Protein AF-A0A957R5S8-F1 (afdb_monomer_lite)

Sequence (463 aa):
PLVGSTVGDSFRPGLTADWDDYVCAELTTAGLAPLCRQTNSQLRTELLDPATVYGSIWSSQHSNHFTLGRVNSVQLRDFELGYSGTLLVTIGCHAGLNVAPPDEPGSQIDYDVVQAFTGQGGTAVASTAYGYASDLGRSYSELLASDLIDHLLSGSAATVGEALVLAKQTYFGRINSGSAVIGGIDYVDEKVLLPLTVYGLSMAQFGSASPLDTAVAQPDTAAPQEMDSLTIITHTLEELSFNEHLTEDGRYFDYAGQFIERANLPVQPAHQIAVTHTLNSGAVVRGVVLRAAAYTAVADFEPLLTQIWAISAGGAATGNGVAVEDVQEAFDRPLPYGLSIFKGVNEQTANLNLVLGAYEASSQTEILYNGLTLDLLYGDGTTTDVTPPELIEEISYIVDNETRFYVRAADDTAVAQVVAVCDDGQGAWTAVDLQQSGGVWTGHCTGAAVRTYVQVVDTAGYV

Secondary structure (DSSP, 8-state):
-EEE--TT-TT-TTTTHHHHHHHHHHHHHTT---EEEE-HHHHHHHHT-TT---SEEEE---EETTEETTEEHHHHHHSTTTTTTPEEEE-STTTT---PPP-STT------HHHHHHHTT-EEEEESS--EEESSSS-HHHHHHHHHHHHHHBSSEEEHHHHHHHHHHHHHHHH--S-TTS-SS-HHHHHHHTTEEEES-TT-EEE-SS-B---------PPPEEETTEEEEEEEE-S---EEEE-SS-EEEEBTTBEEEETTEEEEEEEEEE-----TT-EEEEEEEEEEEEEEEESS--B-BPPEEE-BSS---------S-S--SS-S-S-SEEEEEEE-SS-EEEEEEEE-EEEETTTTEEEEEEEEEEEEEEEETT----PPPEEEEEEEEEETTEEEEEEEEE-SS-EEEEEEEEE-SSSEEEEEEPEEETTEEEEEEEB--SEEEEEEEETTS--

Structure (mmCIF, N/CA/C/O backbone):
data_AF-A0A957R5S8-F1
#
_entry.id   AF-A0A957R5S8-F1
#
loop_
_atom_site.group_PDB
_atom_site.id
_atom_site.type_symbol
_atom_site.label_atom_id
_atom_site.label_alt_id
_atom_site.label_comp_id
_atom_site.label_asym_id
_atom_site.label_entity_id
_atom_site.label_seq_id
_atom_site.pdbx_PDB_ins_code
_atom_site.Cartn_x
_atom_site.Cartn_y
_atom_site.Cartn_z
_atom_site.occupancy
_atom_site.B_iso_or_equiv
_atom_site.auth_seq_id
_atom_site.auth_comp_id
_atom_site.auth_asym_id
_atom_site.auth_atom_id
_atom_site.pdbx_PDB_model_num
ATOM 1 N N . PRO A 1 1 ? -19.772 -7.397 18.904 1.00 80.12 1 PRO A N 1
ATOM 2 C CA . PRO A 1 1 ? -19.126 -6.145 18.439 1.00 80.12 1 PRO A CA 1
ATOM 3 C C . PRO A 1 1 ? -20.188 -5.113 18.066 1.00 80.12 1 PRO A C 1
ATOM 5 O O . PRO A 1 1 ? -21.290 -5.514 17.705 1.00 80.12 1 PRO A O 1
ATOM 8 N N . LEU A 1 2 ? -19.875 -3.828 18.142 1.00 70.88 2 LEU A N 1
ATOM 9 C CA . LEU A 1 2 ? -20.732 -2.731 17.701 1.00 70.88 2 LEU A CA 1
ATOM 10 C C . LEU A 1 2 ? -20.055 -2.041 16.518 1.00 70.88 2 LEU A C 1
ATOM 12 O O . LEU A 1 2 ? -18.879 -1.710 16.620 1.00 70.88 2 LEU A O 1
ATOM 16 N N . VAL A 1 3 ? -20.767 -1.838 15.412 1.00 70.06 3 VAL A N 1
ATOM 17 C CA . VAL A 1 3 ? -20.232 -1.159 14.223 1.00 70.06 3 VAL A CA 1
ATOM 18 C C . VAL A 1 3 ? -21.100 0.065 13.943 1.00 70.06 3 VAL A C 1
ATOM 20 O O . VAL A 1 3 ? -22.241 -0.025 13.477 1.00 70.06 3 VAL A O 1
ATOM 23 N N . GLY A 1 4 ? -20.567 1.217 14.335 1.00 60.16 4 GLY A N 1
ATOM 24 C CA . GLY A 1 4 ? -21.149 2.538 14.176 1.00 60.16 4 GLY A CA 1
ATOM 25 C C . GLY A 1 4 ? -20.703 3.192 12.882 1.00 60.16 4 GLY A C 1
ATOM 26 O O . GLY A 1 4 ? -19.516 3.265 12.586 1.00 60.16 4 GLY A O 1
ATOM 27 N N . SER A 1 5 ? -21.672 3.721 12.152 1.00 58.56 5 SER A N 1
ATOM 28 C CA . SER A 1 5 ? -21.474 4.221 10.801 1.00 58.56 5 SER A CA 1
ATOM 29 C C . SER A 1 5 ? -21.818 5.706 10.692 1.00 58.56 5 SER A C 1
ATOM 31 O O . SER A 1 5 ? -22.686 6.193 11.427 1.00 58.56 5 SER A O 1
ATOM 33 N N . THR A 1 6 ? -21.188 6.416 9.748 1.00 54.91 6 THR A N 1
ATOM 34 C CA . THR A 1 6 ? -21.689 7.721 9.262 1.00 54.91 6 THR A CA 1
ATOM 35 C C . THR A 1 6 ? -22.908 7.601 8.346 1.00 54.91 6 THR A C 1
ATOM 37 O O . THR A 1 6 ? -23.503 8.624 8.003 1.00 54.91 6 THR A O 1
ATOM 40 N N . VAL A 1 7 ? -23.316 6.388 7.947 1.00 42.22 7 VAL A N 1
ATOM 41 C CA . VAL A 1 7 ? -24.474 6.136 7.078 1.00 42.22 7 VAL A CA 1
ATOM 42 C C . VAL A 1 7 ? -25.717 6.778 7.701 1.00 42.22 7 VAL A C 1
ATOM 44 O O . VAL A 1 7 ? -26.285 6.302 8.686 1.00 42.22 7 VAL A O 1
ATOM 47 N N . GLY A 1 8 ? -26.115 7.912 7.118 1.00 38.25 8 GLY A N 1
ATOM 48 C CA . GLY A 1 8 ? -27.230 8.743 7.573 1.00 38.25 8 GLY A CA 1
ATOM 49 C C . GLY A 1 8 ? -26.883 10.203 7.883 1.00 38.25 8 GLY A C 1
ATOM 50 O O . GLY A 1 8 ? -27.813 10.985 8.083 1.00 38.25 8 GLY A O 1
ATOM 51 N N . ASP A 1 9 ? -25.607 10.604 7.893 1.00 42.84 9 ASP A N 1
ATOM 52 C CA . ASP A 1 9 ? -25.238 12.020 7.978 1.00 42.84 9 ASP A CA 1
ATOM 53 C C . ASP A 1 9 ? -25.318 12.712 6.608 1.00 42.84 9 ASP A C 1
ATOM 55 O O . ASP A 1 9 ? -24.987 12.171 5.554 1.00 42.84 9 ASP A O 1
ATOM 59 N N . SER A 1 10 ? -25.800 13.953 6.630 1.00 40.12 10 SER A N 1
ATOM 60 C CA . SER A 1 10 ? -26.204 14.755 5.470 1.00 40.12 10 SER A CA 1
ATOM 61 C C . SER A 1 10 ? -25.070 15.199 4.533 1.00 40.12 10 SER A C 1
ATOM 63 O O . SER A 1 10 ? -25.340 15.960 3.608 1.00 40.12 10 SER A O 1
ATOM 65 N N . PHE A 1 11 ? -23.817 14.800 4.782 1.00 44.75 11 PHE A N 1
ATOM 66 C CA . PHE A 1 11 ? -22.653 15.373 4.097 1.00 44.75 11 PHE A CA 1
ATOM 67 C C . PHE A 1 11 ? -22.272 14.626 2.808 1.00 44.75 11 PHE A C 1
ATOM 69 O O . PHE A 1 11 ? -22.023 15.291 1.810 1.00 44.75 11 PHE A O 1
ATOM 76 N N . ARG A 1 12 ? -22.339 13.285 2.785 1.00 53.50 12 ARG A N 1
ATOM 77 C CA . ARG A 1 12 ? -22.407 12.415 1.587 1.00 53.50 12 ARG A CA 1
ATOM 78 C C . ARG A 1 12 ? -22.826 10.999 2.032 1.00 53.50 12 ARG A C 1
ATOM 80 O O . ARG A 1 12 ? -22.011 10.302 2.634 1.00 53.50 12 ARG A O 1
ATOM 87 N N . PRO A 1 13 ? -24.075 10.560 1.792 1.00 53.34 13 PRO A N 1
ATOM 88 C CA . PRO A 1 13 ? -24.502 9.210 2.151 1.00 53.34 13 PRO A CA 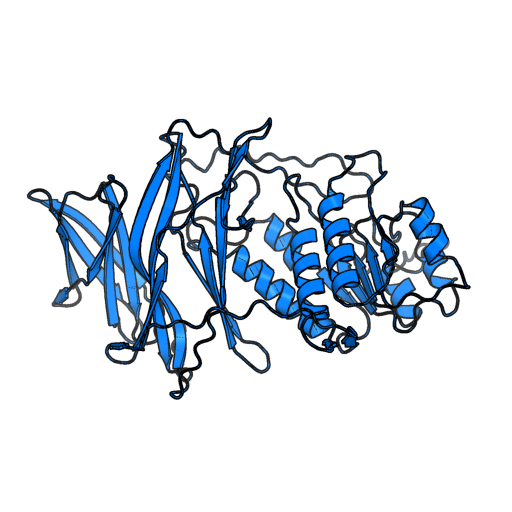1
ATOM 89 C C . PRO A 1 13 ? -23.640 8.163 1.437 1.00 53.34 13 PRO A C 1
ATOM 91 O O . PRO A 1 13 ? -23.561 8.185 0.214 1.00 53.34 13 PRO A O 1
ATOM 94 N N . GLY A 1 14 ? -23.031 7.249 2.192 1.00 58.06 14 GLY A N 1
ATOM 95 C CA . GLY A 1 14 ? -22.341 6.084 1.633 1.00 58.06 14 GLY A CA 1
ATOM 96 C C . GLY A 1 14 ? -20.816 6.142 1.608 1.00 58.06 14 GLY A C 1
ATOM 97 O O . GLY A 1 14 ? -20.230 5.097 1.374 1.00 58.06 14 GLY A O 1
ATOM 98 N N . LEU A 1 15 ? -20.183 7.284 1.924 1.00 64.75 15 LEU A N 1
ATOM 99 C CA . LEU A 1 15 ? -18.716 7.424 1.869 1.00 64.75 15 LEU A CA 1
ATOM 100 C C . LEU A 1 15 ? -17.978 6.340 2.670 1.00 64.75 15 LEU A C 1
ATOM 102 O O . LEU A 1 15 ? -16.921 5.909 2.252 1.00 64.75 15 LEU A O 1
ATOM 106 N N . THR A 1 16 ? -18.559 5.887 3.786 1.00 67.62 16 THR A N 1
ATOM 107 C CA . THR A 1 16 ? -17.962 4.846 4.638 1.00 67.62 16 THR A CA 1
ATOM 108 C C . THR A 1 16 ? -18.740 3.536 4.657 1.00 67.62 16 THR A C 1
ATOM 110 O O . THR A 1 16 ? -18.466 2.663 5.480 1.00 67.62 16 THR A O 1
ATOM 113 N N . ALA A 1 17 ? -19.753 3.395 3.794 1.00 74.94 17 ALA A N 1
ATOM 114 C CA . ALA A 1 17 ? -20.625 2.223 3.808 1.00 74.94 17 ALA A CA 1
ATOM 115 C C . ALA A 1 17 ? -19.851 0.941 3.478 1.00 74.94 17 ALA A C 1
ATOM 117 O O . ALA A 1 17 ? -20.079 -0.084 4.119 1.00 74.94 17 ALA A O 1
ATOM 118 N N . ASP A 1 18 ? -18.902 1.030 2.546 1.00 81.44 18 ASP A N 1
ATOM 119 C CA . ASP A 1 18 ? -18.061 -0.095 2.142 1.00 81.44 18 ASP A CA 1
ATOM 120 C C . ASP A 1 18 ? -17.158 -0.563 3.291 1.00 81.44 18 ASP A C 1
ATOM 122 O O . ASP A 1 18 ? -16.963 -1.765 3.483 1.00 81.44 18 ASP A O 1
ATOM 126 N N . TRP A 1 19 ? -16.648 0.367 4.109 1.00 86.38 19 TRP A N 1
ATOM 127 C CA . TRP A 1 19 ? -15.875 0.025 5.303 1.00 86.38 19 TRP A CA 1
ATOM 128 C C . TRP A 1 19 ? -16.733 -0.649 6.375 1.00 86.38 19 TRP A C 1
ATOM 130 O O . TRP A 1 19 ? -16.334 -1.675 6.927 1.00 86.38 19 TRP A O 1
ATOM 140 N N . ASP A 1 20 ? -17.926 -0.120 6.651 1.00 85.44 20 ASP A N 1
ATOM 141 C CA . ASP A 1 20 ? -18.821 -0.703 7.654 1.00 85.44 20 ASP A CA 1
ATOM 142 C C . ASP A 1 20 ? -19.274 -2.114 7.251 1.00 85.44 20 ASP A C 1
ATOM 144 O O . ASP A 1 20 ? -19.342 -3.013 8.095 1.00 85.44 20 ASP A O 1
ATOM 148 N N . ASP A 1 21 ? -19.555 -2.317 5.962 1.00 88.94 21 ASP A N 1
ATOM 149 C CA . ASP A 1 21 ? -19.906 -3.617 5.393 1.00 88.94 21 ASP A CA 1
ATOM 150 C C . ASP A 1 21 ? -18.760 -4.608 5.494 1.00 88.94 21 ASP A C 1
ATOM 152 O O . ASP A 1 21 ? -18.979 -5.751 5.900 1.00 88.94 21 ASP A O 1
ATOM 156 N N . TYR A 1 22 ? -17.544 -4.155 5.199 1.00 90.25 22 TYR A N 1
ATOM 157 C CA . TYR A 1 22 ? -16.347 -4.962 5.345 1.00 90.25 22 TYR A CA 1
ATOM 158 C C . TYR A 1 22 ? -16.113 -5.391 6.792 1.00 90.25 22 TYR A C 1
ATOM 160 O O . TYR A 1 22 ? -16.050 -6.583 7.078 1.00 90.25 22 TYR A O 1
ATOM 168 N N . VAL A 1 23 ? -16.074 -4.440 7.732 1.00 90.62 23 VAL A N 1
ATOM 169 C CA . VAL A 1 23 ? -15.888 -4.730 9.162 1.00 90.62 23 VAL A CA 1
ATOM 170 C C . VAL A 1 23 ? -16.954 -5.712 9.652 1.00 90.62 23 VAL A C 1
ATOM 172 O O . VAL A 1 23 ? -16.660 -6.663 10.375 1.00 90.62 23 VAL A O 1
ATOM 175 N N . CYS A 1 24 ? -18.206 -5.517 9.242 1.00 92.38 24 CYS A N 1
ATOM 176 C CA . CYS A 1 24 ? -19.290 -6.428 9.574 1.00 92.38 24 CYS A CA 1
ATOM 177 C C . CYS A 1 24 ? -19.121 -7.827 8.985 1.00 92.38 24 CYS A C 1
ATOM 179 O O . CYS A 1 24 ? -19.375 -8.808 9.693 1.00 92.38 24 CYS A O 1
ATOM 181 N N . ALA A 1 25 ? -18.711 -7.927 7.721 1.00 92.62 25 ALA A N 1
ATOM 182 C CA . ALA A 1 25 ? -18.445 -9.195 7.063 1.00 92.62 25 ALA A CA 1
ATOM 183 C C . ALA A 1 25 ? -17.316 -9.946 7.778 1.00 92.62 25 ALA A C 1
ATOM 185 O O . ALA A 1 25 ? -17.540 -11.077 8.202 1.00 92.62 25 ALA A O 1
ATOM 186 N N . GLU A 1 26 ? -16.175 -9.302 8.028 1.00 90.62 26 GLU A N 1
ATOM 187 C CA . GLU A 1 26 ? -15.017 -9.937 8.668 1.00 90.62 26 GLU A CA 1
ATOM 188 C C . GLU A 1 26 ? -15.313 -10.395 10.098 1.00 90.62 26 GLU A C 1
ATOM 190 O O . GLU A 1 26 ? -15.043 -11.540 10.463 1.00 90.62 26 GLU A O 1
ATOM 195 N N . LEU A 1 27 ? -15.974 -9.559 10.909 1.00 91.06 27 LEU A N 1
ATOM 196 C CA . LEU A 1 27 ? -16.393 -9.957 12.258 1.00 91.06 27 LEU A CA 1
ATOM 197 C C . LEU A 1 27 ? -17.365 -11.146 12.222 1.00 91.06 27 LEU A C 1
ATOM 199 O O . LEU A 1 27 ? -17.277 -12.033 13.072 1.00 91.06 27 LEU A O 1
ATOM 203 N N . THR A 1 28 ? -18.287 -11.174 11.256 1.00 92.50 28 THR A N 1
ATOM 204 C CA . THR A 1 28 ? -19.255 -12.272 11.103 1.00 92.50 28 THR A CA 1
ATOM 205 C C . THR A 1 28 ? -18.569 -13.561 10.665 1.00 92.50 28 THR A C 1
ATOM 207 O O . THR A 1 28 ? -18.815 -14.612 11.260 1.00 92.50 28 THR A O 1
ATOM 210 N N . THR A 1 29 ? -17.677 -13.487 9.674 1.00 90.56 29 THR A N 1
ATOM 211 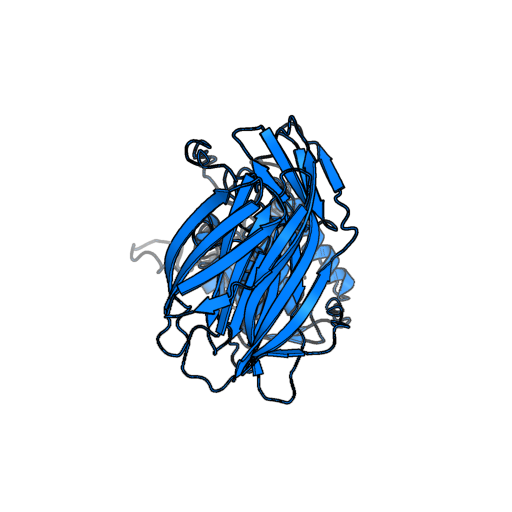C CA . THR A 1 29 ? -16.835 -14.607 9.226 1.00 90.56 29 THR A CA 1
ATOM 212 C C . THR A 1 29 ? -16.008 -15.154 10.385 1.00 90.56 29 THR A C 1
ATOM 214 O O . THR A 1 29 ? -15.896 -16.368 10.549 1.00 90.56 29 THR A O 1
ATOM 217 N N . ALA A 1 30 ? -15.547 -14.270 11.271 1.00 87.50 30 ALA A N 1
ATOM 218 C CA . ALA A 1 30 ? -14.808 -14.635 12.466 1.00 87.50 30 ALA A CA 1
ATOM 219 C C . ALA A 1 30 ? -15.661 -15.249 13.605 1.00 87.50 30 ALA A C 1
ATOM 221 O O . ALA A 1 30 ? -15.175 -15.513 14.712 1.00 87.50 30 ALA A O 1
ATOM 222 N N . GLY A 1 31 ? -16.952 -15.488 13.358 1.00 88.81 31 GLY A N 1
ATOM 223 C CA . GLY A 1 31 ? -17.883 -16.089 14.312 1.00 88.81 31 GLY A CA 1
ATOM 224 C C . GLY A 1 31 ? -18.399 -15.121 15.380 1.00 88.81 31 GLY A C 1
ATOM 225 O O . GLY A 1 31 ? -18.950 -15.559 16.392 1.00 88.81 31 GLY A O 1
ATOM 226 N N . LEU A 1 32 ? -18.226 -13.811 15.187 1.00 89.19 32 LEU A N 1
ATOM 227 C CA . LEU A 1 32 ? -18.776 -12.780 16.064 1.00 89.19 32 LEU A CA 1
ATOM 228 C C . LEU A 1 32 ? -20.153 -12.333 15.550 1.00 89.19 32 LEU A C 1
ATOM 230 O O . LEU A 1 32 ? -20.472 -12.454 14.374 1.00 89.19 32 LEU A O 1
ATOM 234 N N . ALA A 1 33 ? -20.983 -11.782 16.439 1.00 89.69 33 ALA A N 1
ATOM 235 C CA . ALA A 1 33 ? -22.282 -11.208 16.082 1.00 89.69 33 ALA A CA 1
ATOM 236 C C . ALA A 1 33 ? -22.214 -9.671 16.165 1.00 89.69 33 ALA A C 1
ATOM 238 O O . ALA A 1 33 ? -22.446 -9.109 17.244 1.00 89.69 33 ALA A O 1
ATOM 239 N N . PRO A 1 34 ? -21.797 -8.970 15.094 1.00 90.31 34 PRO A N 1
ATOM 240 C CA . PRO A 1 34 ? -21.758 -7.514 15.091 1.00 90.31 34 PRO A CA 1
ATOM 241 C C . PRO A 1 34 ? -23.163 -6.897 14.978 1.00 90.31 34 PRO A C 1
ATOM 243 O O . PRO A 1 34 ? -24.009 -7.368 14.219 1.00 90.31 34 PRO A O 1
ATOM 246 N N . LEU A 1 35 ? -23.401 -5.797 15.698 1.00 89.06 35 LEU A N 1
ATOM 247 C CA . LEU A 1 35 ? -24.515 -4.886 15.421 1.00 89.06 35 LEU A CA 1
ATOM 248 C C . LEU A 1 35 ? -24.074 -3.898 14.339 1.00 89.06 35 LEU A C 1
ATOM 250 O O . LEU A 1 35 ? -23.334 -2.956 14.616 1.00 89.06 35 LEU A O 1
ATOM 254 N N . CYS A 1 36 ? -24.502 -4.154 13.106 1.00 88.19 36 CYS A N 1
ATOM 255 C CA . CYS A 1 36 ? -24.021 -3.470 11.907 1.00 88.19 36 CYS A CA 1
ATOM 256 C C . CYS A 1 36 ? -24.773 -2.183 11.576 1.00 88.19 36 CYS A C 1
ATOM 258 O O . CYS A 1 36 ? -25.955 -2.056 11.902 1.00 88.19 36 CYS A O 1
ATOM 260 N N . ARG A 1 37 ? -24.090 -1.266 10.874 1.00 80.00 37 ARG A N 1
ATOM 261 C CA . ARG A 1 37 ? -24.652 -0.040 10.276 1.00 80.00 37 ARG A CA 1
ATOM 262 C C . ARG A 1 37 ? -25.493 0.794 11.249 1.00 80.00 37 ARG A C 1
ATOM 264 O O . ARG A 1 37 ? -26.583 1.259 10.912 1.00 80.00 37 ARG A O 1
ATOM 271 N N . GLN A 1 38 ? -25.014 0.964 12.479 1.00 82.75 38 GLN A N 1
ATOM 272 C CA . GLN A 1 38 ? -25.733 1.772 13.459 1.00 82.75 38 GLN A CA 1
ATOM 273 C C . GLN A 1 38 ? -25.638 3.252 13.078 1.00 82.75 38 GLN A C 1
ATOM 275 O O . GLN A 1 38 ? -24.541 3.801 12.969 1.00 82.75 38 GLN A O 1
ATOM 280 N N . THR A 1 39 ? -26.788 3.912 12.919 1.00 82.44 39 THR A N 1
ATOM 281 C CA . THR A 1 39 ? -26.848 5.374 12.762 1.00 82.44 39 THR A CA 1
ATOM 282 C C . THR A 1 39 ? -26.271 6.076 13.993 1.00 82.44 39 THR A C 1
ATOM 284 O O . THR A 1 39 ? -26.239 5.512 15.086 1.00 82.44 39 THR A O 1
ATOM 287 N N . ASN A 1 40 ? -25.930 7.361 13.876 1.00 79.50 40 ASN A N 1
ATOM 288 C CA . ASN A 1 40 ? -25.507 8.201 15.006 1.00 79.50 40 ASN A CA 1
ATOM 289 C C . ASN A 1 40 ? -26.423 8.103 16.245 1.00 79.50 40 ASN A C 1
ATOM 291 O O . ASN A 1 40 ? -25.948 8.115 17.381 1.00 79.50 40 ASN A O 1
ATOM 295 N N . SER A 1 41 ? -27.745 8.031 16.044 1.00 83.69 41 SER A N 1
ATOM 296 C CA . SER A 1 41 ? -28.695 7.913 17.157 1.00 83.69 41 SER A CA 1
ATOM 297 C C . SER A 1 41 ? -28.696 6.515 17.763 1.00 83.69 41 SER A C 1
ATOM 299 O O . SER A 1 41 ? -28.767 6.400 18.981 1.00 83.69 41 SER A O 1
ATOM 301 N N . GLN A 1 42 ? -28.631 5.474 16.931 1.00 86.50 42 GLN A N 1
ATOM 302 C CA . GLN A 1 42 ? -28.588 4.096 17.410 1.00 86.50 42 GLN A CA 1
ATOM 303 C C . GLN A 1 42 ? -27.276 3.824 18.138 1.00 86.50 42 GLN A C 1
ATOM 305 O O . GLN A 1 42 ? -27.324 3.363 19.268 1.00 86.50 42 GLN A O 1
ATOM 310 N N . LEU A 1 43 ? -26.129 4.225 17.574 1.00 83.94 43 LEU A N 1
ATOM 311 C CA . LEU A 1 43 ? -24.832 4.072 18.234 1.00 83.94 43 LEU A CA 1
ATOM 312 C C . LEU A 1 43 ? -24.835 4.736 19.612 1.00 83.94 43 LEU A C 1
ATOM 314 O O . LEU A 1 43 ? -24.387 4.140 20.581 1.00 83.94 43 LEU A O 1
ATOM 318 N N . ARG A 1 44 ? -25.381 5.953 19.723 1.00 87.38 44 ARG A N 1
ATOM 319 C CA . ARG A 1 44 ? -25.531 6.626 21.017 1.00 87.38 44 ARG A CA 1
ATOM 320 C C . ARG A 1 44 ? -26.399 5.827 21.991 1.00 87.38 44 ARG A C 1
ATOM 322 O O . ARG A 1 44 ? -26.062 5.772 23.168 1.00 87.38 44 ARG A O 1
ATOM 329 N N . THR A 1 45 ? -27.536 5.303 21.538 1.00 88.69 45 THR A N 1
ATOM 330 C CA . THR A 1 45 ? -28.433 4.506 22.385 1.00 88.69 45 THR A CA 1
ATOM 331 C C . THR A 1 45 ? -27.738 3.242 22.878 1.00 88.69 45 THR A C 1
ATOM 333 O O . THR A 1 45 ? -27.774 2.979 24.070 1.00 88.69 45 THR A O 1
ATOM 336 N N . GLU A 1 46 ? -27.065 2.531 21.980 1.00 87.44 46 GLU A N 1
ATOM 337 C CA . GLU A 1 46 ? -26.311 1.305 22.247 1.00 87.44 46 GLU A CA 1
ATOM 338 C C . GLU A 1 46 ? -25.128 1.561 23.204 1.00 87.44 46 GLU A C 1
ATOM 340 O O . GLU A 1 46 ? -25.005 0.908 24.233 1.00 87.44 46 GLU A O 1
ATOM 345 N N . LEU A 1 47 ? -24.303 2.587 22.948 1.00 85.69 47 LEU A N 1
ATOM 346 C CA . LEU A 1 47 ? -23.160 2.945 23.806 1.00 85.69 47 LEU A CA 1
ATOM 347 C C . LEU A 1 47 ? -23.558 3.377 25.224 1.00 85.69 47 LEU A C 1
ATOM 349 O O . LEU A 1 47 ? -22.744 3.296 26.137 1.00 85.69 47 LEU A O 1
ATOM 353 N N . LEU A 1 48 ? -24.776 3.885 25.406 1.00 86.12 48 LEU A N 1
ATOM 354 C CA . LEU A 1 48 ? -25.271 4.363 26.698 1.00 86.12 48 LEU A CA 1
ATOM 355 C C . LEU A 1 48 ? -26.282 3.397 27.332 1.00 86.12 48 LEU A C 1
ATOM 357 O O . LEU A 1 48 ? -26.954 3.780 28.294 1.00 86.12 48 LEU A O 1
ATOM 361 N N . ASP A 1 49 ? -26.412 2.174 26.811 1.00 85.88 49 ASP A N 1
ATOM 362 C CA . ASP A 1 49 ? -27.277 1.146 27.384 1.00 85.88 49 ASP A CA 1
ATOM 363 C C . ASP A 1 49 ? -26.528 0.320 28.447 1.00 85.88 49 ASP A C 1
ATOM 365 O O . ASP A 1 49 ? -25.712 -0.534 28.094 1.00 85.88 49 ASP A O 1
ATOM 369 N N . PRO A 1 50 ? -26.816 0.500 29.755 1.00 79.88 50 PRO A N 1
ATOM 370 C CA . PRO A 1 50 ? -26.121 -0.209 30.835 1.00 79.88 50 PRO A CA 1
ATOM 371 C C . PRO A 1 50 ? -26.340 -1.726 30.817 1.00 79.88 50 PRO A C 1
ATOM 373 O O . PRO A 1 50 ? -25.660 -2.446 31.547 1.00 79.88 50 PRO A O 1
ATOM 376 N N . ALA A 1 51 ? -27.299 -2.225 30.032 1.00 81.06 51 ALA A N 1
ATOM 377 C CA . ALA A 1 51 ? -27.529 -3.654 29.877 1.00 81.06 51 ALA A CA 1
ATOM 378 C C . ALA A 1 51 ? -26.561 -4.321 28.887 1.00 81.06 51 ALA A C 1
ATOM 380 O O . ALA A 1 51 ? -26.497 -5.554 28.858 1.00 81.06 51 ALA A O 1
ATOM 381 N N . THR A 1 52 ? -25.813 -3.543 28.099 1.00 78.00 52 THR A N 1
ATOM 382 C CA . THR A 1 52 ? -25.042 -4.071 26.975 1.00 78.00 52 THR A CA 1
ATOM 383 C C . THR A 1 52 ? -23.538 -3.895 27.175 1.00 78.00 52 THR A C 1
ATOM 385 O O . THR A 1 52 ? -23.045 -2.816 27.486 1.00 78.00 52 THR A O 1
ATOM 388 N N . VAL A 1 53 ? -22.790 -4.986 26.985 1.00 78.94 53 VAL A N 1
ATOM 389 C CA . VAL A 1 53 ? -21.321 -5.006 27.026 1.00 78.94 53 VAL A CA 1
ATOM 390 C C . VAL A 1 53 ? -20.811 -5.420 25.654 1.00 78.94 53 VAL A C 1
ATOM 392 O O . VAL A 1 53 ? -21.140 -6.501 25.159 1.00 78.94 53 VAL A O 1
ATOM 395 N N . TYR A 1 54 ? -19.986 -4.576 25.038 1.00 84.50 54 TYR A N 1
ATOM 396 C CA . TYR A 1 54 ? -19.398 -4.857 23.732 1.00 84.50 54 TYR A CA 1
ATOM 397 C C . TYR A 1 54 ? -17.943 -5.305 23.882 1.00 84.50 54 TYR A C 1
ATOM 399 O O . TYR A 1 54 ? -17.156 -4.667 24.574 1.00 84.50 54 TYR A O 1
ATOM 407 N N . GLY A 1 55 ? -17.560 -6.379 23.186 1.00 87.25 55 GLY A N 1
ATOM 408 C CA . GLY A 1 55 ? -16.148 -6.774 23.069 1.00 87.25 55 GLY A CA 1
ATOM 409 C C . GLY A 1 55 ? -15.331 -5.811 22.196 1.00 87.25 55 GLY A C 1
ATOM 410 O O . GLY A 1 55 ? -14.145 -5.603 22.428 1.00 87.25 55 GLY A O 1
ATOM 411 N N . SER A 1 56 ? -15.975 -5.176 21.215 1.00 92.38 56 SER A N 1
ATOM 412 C CA . SER A 1 56 ? -15.372 -4.113 20.410 1.00 92.38 56 SER A CA 1
ATOM 413 C C . SER A 1 56 ? -16.410 -3.155 19.841 1.00 92.38 56 SER A C 1
ATOM 415 O O . SER A 1 56 ? -17.569 -3.537 19.661 1.00 92.38 56 SER A O 1
ATOM 417 N N . ILE A 1 57 ? -15.974 -1.927 19.564 1.00 92.94 57 ILE A N 1
ATOM 418 C CA . ILE A 1 57 ? -16.711 -0.833 18.934 1.00 92.94 57 ILE A CA 1
ATOM 419 C C . ILE A 1 57 ? -15.874 -0.350 17.747 1.00 92.94 57 ILE A C 1
ATOM 421 O O . ILE A 1 57 ? -14.722 0.026 17.931 1.00 92.94 57 ILE A O 1
ATOM 425 N N . TRP A 1 58 ? -16.451 -0.321 16.555 1.00 93.38 58 TRP A N 1
ATOM 426 C CA . TRP A 1 58 ? -15.832 0.185 15.331 1.00 93.38 58 TRP A CA 1
ATOM 427 C C . TRP A 1 58 ? -16.627 1.398 14.880 1.00 93.38 58 TRP A C 1
ATOM 429 O O . TRP A 1 58 ? -17.849 1.310 14.803 1.00 93.38 58 TRP A O 1
ATOM 439 N N . SER A 1 59 ? -15.978 2.539 14.659 1.00 90.19 59 SER A N 1
ATOM 440 C CA . SER A 1 59 ? -16.678 3.780 14.334 1.00 90.19 59 SER A CA 1
ATOM 441 C C . SER A 1 59 ? -15.997 4.568 13.226 1.00 90.19 59 SER A C 1
ATOM 443 O O . SER A 1 59 ? -14.839 4.968 13.344 1.00 90.19 59 SER A O 1
ATOM 445 N N . SER A 1 60 ? -16.758 4.861 12.179 1.00 87.62 60 SER A N 1
ATOM 446 C CA . SER A 1 60 ? -16.388 5.813 11.128 1.00 87.62 60 SER A CA 1
ATOM 447 C C . SER A 1 60 ? -16.973 7.205 11.377 1.00 87.62 60 SER A C 1
ATOM 449 O O . SER A 1 60 ? -16.773 8.114 10.578 1.00 87.62 60 SER A O 1
ATOM 451 N N . GLN A 1 61 ? -17.700 7.401 12.485 1.00 83.06 61 GLN A N 1
ATOM 452 C CA . GLN A 1 61 ? -18.512 8.596 12.710 1.00 83.06 61 GLN A CA 1
ATOM 453 C C . GLN A 1 61 ? -17.707 9.893 12.772 1.00 83.06 61 GLN A C 1
ATOM 455 O O . GLN A 1 61 ? -16.603 9.954 13.326 1.00 83.06 61 GLN A O 1
ATOM 460 N N . HIS A 1 62 ? -18.333 10.973 12.295 1.00 84.88 62 HIS A N 1
ATOM 461 C CA . HIS A 1 62 ? -17.838 12.327 12.495 1.00 84.88 62 HIS A CA 1
ATOM 462 C C . HIS A 1 62 ? -17.554 12.574 13.973 1.00 84.88 62 HIS A C 1
ATOM 464 O O . HIS A 1 62 ? -18.434 12.478 14.827 1.00 84.88 62 HIS A O 1
ATOM 470 N N . SER A 1 63 ? -16.298 12.882 14.259 1.00 87.00 63 SER A N 1
ATOM 471 C CA . SER A 1 63 ? -15.797 12.984 15.620 1.00 87.00 63 SER A CA 1
ATOM 472 C C . SER A 1 63 ? -14.950 14.240 15.788 1.00 87.00 63 SER A C 1
ATOM 474 O O . SER A 1 63 ? -14.611 14.939 14.827 1.00 87.00 63 SER A O 1
ATOM 476 N N . ASN A 1 64 ? -14.662 14.543 17.045 1.00 88.12 64 ASN A N 1
ATOM 477 C CA . ASN A 1 64 ? -13.599 15.437 17.471 1.00 88.12 64 ASN A CA 1
ATOM 478 C C . ASN A 1 64 ? -13.042 14.893 18.797 1.00 88.12 64 ASN A C 1
ATOM 480 O O . ASN A 1 64 ? -13.528 13.887 19.314 1.00 88.12 64 ASN A O 1
ATOM 484 N N . HIS A 1 65 ? -12.065 15.577 19.380 1.00 88.94 65 HIS A N 1
ATOM 485 C CA . HIS A 1 65 ? -11.451 15.153 20.639 1.00 88.94 65 HIS A CA 1
ATOM 486 C C . HIS A 1 65 ? -12.418 15.044 21.829 1.00 88.94 65 HIS A C 1
ATOM 488 O O . HIS A 1 65 ? -12.103 14.372 22.799 1.00 88.94 65 HIS A O 1
ATOM 494 N N . PHE A 1 66 ? -13.614 15.631 21.767 1.00 89.25 66 PHE A N 1
ATOM 495 C CA . PHE A 1 66 ? -14.624 15.570 22.828 1.00 89.25 66 PHE A CA 1
ATOM 496 C C . PHE A 1 66 ? -15.863 14.744 22.477 1.00 89.25 66 PHE A C 1
ATOM 498 O O . PHE A 1 66 ? -16.690 14.496 23.357 1.00 89.25 66 PHE A O 1
ATOM 505 N N . THR A 1 67 ? -16.036 14.335 21.218 1.00 87.88 67 THR A N 1
ATOM 506 C CA . THR A 1 67 ? -17.232 13.617 20.765 1.00 87.88 67 THR A CA 1
ATOM 507 C C . THR A 1 67 ? -16.896 12.475 19.822 1.00 87.88 67 THR A C 1
ATOM 509 O O . THR A 1 67 ? -16.232 12.689 18.810 1.00 87.88 67 THR A O 1
ATOM 512 N N . LEU A 1 68 ? -17.457 11.300 20.101 1.00 88.31 68 LEU A N 1
ATOM 513 C CA . LEU A 1 68 ? -17.540 10.167 19.185 1.00 88.31 68 LEU A CA 1
ATOM 514 C C . LEU A 1 68 ? -18.957 10.150 18.597 1.00 88.31 68 LEU A C 1
ATOM 516 O O . LEU A 1 68 ? -19.913 9.736 19.264 1.00 88.31 68 LEU A O 1
ATOM 520 N N . GLY A 1 69 ? -19.120 10.696 17.390 1.00 86.06 69 GLY A N 1
ATOM 521 C CA . GLY A 1 69 ? -20.444 10.930 16.814 1.00 86.06 69 GLY A CA 1
ATOM 522 C C . GLY A 1 69 ? -21.302 11.829 17.706 1.00 86.06 69 GLY A C 1
ATOM 523 O O . GLY A 1 69 ? -20.966 12.977 17.993 1.00 86.06 69 GLY A O 1
ATOM 524 N N . ARG A 1 70 ? -22.433 11.294 18.183 1.00 87.25 70 ARG A N 1
ATOM 525 C CA . ARG A 1 70 ? -23.361 12.003 19.085 1.00 87.25 70 ARG A CA 1
ATOM 526 C C . ARG A 1 70 ? -23.138 11.723 20.570 1.00 87.25 70 ARG A C 1
ATOM 528 O O . ARG A 1 70 ? -23.976 12.133 21.377 1.00 87.25 70 ARG A O 1
ATOM 535 N N . VAL A 1 71 ? -22.070 11.026 20.947 1.00 87.50 71 VAL A N 1
ATOM 536 C CA . VAL A 1 71 ? -21.712 10.771 22.350 1.00 87.50 71 VAL A CA 1
ATOM 537 C C . VAL A 1 71 ? -20.534 11.657 22.729 1.00 87.50 71 VAL A C 1
ATOM 539 O O . VAL A 1 71 ? -19.518 11.652 22.041 1.00 87.50 71 VAL A O 1
ATOM 542 N N . ASN A 1 72 ? -20.664 12.437 23.804 1.00 88.81 72 ASN A N 1
ATOM 543 C CA . ASN A 1 72 ? -19.553 13.248 24.306 1.00 88.81 72 ASN A CA 1
ATOM 544 C C . ASN A 1 72 ? -18.743 12.512 25.386 1.00 88.81 72 ASN A C 1
ATOM 546 O O . ASN A 1 72 ? -19.215 11.548 25.988 1.00 88.81 72 ASN A O 1
ATOM 550 N N . SER A 1 73 ? -17.524 12.978 25.643 1.00 88.88 73 SER A N 1
ATOM 551 C CA . SER A 1 73 ? -16.600 12.373 26.609 1.00 88.88 73 SER A CA 1
ATOM 552 C C . SER A 1 73 ? -17.156 12.310 28.036 1.00 88.88 73 SER A C 1
ATOM 554 O O . SER A 1 73 ? -16.925 11.330 28.736 1.00 88.88 73 SER A O 1
ATOM 556 N N . VAL A 1 74 ? -17.959 13.291 28.461 1.00 86.88 74 VAL A N 1
ATOM 557 C CA . VAL A 1 74 ? -18.634 13.276 29.774 1.00 86.88 74 VAL A CA 1
ATOM 558 C C . VAL A 1 74 ? -19.616 12.108 29.870 1.00 86.88 74 VAL A C 1
ATOM 560 O O . VAL A 1 74 ? -19.621 11.388 30.861 1.00 86.88 74 VAL A O 1
ATOM 563 N N . GLN A 1 75 ? -20.405 11.870 28.821 1.00 88.19 75 GLN A N 1
ATOM 564 C CA . GLN A 1 75 ? -21.334 10.740 28.756 1.00 88.19 75 GLN A CA 1
ATOM 565 C C . GLN A 1 75 ? -20.607 9.395 28.727 1.00 88.19 75 GLN A C 1
ATOM 567 O O . GLN A 1 75 ? -21.083 8.455 29.353 1.00 88.19 75 GLN A O 1
ATOM 572 N N . LEU A 1 76 ? -19.461 9.308 28.042 1.00 86.94 76 LEU A N 1
ATOM 573 C CA . LEU A 1 76 ? -18.616 8.109 28.067 1.00 86.94 76 LEU A CA 1
ATOM 574 C C . LEU A 1 76 ? -18.035 7.858 29.464 1.00 86.94 76 LEU A C 1
ATOM 576 O O . LEU A 1 76 ? -18.027 6.722 29.926 1.00 86.94 76 LEU A O 1
ATOM 580 N N . ARG A 1 77 ? -17.578 8.912 30.149 1.00 86.81 77 ARG A N 1
ATOM 581 C CA . ARG A 1 77 ? -17.017 8.829 31.502 1.00 86.81 77 ARG A CA 1
ATOM 582 C C . ARG A 1 77 ? -18.064 8.430 32.537 1.00 86.81 77 ARG A C 1
ATOM 584 O O . ARG A 1 77 ? -17.769 7.603 33.390 1.00 86.81 77 ARG A O 1
ATOM 591 N N . ASP A 1 78 ? -19.245 9.040 32.494 1.00 83.81 78 ASP A N 1
ATOM 592 C CA . ASP A 1 78 ? -20.288 8.850 33.512 1.00 83.81 78 ASP A CA 1
ATOM 593 C C . ASP A 1 78 ? -20.998 7.490 33.384 1.00 83.81 78 ASP A C 1
ATOM 595 O O . ASP A 1 78 ? -21.784 7.106 34.251 1.00 83.81 78 ASP A O 1
ATOM 599 N N . PHE A 1 79 ? -20.709 6.742 32.320 1.00 76.69 79 PHE A N 1
ATOM 600 C CA . PHE A 1 79 ? -21.185 5.384 32.121 1.00 76.69 79 PHE A CA 1
ATOM 601 C C . PHE A 1 79 ? -20.326 4.388 32.926 1.00 76.69 79 PHE A C 1
ATOM 603 O O . PHE A 1 79 ? -19.368 3.801 32.423 1.00 76.69 79 PHE A O 1
ATOM 610 N N . GLU A 1 80 ? -20.649 4.243 34.218 1.00 61.78 80 GLU A N 1
ATOM 611 C CA . GLU A 1 80 ? -19.952 3.355 35.160 1.00 61.78 80 GLU A CA 1
ATOM 612 C C . GLU A 1 80 ? -19.925 1.895 34.653 1.00 61.78 80 GLU A C 1
ATOM 614 O O . GLU A 1 80 ? -20.970 1.269 34.491 1.00 61.78 80 GLU A O 1
ATOM 619 N N . LEU A 1 81 ? -18.709 1.345 34.482 1.00 58.03 81 LEU A N 1
ATOM 620 C CA . LEU A 1 81 ? -18.375 -0.071 34.205 1.00 58.03 81 LEU A CA 1
ATOM 621 C C . LEU A 1 81 ? -18.484 -0.574 32.750 1.00 58.03 81 LEU A C 1
ATOM 623 O O . LEU A 1 81 ? -18.183 -1.742 32.504 1.00 58.03 81 LEU A O 1
ATOM 627 N N . GLY A 1 82 ? -18.851 0.260 31.775 1.00 63.81 82 GLY A N 1
ATOM 628 C CA . GLY A 1 82 ? -19.259 -0.231 30.448 1.00 63.81 82 GLY A CA 1
ATOM 629 C C . GLY A 1 82 ? -18.172 -0.724 29.486 1.00 63.81 82 GLY A C 1
ATOM 630 O O . GLY A 1 82 ? -18.489 -1.465 28.558 1.00 63.81 82 GLY A O 1
ATOM 631 N N . TYR A 1 83 ? -16.911 -0.317 29.670 1.00 80.81 83 TYR A N 1
ATOM 632 C CA . TYR A 1 83 ? -15.882 -0.472 28.625 1.00 80.81 83 TYR A CA 1
ATOM 633 C C . TYR A 1 83 ? -14.663 -1.298 29.038 1.00 80.81 83 TYR A C 1
ATOM 635 O O . TYR A 1 83 ? -13.685 -1.373 28.294 1.00 80.81 83 TYR A O 1
ATOM 643 N N . SER A 1 84 ? -14.692 -1.922 30.218 1.00 87.38 84 SER A N 1
ATOM 644 C CA . SER A 1 84 ? -13.577 -2.751 30.673 1.00 87.38 84 SER A CA 1
ATOM 645 C C . SER A 1 84 ? -13.370 -3.934 29.724 1.00 87.38 84 SER A C 1
ATOM 647 O O . SER A 1 84 ? -14.260 -4.764 29.547 1.00 87.38 84 SER A O 1
ATOM 649 N N . GLY A 1 85 ? -12.191 -4.001 29.100 1.00 87.25 85 GLY A N 1
ATOM 650 C CA . GLY A 1 85 ? -11.875 -5.026 28.101 1.00 87.25 85 GLY A CA 1
ATOM 651 C C . GLY A 1 85 ? -12.497 -4.793 26.718 1.00 87.25 85 GLY A C 1
ATOM 652 O O . GLY A 1 85 ? -12.370 -5.658 25.855 1.00 87.25 85 GLY A O 1
ATOM 653 N N . THR A 1 86 ? -13.136 -3.645 26.479 1.00 91.88 86 THR A N 1
ATOM 654 C CA . THR A 1 86 ? -13.644 -3.264 25.156 1.00 91.88 86 THR A CA 1
ATOM 655 C C . THR A 1 86 ? -12.541 -2.626 24.317 1.00 91.88 86 THR A C 1
ATOM 657 O O . THR A 1 86 ? -11.818 -1.742 24.786 1.00 91.88 86 THR A O 1
ATOM 660 N N . LEU A 1 87 ? -12.451 -3.034 23.049 1.00 94.88 87 LEU A N 1
ATOM 661 C CA . LEU A 1 87 ? -11.632 -2.371 22.034 1.00 94.88 87 LEU A CA 1
ATOM 662 C C . LEU A 1 87 ? -12.463 -1.345 21.250 1.00 94.88 87 LEU A C 1
ATOM 664 O O . LEU A 1 87 ? -13.408 -1.726 20.569 1.00 94.88 87 LEU A O 1
ATOM 668 N N . LEU A 1 88 ? -12.101 -0.066 21.294 1.00 95.19 88 LEU A N 1
ATOM 669 C CA . LEU A 1 88 ? -12.625 0.963 20.392 1.00 95.19 88 LEU A CA 1
ATOM 670 C C . LEU A 1 88 ? -11.666 1.147 19.214 1.00 95.19 88 LEU A C 1
ATOM 672 O O . LEU A 1 88 ? -10.505 1.460 19.431 1.00 95.19 88 LEU A O 1
ATOM 676 N N . VAL A 1 89 ? -12.141 1.033 17.980 1.00 95.94 89 VAL A N 1
ATOM 677 C CA . VAL A 1 89 ? -11.418 1.458 16.777 1.00 95.94 89 VAL A CA 1
ATOM 678 C C . VAL A 1 89 ? -12.208 2.580 16.125 1.00 95.94 89 VAL A C 1
ATOM 680 O O . VAL A 1 89 ? -13.389 2.414 15.820 1.00 95.94 89 VAL A O 1
ATOM 683 N N . THR A 1 90 ? -11.584 3.738 15.925 1.00 93.31 90 THR A N 1
ATOM 684 C CA . THR A 1 90 ? -12.241 4.870 15.270 1.00 93.31 90 THR A CA 1
ATOM 685 C C . THR A 1 90 ? -11.321 5.619 14.319 1.00 93.31 90 THR A C 1
ATOM 687 O O . THR A 1 90 ? -10.211 6.020 14.675 1.00 93.31 90 THR A O 1
ATOM 690 N N . ILE A 1 91 ? -11.831 5.843 13.109 1.00 91.81 91 ILE A N 1
ATOM 691 C CA . ILE A 1 91 ? -11.210 6.692 12.084 1.00 91.81 91 ILE A CA 1
ATOM 692 C C . ILE A 1 91 ? -11.801 8.109 12.082 1.00 91.81 91 ILE A C 1
ATOM 694 O O . ILE A 1 91 ? -11.441 8.935 11.249 1.00 91.81 91 ILE A O 1
ATOM 698 N N . GLY A 1 92 ? -12.711 8.416 13.013 1.00 88.88 92 GLY A N 1
ATOM 699 C CA . GLY A 1 92 ? -13.296 9.745 13.140 1.00 88.88 92 GLY A CA 1
ATOM 700 C C . GLY A 1 92 ? -12.237 10.811 13.438 1.00 88.88 92 GLY A C 1
ATOM 701 O O . GLY A 1 92 ? -11.305 10.585 14.214 1.00 88.88 92 GLY A O 1
ATOM 702 N N . CYS A 1 93 ? -12.394 12.001 12.849 1.00 89.62 93 CYS A N 1
ATOM 703 C CA . CYS A 1 93 ? -11.422 13.085 13.006 1.00 89.62 93 CYS A CA 1
ATOM 704 C C . CYS A 1 93 ? -11.135 13.412 14.475 1.00 89.62 93 CYS A C 1
ATOM 706 O O . CYS A 1 93 ? -12.051 13.677 15.246 1.00 89.62 93 CYS A O 1
ATOM 708 N N . HIS A 1 94 ? -9.857 13.472 14.839 1.00 91.56 94 HIS A N 1
ATOM 709 C CA . HIS A 1 94 ? -9.357 13.870 16.155 1.00 91.56 94 HIS A CA 1
ATOM 710 C C . HIS A 1 94 ? -9.948 13.084 17.331 1.00 91.56 94 HIS A C 1
ATOM 712 O O . HIS A 1 94 ? -9.811 13.529 18.467 1.00 91.56 94 HIS A O 1
ATOM 718 N N . ALA A 1 95 ? -10.599 11.940 17.105 1.00 91.56 95 ALA A N 1
ATOM 719 C CA . ALA A 1 95 ? -11.193 11.152 18.183 1.00 91.56 95 ALA A CA 1
ATOM 720 C C . ALA A 1 95 ? -10.131 10.639 19.170 1.00 91.56 95 ALA A C 1
ATOM 722 O O . ALA A 1 95 ? -10.441 10.389 20.329 1.00 91.56 95 ALA A O 1
ATOM 723 N N . GLY A 1 96 ? -8.883 10.505 18.712 1.00 94.12 96 GLY A N 1
ATOM 724 C CA . GLY A 1 96 ? -7.717 10.177 19.524 1.00 94.12 96 GLY A CA 1
ATOM 725 C C . GLY A 1 96 ? -6.908 11.381 19.991 1.00 94.12 96 GLY A C 1
ATOM 726 O O . GLY A 1 96 ? -5.959 11.199 20.738 1.00 94.12 96 GLY A O 1
ATOM 727 N N . LEU A 1 97 ? -7.222 12.609 19.566 1.00 92.06 97 LEU A N 1
ATOM 728 C CA . LEU A 1 97 ? -6.409 13.764 19.938 1.00 92.06 97 LEU A CA 1
ATOM 729 C C . LEU A 1 97 ? -6.535 14.018 21.445 1.00 92.06 97 LEU A C 1
ATOM 731 O O . LEU A 1 97 ? -7.565 14.487 21.924 1.00 92.06 97 LEU A O 1
ATOM 735 N N . ASN A 1 98 ? -5.460 13.730 22.174 1.00 87.00 98 ASN A N 1
ATOM 736 C CA . ASN A 1 98 ? -5.401 13.913 23.611 1.00 87.00 98 ASN A CA 1
ATOM 737 C C . ASN A 1 98 ? -5.081 15.374 23.940 1.00 87.00 98 ASN A C 1
ATOM 739 O O . ASN A 1 98 ? -3.946 15.831 23.777 1.00 87.00 98 ASN A O 1
ATOM 743 N N . VAL A 1 99 ? -6.086 16.119 24.389 1.00 81.00 99 VAL A N 1
ATOM 744 C CA . VAL A 1 99 ? -5.955 17.541 24.728 1.00 81.00 99 VAL A CA 1
ATOM 745 C C . VAL A 1 99 ? -6.116 17.683 26.231 1.00 81.00 99 VAL A C 1
ATOM 747 O O . VAL A 1 99 ? -7.030 17.113 26.821 1.00 81.00 99 VAL A O 1
ATOM 750 N N . ALA A 1 100 ? -5.223 18.444 26.866 1.00 67.25 100 ALA A N 1
ATOM 751 C CA . ALA A 1 100 ? -5.406 18.786 28.269 1.00 67.25 100 ALA A CA 1
ATOM 752 C C . ALA A 1 100 ? -6.737 19.541 28.444 1.00 67.25 100 ALA A C 1
ATOM 754 O O . ALA A 1 100 ? -7.076 20.369 27.590 1.00 67.25 100 ALA A O 1
ATOM 755 N N . PRO A 1 101 ? -7.489 19.284 29.525 1.00 64.12 101 PRO A N 1
ATOM 756 C CA . PRO A 1 101 ? -8.693 20.049 29.798 1.00 64.12 101 PRO A CA 1
ATOM 757 C C . PRO A 1 101 ? -8.360 21.548 29.845 1.00 64.12 101 PRO A C 1
ATOM 759 O O . PRO A 1 101 ? -7.269 21.914 30.291 1.00 64.12 101 PRO A O 1
ATOM 762 N N . PRO A 1 102 ? -9.253 22.432 29.372 1.00 62.78 102 PRO A N 1
ATOM 763 C CA . PRO A 1 102 ? -9.008 23.864 29.446 1.00 62.78 102 PRO A CA 1
ATOM 764 C C . PRO A 1 102 ? -8.793 24.287 30.905 1.00 62.78 102 PRO A C 1
ATOM 766 O O . PRO A 1 102 ? -9.643 24.009 31.746 1.00 62.78 102 PRO A O 1
ATOM 769 N N . ASP A 1 103 ? -7.727 25.044 31.188 1.00 55.62 103 ASP A N 1
ATOM 770 C CA . ASP A 1 103 ? -7.465 25.656 32.509 1.00 55.62 103 ASP A CA 1
ATOM 771 C C . ASP A 1 103 ? -8.500 26.750 32.891 1.00 55.62 103 ASP A C 1
ATOM 773 O O . ASP A 1 103 ? -8.353 27.458 33.889 1.00 55.62 103 ASP A O 1
ATOM 777 N N . GLU A 1 104 ? -9.552 26.921 32.086 1.00 57.12 104 GLU A N 1
ATOM 778 C CA . GLU A 1 104 ? -10.609 27.917 32.243 1.00 57.12 104 GLU A CA 1
ATOM 779 C C . GLU A 1 104 ? -11.602 27.490 33.346 1.00 57.12 104 GLU A C 1
ATOM 781 O O . GLU A 1 104 ? -12.301 26.477 33.201 1.00 57.12 104 GLU A O 1
ATOM 786 N N . PRO A 1 105 ? -11.742 28.266 34.440 1.00 49.62 105 PRO A N 1
ATOM 787 C CA . PRO A 1 105 ? -12.708 27.976 35.495 1.00 49.62 105 PRO A CA 1
ATOM 788 C C . PRO A 1 105 ? -14.141 27.922 34.944 1.00 49.62 105 PRO A C 1
ATOM 790 O O . PRO A 1 105 ? -14.689 28.934 34.512 1.00 49.62 105 PRO A O 1
ATOM 793 N N . GLY A 1 106 ? -14.768 26.743 34.997 1.00 56.31 106 GLY A N 1
ATOM 794 C CA . GLY A 1 106 ? -16.132 26.516 34.503 1.00 56.31 106 GLY A CA 1
ATOM 795 C C . GLY A 1 106 ? -16.228 25.780 33.163 1.00 56.31 106 GLY A C 1
ATOM 796 O O . GLY A 1 106 ? -17.347 25.516 32.718 1.00 56.31 106 GLY A O 1
ATOM 797 N N . SER A 1 107 ? -15.102 25.404 32.543 1.00 61.16 107 SER A N 1
ATOM 798 C CA . SER A 1 107 ? -15.100 24.407 31.467 1.00 61.16 107 SER A CA 1
ATOM 799 C C . SER A 1 107 ? -15.676 23.084 31.988 1.00 61.16 107 SER A C 1
ATOM 801 O O . SER A 1 107 ? -15.201 22.550 32.983 1.00 61.16 107 SER A O 1
ATOM 803 N N . GLN A 1 108 ? -16.728 22.567 31.345 1.00 56.34 108 GLN A N 1
ATOM 804 C CA . GLN A 1 108 ? -17.353 21.280 31.696 1.00 56.34 108 GLN A CA 1
ATOM 805 C C . GLN A 1 108 ? -16.692 20.075 31.011 1.00 56.34 108 GLN A C 1
ATOM 807 O O . GLN A 1 108 ? -17.149 18.946 31.197 1.00 56.34 108 GLN A O 1
ATOM 812 N N . ILE A 1 109 ? -15.667 20.295 30.184 1.00 62.28 109 ILE A N 1
ATOM 813 C CA . ILE A 1 109 ? -15.032 19.224 29.418 1.00 62.28 109 ILE A CA 1
ATOM 814 C C . ILE A 1 109 ? -13.664 18.922 30.024 1.00 62.28 109 ILE A C 1
ATOM 816 O O . ILE A 1 109 ? -12.646 19.460 29.599 1.00 62.28 109 ILE A O 1
ATOM 820 N N . ASP A 1 110 ? -13.678 18.071 31.050 1.00 73.88 110 ASP A N 1
ATOM 821 C CA . ASP A 1 110 ? -12.473 17.642 31.773 1.00 73.88 110 ASP A CA 1
ATOM 822 C C . ASP A 1 110 ? -11.703 16.518 31.055 1.00 73.88 110 ASP A C 1
ATOM 824 O O . ASP A 1 110 ? -10.576 16.208 31.434 1.00 73.88 110 ASP A O 1
ATOM 828 N N . TYR A 1 111 ? -12.311 15.885 30.043 1.00 84.12 111 TYR A N 1
ATOM 829 C CA . TYR A 1 111 ? -11.788 14.681 29.395 1.00 84.12 111 TYR A CA 1
ATOM 830 C C . TYR A 1 111 ? -11.963 14.738 27.880 1.00 84.12 111 TYR A C 1
ATOM 832 O O . TYR A 1 111 ? -13.023 15.140 27.388 1.00 84.12 111 TYR A O 1
ATOM 840 N N . ASP A 1 112 ? -10.963 14.266 27.144 1.00 90.81 112 ASP A N 1
ATOM 841 C CA . ASP A 1 112 ? -11.122 13.871 25.744 1.00 90.81 112 ASP A CA 1
ATOM 842 C C . ASP A 1 112 ? -11.755 12.461 25.622 1.00 90.81 112 ASP A C 1
ATOM 844 O O . ASP A 1 112 ? -11.964 11.756 26.617 1.00 90.81 112 ASP A O 1
ATOM 848 N N . VAL A 1 113 ? -12.139 12.058 24.406 1.00 91.38 113 VAL A N 1
ATOM 849 C CA . VAL A 1 113 ? -12.810 10.772 24.130 1.00 91.38 113 VAL A CA 1
ATOM 850 C C . VAL A 1 113 ? -11.959 9.586 24.582 1.00 91.38 113 VAL A C 1
ATOM 852 O O . VAL A 1 113 ? -12.483 8.676 25.229 1.00 91.38 113 VAL A O 1
ATOM 855 N N . VAL A 1 114 ? -10.659 9.584 24.275 1.00 93.44 114 VAL A N 1
ATOM 856 C CA . VAL A 1 114 ? -9.779 8.458 24.613 1.00 93.44 114 VAL A CA 1
ATOM 857 C C . VAL A 1 114 ? -9.468 8.404 26.101 1.00 93.44 114 VAL A C 1
ATOM 859 O O . VAL A 1 114 ? -9.420 7.310 26.658 1.00 93.44 114 VAL A O 1
ATOM 862 N N . GLN A 1 115 ? -9.344 9.539 26.786 1.00 92.06 115 GLN A N 1
ATOM 863 C CA . GLN A 1 115 ? -9.220 9.602 28.241 1.00 92.06 115 GLN A CA 1
ATOM 864 C C . GLN A 1 115 ? -10.483 9.089 28.934 1.00 92.06 115 GLN A C 1
ATOM 866 O O . GLN A 1 115 ? -10.383 8.282 29.857 1.00 92.06 115 GLN A O 1
ATOM 871 N N . ALA A 1 116 ? -11.668 9.512 28.482 1.00 91.19 116 ALA A N 1
ATOM 872 C CA . ALA A 1 116 ? -12.931 9.045 29.045 1.00 91.19 116 ALA A CA 1
ATOM 873 C C . ALA A 1 116 ? -13.114 7.532 28.851 1.00 91.19 116 ALA A C 1
ATOM 875 O O . ALA A 1 116 ? -13.490 6.828 29.787 1.00 91.19 116 ALA A O 1
ATOM 876 N N . PHE A 1 117 ? -12.796 7.021 27.659 1.00 92.00 117 PHE A N 1
ATOM 877 C CA . PHE A 1 117 ? -12.939 5.606 27.326 1.00 92.00 117 PHE A CA 1
ATOM 878 C C . PHE A 1 117 ? -11.909 4.721 28.046 1.00 92.00 117 PHE A C 1
ATOM 880 O O . PHE A 1 117 ? -12.264 3.724 28.677 1.00 92.00 117 PHE A O 1
ATOM 887 N N . THR A 1 118 ? -10.625 5.090 28.005 1.00 93.06 118 THR A N 1
ATOM 888 C CA . THR A 1 118 ? -9.561 4.304 28.655 1.00 93.06 118 THR A CA 1
ATOM 889 C C . THR A 1 118 ? -9.593 4.420 30.178 1.00 93.06 118 THR A C 1
ATOM 891 O O . THR A 1 118 ? -9.235 3.464 30.866 1.00 93.06 118 THR A O 1
ATOM 894 N N . GLY A 1 119 ? -10.113 5.525 30.727 1.00 90.81 119 GLY A N 1
ATOM 895 C CA . GLY A 1 119 ? -10.399 5.675 32.158 1.00 90.81 119 GLY A CA 1
ATOM 896 C C . GLY A 1 119 ? -11.413 4.656 32.694 1.00 90.81 119 GLY A C 1
ATOM 897 O O . GLY A 1 119 ? -11.383 4.339 33.880 1.00 90.81 119 GLY A O 1
ATOM 898 N N . GLN A 1 120 ? -12.251 4.086 31.820 1.00 89.94 120 GLN A N 1
ATOM 899 C CA . GLN A 1 120 ? -13.192 3.001 32.131 1.00 89.94 120 GLN A CA 1
ATOM 900 C C . GLN A 1 120 ? -12.606 1.595 31.869 1.00 89.94 120 GLN A C 1
ATOM 902 O O . GLN A 1 120 ? -13.321 0.595 31.922 1.00 89.94 120 GLN A O 1
ATOM 907 N N . GLY A 1 121 ? -11.299 1.491 31.597 1.00 90.25 121 GLY A N 1
ATOM 908 C CA . GLY A 1 121 ? -10.600 0.220 31.380 1.00 90.25 121 GLY A CA 1
ATOM 909 C C . GLY A 1 121 ? -10.672 -0.326 29.950 1.00 90.25 121 GLY A C 1
ATOM 910 O O . GLY A 1 121 ? -10.342 -1.495 29.737 1.00 90.25 121 GLY A O 1
ATOM 911 N N . GLY A 1 122 ? -11.105 0.490 28.986 1.00 92.88 122 GLY A N 1
ATOM 912 C CA . GLY A 1 122 ? -11.067 0.152 27.564 1.00 92.88 122 GLY A CA 1
ATOM 913 C C . GLY A 1 122 ? -9.686 0.353 26.933 1.00 92.88 122 GLY A C 1
ATOM 914 O O . GLY A 1 122 ? -8.804 1.001 27.499 1.00 92.88 122 GLY A O 1
ATOM 915 N N . THR A 1 123 ? -9.505 -0.192 25.732 1.00 96.12 123 THR A N 1
ATOM 916 C CA . THR A 1 123 ? -8.363 0.090 24.844 1.00 96.12 123 THR A CA 1
ATOM 917 C C . THR A 1 123 ? -8.889 0.739 23.573 1.00 96.12 123 THR A C 1
ATOM 919 O O . THR A 1 123 ? -9.903 0.297 23.043 1.00 96.12 123 THR A O 1
ATOM 922 N N . ALA A 1 124 ? -8.234 1.786 23.083 1.00 96.19 124 ALA A N 1
ATOM 923 C CA . ALA A 1 124 ? -8.668 2.498 21.887 1.00 96.19 124 ALA A CA 1
ATOM 924 C C . ALA A 1 124 ? -7.563 2.548 20.830 1.00 96.19 124 ALA A C 1
ATOM 926 O O . ALA A 1 124 ? -6.405 2.789 21.154 1.00 96.19 124 ALA A O 1
ATOM 927 N N . VAL A 1 125 ? -7.936 2.375 19.568 1.00 97.62 125 VAL A N 1
ATOM 928 C CA . VAL A 1 125 ? -7.159 2.744 18.389 1.00 97.62 125 VAL A CA 1
ATOM 929 C C . VAL A 1 125 ? -7.896 3.898 17.726 1.00 97.62 125 VAL A C 1
ATOM 931 O O . VAL A 1 125 ? -8.987 3.717 17.191 1.00 97.62 125 VAL A O 1
ATOM 934 N N . ALA A 1 126 ? -7.344 5.102 17.822 1.00 96.06 126 ALA A N 1
ATOM 935 C CA . ALA A 1 126 ? -8.041 6.316 17.417 1.00 96.06 126 ALA A CA 1
ATOM 936 C C . ALA A 1 126 ? -7.111 7.277 16.676 1.00 96.06 126 ALA A C 1
ATOM 938 O O . ALA A 1 126 ? -5.920 7.363 16.985 1.00 96.06 126 ALA A O 1
ATOM 939 N N . SER A 1 127 ? -7.656 8.005 15.699 1.00 93.94 127 SER A N 1
ATOM 940 C CA . SER A 1 127 ? -6.896 9.005 14.943 1.00 93.94 127 SER A CA 1
ATOM 941 C C . SER A 1 127 ? -6.701 10.296 15.744 1.00 93.94 127 SER A C 1
ATOM 943 O O . SER A 1 127 ? -7.667 10.919 16.193 1.00 93.94 127 SER A O 1
ATOM 945 N N . THR A 1 1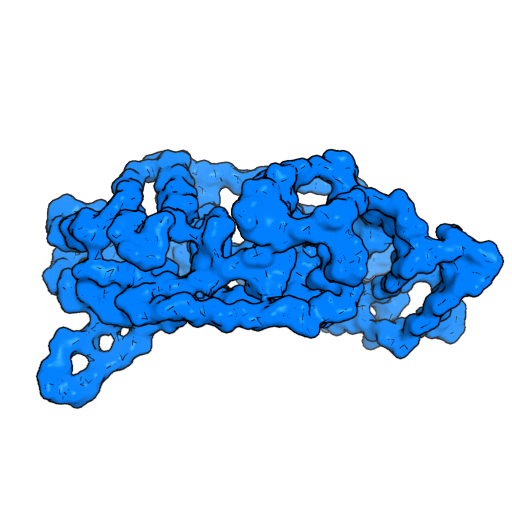28 ? -5.451 10.733 15.896 1.00 94.69 128 THR A N 1
ATOM 946 C CA . THR A 1 128 ? -5.096 12.043 16.475 1.00 94.69 128 THR A CA 1
ATOM 947 C C . THR A 1 128 ? -5.271 13.216 15.509 1.00 94.69 128 THR A C 1
ATOM 949 O O . THR A 1 128 ? -5.199 14.368 15.933 1.00 94.69 128 THR A O 1
ATOM 952 N N . ALA A 1 129 ? -5.533 12.953 14.228 1.00 91.31 129 ALA A N 1
ATOM 953 C CA . ALA A 1 129 ? -5.703 13.965 13.190 1.00 91.31 129 ALA A CA 1
ATOM 954 C C . ALA A 1 129 ? -7.014 13.740 12.422 1.00 91.31 129 ALA A C 1
ATOM 956 O O . ALA A 1 129 ? -7.920 13.047 12.887 1.00 91.31 129 ALA A O 1
ATOM 957 N N . TYR A 1 130 ? -7.146 14.347 11.244 1.00 88.25 130 TYR A N 1
ATOM 958 C CA . TYR A 1 130 ? -8.268 14.053 10.361 1.00 88.25 130 TYR A CA 1
ATOM 959 C C . TYR A 1 130 ? -8.212 12.590 9.900 1.00 88.25 130 TYR A C 1
ATOM 961 O O . TYR A 1 130 ? -7.150 12.098 9.531 1.00 88.25 130 TYR A O 1
ATOM 969 N N . GLY A 1 131 ? -9.356 11.908 9.931 1.00 87.06 131 GLY A N 1
ATOM 970 C CA . GLY A 1 131 ? -9.543 10.683 9.160 1.00 87.06 131 GLY A CA 1
ATOM 971 C C . GLY A 1 131 ? -9.840 11.039 7.712 1.00 87.06 131 GLY A C 1
ATOM 972 O O . GLY A 1 131 ? -10.514 12.042 7.463 1.00 87.06 131 GLY A O 1
ATOM 973 N N . TYR A 1 132 ? -9.344 10.233 6.784 1.00 87.19 132 TYR A N 1
ATOM 974 C CA . TYR A 1 132 ? -9.511 10.425 5.347 1.00 87.19 132 TYR A CA 1
ATOM 975 C C . TYR A 1 132 ? -10.166 9.202 4.710 1.00 87.19 132 TYR A C 1
ATOM 977 O O . TYR A 1 132 ? -9.851 8.074 5.087 1.00 87.19 132 TYR A O 1
ATOM 985 N N . ALA A 1 133 ? -11.053 9.454 3.754 1.00 85.06 133 ALA A N 1
ATOM 986 C CA . ALA A 1 133 ? -11.732 8.459 2.931 1.00 85.06 133 ALA A CA 1
ATOM 987 C C . ALA A 1 133 ? -11.796 8.945 1.473 1.00 85.06 133 ALA A C 1
ATOM 989 O O . ALA A 1 133 ? -11.539 10.125 1.193 1.00 85.06 133 ALA A O 1
ATOM 990 N N . SER A 1 134 ? -12.154 8.038 0.571 1.00 82.38 134 SER A N 1
ATOM 991 C CA . SER A 1 134 ? -12.329 8.284 -0.863 1.00 82.38 134 SER A CA 1
ATOM 992 C C . SER A 1 134 ? -13.750 7.934 -1.288 1.00 82.38 134 SER A C 1
ATOM 994 O O . SER A 1 134 ? -14.481 7.278 -0.552 1.00 82.38 134 SER A O 1
ATOM 996 N N . ASP A 1 135 ? -14.164 8.403 -2.459 1.00 78.12 135 ASP A N 1
ATOM 997 C CA . ASP A 1 135 ? -15.398 7.950 -3.102 1.00 78.12 135 ASP A CA 1
ATOM 998 C C . ASP A 1 135 ? -15.268 6.570 -3.757 1.00 78.12 135 ASP A C 1
ATOM 1000 O O . ASP A 1 135 ? -16.278 6.001 -4.181 1.00 78.12 135 ASP A O 1
ATOM 1004 N N . LEU A 1 136 ? -14.055 6.020 -3.802 1.00 82.88 136 LEU A N 1
ATOM 1005 C CA . LEU A 1 136 ? -13.777 4.728 -4.396 1.00 82.88 136 LEU A CA 1
ATOM 1006 C C . LEU A 1 136 ? -13.399 3.682 -3.343 1.00 82.88 136 LEU A C 1
ATOM 1008 O O . LEU A 1 136 ? -12.255 3.601 -2.900 1.00 82.88 136 LEU A O 1
ATOM 1012 N N . GLY A 1 137 ? -14.357 2.821 -3.002 1.00 84.00 137 GLY A N 1
ATOM 1013 C CA . GLY A 1 137 ? -14.125 1.672 -2.131 1.00 84.00 137 GLY A CA 1
ATOM 1014 C C . GLY A 1 137 ? -13.564 2.047 -0.756 1.00 84.00 137 GLY A C 1
ATOM 1015 O O . GLY A 1 137 ? -13.840 3.110 -0.210 1.00 84.00 137 GLY A O 1
ATOM 1016 N N . ARG A 1 138 ? -12.773 1.136 -0.178 1.00 88.00 138 ARG A N 1
ATOM 1017 C CA . ARG A 1 138 ? -12.093 1.350 1.106 1.00 88.00 138 ARG A CA 1
ATOM 1018 C C . ARG A 1 138 ? -10.709 1.913 0.848 1.00 88.00 138 ARG A C 1
ATOM 1020 O O . ARG A 1 138 ? -9.842 1.184 0.366 1.00 88.00 138 ARG A O 1
ATOM 1027 N N . SER A 1 139 ? -10.487 3.147 1.276 1.00 86.12 139 SER A N 1
ATOM 1028 C CA . SER A 1 139 ? -9.220 3.834 1.034 1.00 86.12 139 SER A CA 1
ATOM 1029 C C . SER A 1 139 ? -8.736 4.610 2.248 1.00 86.12 139 SER A C 1
ATOM 1031 O O . SER A 1 139 ? -9.471 4.821 3.215 1.00 86.12 139 SER A O 1
ATOM 1033 N N . TYR A 1 140 ? -7.469 5.025 2.232 1.00 89.38 140 TYR A N 1
ATOM 1034 C CA . TYR A 1 140 ? -6.889 5.864 3.279 1.00 89.38 140 TYR A CA 1
ATOM 1035 C C . TYR A 1 140 ? -7.123 5.310 4.699 1.00 89.38 140 TYR A C 1
ATOM 1037 O O . TYR A 1 140 ? -6.676 4.208 5.023 1.00 89.38 140 TYR A O 1
ATOM 1045 N N . SER A 1 141 ? -7.805 6.058 5.576 1.00 92.62 141 SER A N 1
ATOM 1046 C CA . SER A 1 141 ? -8.023 5.643 6.969 1.00 92.62 141 SER A CA 1
ATOM 1047 C C . SER A 1 141 ? -8.889 4.392 7.079 1.00 92.62 141 SER A C 1
ATOM 1049 O O . SER A 1 141 ? -8.676 3.592 7.988 1.00 92.62 141 SER A O 1
ATOM 1051 N N . GLU A 1 142 ? -9.830 4.199 6.158 1.00 91.75 142 GLU A N 1
ATOM 1052 C CA . GLU A 1 142 ? -10.684 3.010 6.113 1.00 91.75 142 GLU A CA 1
ATOM 1053 C C . GLU A 1 142 ? -9.891 1.777 5.723 1.00 91.75 142 GLU A C 1
ATOM 1055 O O . GLU A 1 142 ? -10.059 0.715 6.319 1.00 91.75 142 GLU A O 1
ATOM 1060 N N . LEU A 1 143 ? -8.991 1.927 4.754 1.00 91.12 143 LEU A N 1
ATOM 1061 C CA . LEU A 1 143 ? -8.113 0.853 4.324 1.00 91.12 143 LEU A CA 1
ATOM 1062 C C . LEU A 1 143 ? -7.129 0.468 5.433 1.00 91.12 143 LEU A C 1
ATOM 1064 O O . LEU A 1 143 ? -7.030 -0.706 5.766 1.00 91.12 143 LEU A O 1
ATOM 1068 N N . LEU A 1 144 ? -6.499 1.442 6.098 1.00 94.62 144 LEU A N 1
ATOM 1069 C CA . LEU A 1 144 ? -5.622 1.168 7.242 1.00 94.62 144 LEU A CA 1
ATOM 1070 C C . LEU A 1 144 ? -6.373 0.502 8.412 1.00 94.62 144 LEU A C 1
ATOM 1072 O O . LEU A 1 144 ? -5.854 -0.413 9.051 1.00 94.62 144 LEU A O 1
ATOM 1076 N N . ALA A 1 145 ? -7.599 0.942 8.709 1.00 94.88 145 ALA A N 1
ATOM 1077 C CA . ALA A 1 145 ? -8.426 0.310 9.737 1.00 94.88 145 ALA A CA 1
ATOM 1078 C C . ALA A 1 145 ? -8.957 -1.070 9.307 1.00 94.88 145 ALA A C 1
ATOM 1080 O O . ALA A 1 145 ? -9.211 -1.913 10.167 1.00 94.88 145 ALA A O 1
ATOM 1081 N N . SER A 1 146 ? -9.106 -1.305 8.000 1.00 93.06 146 SER A N 1
ATOM 1082 C CA . SER A 1 146 ? -9.400 -2.626 7.436 1.00 93.06 146 SER A CA 1
ATOM 1083 C C . SER A 1 146 ? -8.214 -3.571 7.627 1.00 93.06 146 SER A C 1
ATOM 1085 O O . SER A 1 146 ? -8.371 -4.646 8.189 1.00 93.06 146 SER A O 1
ATOM 1087 N N . ASP A 1 147 ? -7.004 -3.125 7.286 1.00 93.31 147 ASP A N 1
ATOM 1088 C CA . ASP A 1 147 ? -5.795 -3.921 7.503 1.00 93.31 147 ASP A CA 1
ATOM 1089 C C . ASP A 1 147 ? -5.627 -4.245 9.013 1.00 93.31 147 ASP A C 1
ATOM 1091 O O . ASP A 1 147 ? -5.213 -5.340 9.386 1.00 93.31 147 ASP A O 1
ATOM 1095 N N . LEU A 1 148 ? -6.023 -3.335 9.919 1.00 95.56 148 LEU A N 1
ATOM 1096 C CA . LEU A 1 148 ? -6.047 -3.604 11.365 1.00 95.56 148 LEU A CA 1
ATOM 1097 C C . LEU A 1 148 ? -7.015 -4.727 11.749 1.00 95.56 148 LEU A C 1
ATOM 1099 O O . LEU A 1 148 ? -6.654 -5.557 12.583 1.00 95.56 148 LEU A O 1
ATOM 1103 N N . ILE A 1 149 ? -8.236 -4.754 11.205 1.00 93.75 149 ILE A N 1
ATOM 1104 C CA . ILE A 1 149 ? -9.178 -5.825 11.544 1.00 93.75 149 ILE A CA 1
ATOM 1105 C C . ILE A 1 149 ? -8.696 -7.176 11.019 1.00 93.75 149 ILE A C 1
ATOM 1107 O O . ILE A 1 149 ? -8.773 -8.159 11.757 1.00 93.75 149 ILE A O 1
ATOM 1111 N N . ASP A 1 150 ? -8.103 -7.202 9.827 1.00 91.88 150 ASP A N 1
ATOM 1112 C CA . ASP A 1 150 ? -7.543 -8.413 9.228 1.00 91.88 150 ASP A CA 1
ATOM 1113 C C . ASP A 1 150 ? -6.443 -8.994 10.119 1.00 91.88 150 ASP A C 1
ATOM 1115 O O . ASP A 1 150 ? -6.452 -10.182 10.435 1.00 91.88 150 ASP A O 1
ATOM 1119 N N . HIS A 1 151 ? -5.538 -8.144 10.618 1.00 91.81 151 HIS A N 1
ATOM 1120 C CA . HIS A 1 151 ? -4.471 -8.572 11.525 1.00 91.81 151 HIS A CA 1
ATOM 1121 C C . HIS A 1 151 ? -4.954 -8.903 12.941 1.00 91.81 151 HIS A C 1
ATOM 1123 O O . HIS A 1 151 ? -4.322 -9.703 13.622 1.00 91.81 151 HIS A O 1
ATOM 1129 N N . LEU A 1 152 ? -6.065 -8.325 13.408 1.00 92.69 152 LEU A N 1
ATOM 1130 C CA . LEU A 1 152 ? -6.670 -8.689 14.697 1.00 92.69 152 LEU A CA 1
ATOM 1131 C C . LEU A 1 152 ? -7.402 -10.036 14.647 1.00 92.69 152 LEU A C 1
ATOM 1133 O O . LEU A 1 152 ? -7.537 -10.700 15.676 1.00 92.69 152 LEU A O 1
ATOM 1137 N N . LEU A 1 153 ? -7.922 -10.397 13.474 1.00 91.25 153 LEU A N 1
ATOM 1138 C CA . LEU A 1 153 ? -8.688 -11.617 13.232 1.00 91.25 153 LEU A CA 1
ATOM 1139 C C . LEU A 1 153 ? -7.854 -12.734 12.591 1.00 91.25 153 LEU A C 1
ATOM 1141 O O . LEU A 1 153 ? -8.361 -13.851 12.439 1.00 91.25 153 LEU A O 1
ATOM 1145 N N . SER A 1 154 ? -6.599 -12.452 12.231 1.00 85.75 154 SER A N 1
ATOM 1146 C CA . SER A 1 154 ? -5.663 -13.453 11.736 1.00 85.75 154 SER A CA 1
ATOM 1147 C C . SER A 1 154 ? -5.213 -14.365 12.881 1.00 85.75 154 SER A C 1
ATOM 1149 O O . SER A 1 154 ? -4.746 -13.935 13.939 1.00 85.75 154 SER A O 1
ATOM 1151 N N . GLY A 1 155 ? -5.389 -15.673 12.691 1.00 82.56 155 GLY A N 1
ATOM 1152 C CA . GLY A 1 155 ? -5.137 -16.642 13.756 1.00 82.56 155 GLY A CA 1
ATOM 1153 C C . GLY A 1 155 ? -6.059 -16.470 14.975 1.00 82.56 155 GLY A C 1
ATOM 1154 O O . GLY A 1 155 ? -7.029 -15.718 14.975 1.00 82.56 155 GLY A O 1
ATOM 1155 N N . SER A 1 156 ? -5.817 -17.249 16.032 1.00 80.25 156 SER A N 1
ATOM 1156 C CA . SER A 1 156 ? -6.768 -17.353 17.153 1.00 80.25 156 SER A CA 1
ATOM 1157 C C . SER A 1 156 ? -6.851 -16.101 18.035 1.00 80.25 156 SER A C 1
ATOM 1159 O O . SER A 1 156 ? -7.856 -15.901 18.717 1.00 80.25 156 SER A O 1
ATOM 1161 N N . ALA A 1 157 ? -5.780 -15.306 18.085 1.00 86.00 157 ALA A N 1
ATOM 1162 C CA . ALA A 1 157 ? -5.722 -14.038 18.803 1.00 86.00 157 ALA A CA 1
ATOM 1163 C C . ALA A 1 157 ? -4.473 -13.244 18.398 1.00 86.00 157 ALA A C 1
ATOM 1165 O O . ALA A 1 157 ? -3.399 -13.831 18.260 1.00 86.00 157 ALA A O 1
ATOM 1166 N N . ALA A 1 158 ? -4.598 -11.921 18.344 1.00 91.38 158 ALA A N 1
ATOM 1167 C CA . ALA A 1 158 ? -3.492 -10.987 18.157 1.00 91.38 158 ALA A CA 1
ATOM 1168 C C . ALA A 1 158 ? -3.537 -9.877 19.216 1.00 91.38 158 ALA A C 1
ATOM 1170 O O . ALA A 1 158 ? -4.595 -9.558 19.771 1.00 91.38 158 ALA A O 1
ATOM 1171 N N . THR A 1 159 ? -2.382 -9.283 19.527 1.00 94.56 159 THR A N 1
ATOM 1172 C CA . THR A 1 159 ? -2.357 -8.092 20.387 1.00 94.56 159 THR A CA 1
ATOM 1173 C C . THR A 1 159 ? -2.700 -6.844 19.580 1.00 94.56 159 THR A C 1
ATOM 1175 O O . THR A 1 159 ? -2.298 -6.720 18.425 1.00 94.56 159 THR A O 1
ATOM 1178 N N . VAL A 1 160 ? -3.407 -5.890 20.190 1.00 95.50 160 VAL A N 1
ATOM 1179 C CA . VAL A 1 160 ? -3.812 -4.639 19.521 1.00 95.50 160 VAL A CA 1
ATOM 1180 C C . VAL A 1 160 ? -2.615 -3.870 18.953 1.00 95.50 160 VAL A C 1
ATOM 1182 O O . VAL A 1 160 ? -2.678 -3.339 17.846 1.00 95.50 160 VAL A O 1
ATOM 1185 N N . GLY A 1 161 ? -1.512 -3.813 19.698 1.00 95.31 161 GLY A N 1
ATOM 1186 C CA . GLY A 1 161 ? -0.297 -3.119 19.287 1.00 95.31 161 GLY A CA 1
ATOM 1187 C C . GLY A 1 161 ? 0.400 -3.789 18.108 1.00 95.31 161 GLY A C 1
ATOM 1188 O O . GLY A 1 161 ? 0.780 -3.101 17.166 1.00 95.31 161 GLY A O 1
ATOM 1189 N N . GLU A 1 162 ? 0.550 -5.113 18.144 1.00 91.94 162 GLU A N 1
ATOM 1190 C CA . GLU A 1 162 ? 1.150 -5.879 17.047 1.00 91.94 162 GLU A CA 1
ATOM 1191 C C . GLU A 1 162 ? 0.304 -5.787 15.778 1.00 91.94 162 GLU A C 1
ATOM 1193 O O . GLU A 1 162 ? 0.834 -5.455 14.720 1.00 91.94 162 GLU A O 1
ATOM 1198 N N . ALA A 1 163 ? -1.014 -5.964 15.899 1.00 93.44 163 ALA A N 1
ATOM 1199 C CA . ALA A 1 163 ? -1.926 -5.860 14.769 1.00 93.44 163 ALA A CA 1
ATOM 1200 C C . ALA A 1 163 ? -1.891 -4.466 14.123 1.00 93.44 163 ALA A C 1
ATOM 1202 O O . ALA A 1 163 ? -1.881 -4.363 12.900 1.00 93.44 163 ALA A O 1
ATOM 1203 N N . LEU A 1 164 ? -1.794 -3.384 14.910 1.00 95.69 164 LEU A N 1
ATOM 1204 C CA . LEU A 1 164 ? -1.656 -2.037 14.346 1.00 95.69 164 LEU A CA 1
ATOM 1205 C C . LEU A 1 164 ? -0.306 -1.823 13.651 1.00 95.69 164 LEU A C 1
ATOM 1207 O O . LEU A 1 164 ? -0.253 -1.132 12.634 1.00 95.69 164 LEU A O 1
ATOM 1211 N N . VAL A 1 165 ? 0.785 -2.387 14.177 1.00 92.94 165 VAL A N 1
ATOM 1212 C CA . VAL A 1 165 ? 2.092 -2.330 13.504 1.00 92.94 165 VAL A CA 1
ATOM 1213 C C . VAL A 1 165 ? 2.014 -3.035 12.154 1.00 92.94 165 VAL A C 1
ATOM 1215 O O . VAL A 1 165 ? 2.383 -2.433 11.148 1.00 92.94 165 VAL A O 1
ATOM 1218 N N . LEU A 1 166 ? 1.482 -4.258 12.122 1.00 90.75 166 LEU A N 1
ATOM 1219 C CA . LEU A 1 166 ? 1.316 -5.029 10.891 1.00 90.75 166 LEU A CA 1
ATOM 1220 C C . LEU A 1 166 ? 0.386 -4.319 9.901 1.00 90.75 166 LEU A C 1
ATOM 1222 O O . LEU A 1 166 ? 0.725 -4.211 8.729 1.00 90.75 166 LEU A O 1
ATOM 1226 N N . ALA A 1 167 ? -0.718 -3.730 10.365 1.00 93.25 167 ALA A N 1
ATOM 1227 C CA . ALA A 1 167 ? -1.625 -2.955 9.520 1.00 93.25 167 ALA A CA 1
ATOM 1228 C C . ALA A 1 167 ? -0.939 -1.749 8.874 1.00 93.25 167 ALA A C 1
ATOM 1230 O O . ALA A 1 167 ? -1.068 -1.526 7.673 1.00 93.25 167 ALA A O 1
ATOM 1231 N N . LYS A 1 168 ? -0.147 -0.992 9.646 1.00 93.81 168 LYS A N 1
ATOM 1232 C CA . LYS A 1 168 ? 0.634 0.130 9.106 1.00 93.81 168 LYS A CA 1
ATOM 1233 C C . LYS A 1 168 ? 1.685 -0.338 8.103 1.00 93.81 168 LYS A C 1
ATOM 1235 O O . LYS A 1 168 ? 1.907 0.349 7.113 1.00 93.81 168 LYS A O 1
ATOM 1240 N N . GLN A 1 169 ? 2.314 -1.488 8.338 1.00 90.00 169 GLN A N 1
ATOM 1241 C CA . GLN A 1 169 ? 3.273 -2.086 7.407 1.00 90.00 169 GLN A CA 1
ATOM 1242 C C . GLN A 1 169 ? 2.593 -2.560 6.116 1.00 90.00 169 GLN A C 1
ATOM 1244 O O . GLN A 1 169 ? 3.098 -2.281 5.032 1.00 90.00 169 GLN A O 1
ATOM 1249 N N . THR A 1 170 ? 1.428 -3.207 6.206 1.00 88.06 170 THR A N 1
ATOM 1250 C CA . THR A 1 170 ? 0.613 -3.597 5.046 1.00 88.06 170 THR A CA 1
ATOM 1251 C C . THR A 1 170 ? 0.208 -2.373 4.230 1.00 88.06 170 THR A C 1
ATOM 1253 O O . THR A 1 170 ? 0.504 -2.325 3.035 1.00 88.06 170 THR A O 1
ATOM 1256 N N . TYR A 1 171 ? -0.371 -1.354 4.876 1.00 90.25 171 TYR A N 1
ATOM 1257 C CA . TYR A 1 171 ? -0.765 -0.108 4.219 1.00 90.25 171 TYR A CA 1
ATOM 1258 C C . TYR A 1 171 ? 0.431 0.565 3.544 1.00 90.25 171 TYR A C 1
ATOM 1260 O O . TYR A 1 171 ? 0.386 0.832 2.347 1.00 90.25 171 TYR A O 1
ATOM 1268 N N . PHE A 1 172 ? 1.528 0.771 4.286 1.00 88.62 172 PHE A N 1
ATOM 1269 C CA . PHE A 1 172 ? 2.759 1.359 3.754 1.00 88.62 172 PHE A CA 1
ATOM 1270 C C . PHE A 1 172 ? 3.290 0.563 2.565 1.00 88.62 172 PHE A C 1
ATOM 1272 O O . PHE A 1 172 ? 3.662 1.152 1.559 1.00 88.62 172 PHE A O 1
ATOM 1279 N N . GLY A 1 173 ? 3.311 -0.768 2.657 1.00 83.69 173 GLY A N 1
ATOM 1280 C CA . GLY A 1 173 ? 3.764 -1.623 1.568 1.00 83.69 173 GLY A CA 1
ATOM 1281 C C . GLY A 1 173 ? 2.935 -1.421 0.303 1.00 83.69 173 GLY A C 1
ATOM 1282 O O . GLY A 1 173 ? 3.501 -1.246 -0.772 1.00 83.69 173 GLY A O 1
ATOM 1283 N N . ARG A 1 174 ? 1.607 -1.353 0.444 1.00 82.31 174 ARG A N 1
ATOM 1284 C CA . ARG A 1 174 ? 0.681 -1.130 -0.672 1.00 82.31 174 ARG A CA 1
ATOM 1285 C C . ARG A 1 174 ? 0.924 0.211 -1.368 1.00 82.31 174 ARG A C 1
ATOM 1287 O O . ARG A 1 174 ? 0.908 0.251 -2.588 1.00 82.31 174 ARG A O 1
ATOM 1294 N N . ILE A 1 175 ? 1.167 1.287 -0.615 1.00 81.12 175 ILE A N 1
ATOM 1295 C CA . ILE A 1 175 ? 1.364 2.634 -1.187 1.00 81.12 175 ILE A CA 1
ATOM 1296 C C . ILE A 1 175 ? 2.809 2.928 -1.611 1.00 81.12 175 ILE A C 1
ATOM 1298 O O . ILE A 1 175 ? 3.056 3.859 -2.370 1.00 81.12 175 ILE A O 1
ATOM 1302 N N . ASN A 1 176 ? 3.776 2.144 -1.131 1.00 75.50 176 ASN A N 1
ATOM 1303 C CA . ASN A 1 176 ? 5.195 2.272 -1.463 1.00 75.50 176 ASN A CA 1
ATOM 1304 C C . ASN A 1 176 ? 5.580 1.428 -2.698 1.00 75.50 176 ASN A C 1
ATOM 1306 O O . ASN A 1 176 ? 6.704 0.937 -2.821 1.00 75.50 176 ASN A O 1
ATOM 1310 N N . SER A 1 177 ? 4.625 1.201 -3.600 1.00 64.88 177 SER A N 1
ATOM 1311 C CA . SER A 1 177 ? 4.826 0.549 -4.892 1.00 64.88 177 SER A CA 1
ATOM 1312 C C . SER A 1 177 ? 5.118 1.606 -5.965 1.00 64.88 177 SER A C 1
ATOM 1314 O O . SER A 1 177 ? 4.201 2.281 -6.432 1.00 64.88 177 SER A O 1
ATOM 1316 N N . GLY A 1 178 ? 6.387 1.769 -6.344 1.00 56.19 178 GLY A N 1
ATOM 1317 C CA . GLY A 1 178 ? 6.832 2.754 -7.339 1.00 56.19 178 GLY A CA 1
ATOM 1318 C C . GLY A 1 178 ? 8.099 3.493 -6.896 1.00 56.19 178 GLY A C 1
ATOM 1319 O O . GLY A 1 178 ? 8.368 3.618 -5.703 1.00 56.19 178 GLY A O 1
ATOM 1320 N N . SER A 1 179 ? 8.924 3.931 -7.853 1.00 46.00 179 SER A N 1
ATOM 1321 C CA . SER A 1 179 ? 10.234 4.541 -7.564 1.00 46.00 179 SER A CA 1
ATOM 1322 C C . SER A 1 179 ? 10.125 5.800 -6.699 1.00 46.00 179 SER A C 1
ATOM 1324 O O . SER A 1 179 ? 9.269 6.659 -6.907 1.00 46.00 179 SER A O 1
ATOM 1326 N N . ALA A 1 180 ? 11.081 5.935 -5.774 1.00 43.22 180 ALA A N 1
ATOM 1327 C CA . ALA A 1 180 ? 11.250 7.079 -4.880 1.00 43.22 180 ALA A CA 1
ATOM 1328 C C . ALA A 1 180 ? 11.394 8.434 -5.606 1.00 43.22 180 ALA A C 1
ATOM 1330 O O . ALA A 1 180 ? 11.271 9.479 -4.969 1.00 43.22 180 ALA A O 1
ATOM 1331 N N . VAL A 1 181 ? 11.652 8.426 -6.919 1.00 38.88 181 VAL A N 1
ATOM 1332 C CA . VAL A 1 181 ? 11.869 9.629 -7.735 1.00 38.88 181 VAL A CA 1
ATOM 1333 C C . VAL A 1 181 ? 10.549 10.269 -8.185 1.00 38.88 181 VAL A C 1
ATOM 1335 O O . VAL A 1 181 ? 10.484 11.489 -8.301 1.00 38.88 181 VAL A O 1
ATOM 1338 N N . ILE A 1 182 ? 9.478 9.486 -8.370 1.00 38.59 182 ILE A N 1
ATOM 1339 C CA . ILE A 1 182 ? 8.134 9.992 -8.697 1.00 38.59 182 ILE A CA 1
ATOM 1340 C C . ILE A 1 182 ? 7.116 9.196 -7.872 1.00 38.59 182 ILE A C 1
ATOM 1342 O O . ILE A 1 182 ? 6.541 8.207 -8.318 1.00 38.59 182 ILE A O 1
ATOM 1346 N N . GLY A 1 183 ? 6.914 9.644 -6.633 1.00 47.84 183 GLY A N 1
ATOM 1347 C CA . GLY A 1 183 ? 5.727 9.312 -5.856 1.00 47.84 183 GLY A CA 1
ATOM 1348 C C . GLY A 1 183 ? 5.768 7.990 -5.085 1.00 47.84 183 GLY A C 1
ATOM 1349 O O . GLY A 1 183 ? 4.938 7.121 -5.328 1.00 47.84 183 GLY A O 1
ATOM 1350 N N . GLY A 1 184 ? 6.592 7.925 -4.038 1.00 65.94 184 GLY A N 1
ATOM 1351 C CA . GLY A 1 184 ? 6.205 7.210 -2.811 1.00 65.94 184 GLY A CA 1
ATOM 1352 C C . GLY A 1 184 ? 5.066 7.935 -2.071 1.00 65.94 184 GLY A C 1
ATOM 1353 O O . GLY A 1 184 ? 4.544 8.916 -2.601 1.00 65.94 184 GLY A O 1
ATOM 1354 N N . ILE A 1 185 ? 4.700 7.445 -0.876 1.00 74.38 185 ILE A N 1
ATOM 1355 C CA . ILE A 1 185 ? 3.763 8.023 0.126 1.00 74.38 185 ILE A CA 1
ATOM 1356 C C . ILE A 1 185 ? 3.376 9.479 -0.179 1.00 74.38 185 ILE A C 1
ATOM 1358 O O . ILE A 1 185 ? 4.235 10.363 -0.140 1.00 74.38 185 ILE A O 1
ATOM 1362 N N . ASP A 1 186 ? 2.099 9.750 -0.468 1.00 73.81 186 ASP A N 1
ATOM 1363 C CA . ASP A 1 186 ? 1.639 11.133 -0.627 1.00 73.81 186 ASP A CA 1
ATOM 1364 C C . ASP A 1 186 ? 1.381 11.838 0.725 1.00 73.81 186 ASP A C 1
ATOM 1366 O O . ASP A 1 186 ? 1.465 11.260 1.812 1.00 73.81 186 ASP A O 1
ATOM 1370 N N . TYR A 1 187 ? 1.078 13.139 0.680 1.00 79.94 187 TYR A N 1
ATOM 1371 C CA . TYR A 1 187 ? 0.834 13.924 1.895 1.00 79.94 187 TYR A CA 1
ATOM 1372 C C . TYR A 1 187 ? -0.427 13.488 2.664 1.00 79.94 187 TYR A C 1
ATOM 1374 O O . TYR A 1 187 ? -0.587 13.865 3.828 1.00 79.94 187 TYR A O 1
ATOM 1382 N N . VAL A 1 188 ? -1.367 12.786 2.025 1.00 84.62 188 VAL A N 1
ATOM 1383 C CA . VAL A 1 188 ? -2.545 12.206 2.682 1.00 84.62 188 VAL A CA 1
ATOM 1384 C C . VAL A 1 188 ? -2.170 10.883 3.319 1.00 84.62 188 VAL A C 1
ATOM 1386 O O . VAL A 1 188 ? -2.514 10.674 4.477 1.00 84.62 188 VAL A O 1
ATOM 1389 N N . ASP A 1 189 ? -1.402 10.044 2.635 1.00 87.06 189 ASP A N 1
ATOM 1390 C CA . ASP A 1 189 ? -0.890 8.791 3.179 1.00 87.06 189 ASP A CA 1
ATOM 1391 C C . ASP A 1 189 ? -0.097 9.008 4.471 1.00 87.06 189 ASP A C 1
ATOM 1393 O O . ASP A 1 189 ? -0.325 8.317 5.467 1.00 87.06 189 ASP A O 1
ATOM 1397 N N . GLU A 1 190 ? 0.778 10.019 4.507 1.00 85.94 190 GLU A N 1
ATOM 1398 C CA . GLU A 1 190 ? 1.495 10.406 5.728 1.00 85.94 190 GLU A CA 1
ATOM 1399 C C . GLU A 1 190 ? 0.511 10.774 6.856 1.00 85.94 190 GLU A C 1
ATOM 1401 O O . GLU A 1 190 ? 0.656 10.342 8.006 1.00 85.94 190 GLU A O 1
ATOM 1406 N N . LYS A 1 191 ? -0.548 11.518 6.516 1.00 88.44 191 LYS A N 1
ATOM 1407 C CA . LYS A 1 191 ? -1.613 11.914 7.449 1.00 88.44 191 LYS A CA 1
ATOM 1408 C C . LYS A 1 191 ? -2.570 10.785 7.815 1.00 88.44 191 LYS A C 1
ATOM 1410 O O . LYS A 1 191 ? -3.338 10.964 8.750 1.00 88.44 191 LYS A O 1
ATOM 1415 N N . VAL A 1 192 ? -2.547 9.652 7.129 1.00 90.69 192 VAL A N 1
ATOM 1416 C CA . VAL A 1 192 ? -3.315 8.453 7.486 1.00 90.69 192 VAL A CA 1
ATOM 1417 C C . VAL A 1 192 ? -2.483 7.548 8.388 1.00 90.69 192 VAL A C 1
ATOM 1419 O O . VAL A 1 192 ? -2.954 7.098 9.434 1.00 90.69 192 VAL A O 1
ATOM 1422 N N . LEU A 1 193 ? -1.219 7.333 8.022 1.00 92.06 193 LEU A N 1
ATOM 1423 C CA . LEU A 1 193 ? -0.304 6.433 8.716 1.00 92.06 193 LEU A CA 1
ATOM 1424 C C . LEU A 1 193 ? 0.107 6.937 10.101 1.00 92.06 193 LEU A C 1
ATOM 1426 O O . LEU A 1 193 ? 0.133 6.160 11.062 1.00 92.06 193 LEU A O 1
ATOM 1430 N N . LEU A 1 194 ? 0.454 8.220 10.227 1.00 91.94 194 LEU A N 1
ATOM 1431 C CA . LEU A 1 194 ? 0.969 8.770 11.482 1.00 91.94 194 LEU A CA 1
ATOM 1432 C C . LEU A 1 194 ? -0.063 8.779 12.628 1.00 91.94 194 LEU A C 1
ATOM 1434 O O . LEU A 1 194 ? 0.268 8.273 13.704 1.00 91.94 194 LEU A O 1
ATOM 1438 N N . PRO A 1 195 ? -1.291 9.309 12.463 1.00 94.31 195 PRO A N 1
ATOM 1439 C CA . PRO A 1 195 ? -2.143 9.639 13.604 1.00 94.31 195 PRO A CA 1
ATOM 1440 C C . PRO A 1 195 ? -2.925 8.473 14.208 1.00 94.31 195 PRO A C 1
ATOM 1442 O O . PRO A 1 195 ? -3.411 8.617 15.332 1.00 94.31 195 PRO A O 1
ATOM 1445 N N . LEU A 1 196 ? -3.073 7.335 13.520 1.00 95.69 196 LEU A N 1
ATOM 1446 C CA . LEU A 1 196 ? -3.791 6.188 14.082 1.00 95.69 196 LEU A CA 1
ATOM 1447 C C . LEU A 1 196 ? -2.980 5.586 15.242 1.00 95.69 196 LEU A C 1
ATOM 1449 O O . LEU A 1 196 ? -1.909 5.011 15.026 1.00 95.69 196 LEU A O 1
ATOM 1453 N N . THR A 1 197 ? -3.461 5.772 16.472 1.00 96.38 197 THR A N 1
ATOM 1454 C CA . THR A 1 197 ? -2.671 5.605 17.705 1.00 96.38 197 THR A CA 1
ATOM 1455 C C . THR A 1 197 ? -3.386 4.714 18.717 1.00 96.38 197 THR A C 1
ATOM 1457 O O . THR A 1 197 ? -4.606 4.783 18.844 1.00 96.38 197 THR A O 1
ATOM 1460 N N . VAL A 1 198 ? -2.624 3.899 19.460 1.00 97.31 198 VAL A N 1
ATOM 1461 C CA . VAL A 1 198 ? -3.138 3.063 20.561 1.00 97.31 198 VAL A CA 1
ATOM 1462 C C . VAL A 1 198 ? -3.141 3.840 21.880 1.00 97.31 198 VAL A C 1
ATOM 1464 O O . VAL A 1 198 ? -2.117 4.386 22.285 1.00 97.31 198 VAL A O 1
ATOM 1467 N N . TYR A 1 199 ? -4.263 3.788 22.592 1.00 96.81 199 TYR A N 1
ATOM 1468 C CA . TYR A 1 199 ? -4.456 4.257 23.963 1.00 96.81 199 TYR A CA 1
ATOM 1469 C C . TYR A 1 199 ? -4.913 3.082 24.837 1.00 96.81 199 TYR A C 1
ATOM 1471 O O . TYR A 1 199 ? -5.771 2.301 24.430 1.00 96.81 199 TYR A O 1
ATOM 1479 N N . GLY A 1 200 ? -4.373 2.955 26.050 1.00 94.50 200 GLY A N 1
ATOM 1480 C CA . GLY A 1 200 ? -4.657 1.822 26.940 1.00 94.50 200 GLY A CA 1
ATOM 1481 C C . GLY A 1 200 ? -3.597 0.720 26.846 1.00 94.50 200 GLY A C 1
ATOM 1482 O O . GLY A 1 200 ? -2.401 1.013 26.879 1.00 94.50 200 GLY A O 1
ATOM 1483 N N . LEU A 1 201 ? -4.016 -0.548 26.779 1.00 94.69 201 LEU A N 1
ATOM 1484 C CA . LEU A 1 201 ? -3.111 -1.702 26.810 1.00 94.69 201 LEU A CA 1
ATOM 1485 C C . LEU A 1 201 ? -2.828 -2.213 25.392 1.00 94.69 201 LEU A C 1
ATOM 1487 O O . LEU A 1 201 ? -3.634 -2.937 24.818 1.00 94.69 201 LEU A O 1
ATOM 1491 N N . SER A 1 202 ? -1.650 -1.916 24.841 1.00 95.44 202 SER A N 1
ATOM 1492 C CA . SER A 1 202 ? -1.250 -2.419 23.513 1.00 95.44 202 SER A CA 1
ATOM 1493 C C . SER A 1 202 ? -1.160 -3.949 23.438 1.00 95.44 202 SER A C 1
ATOM 1495 O O . SER A 1 202 ? -1.323 -4.537 22.378 1.00 95.44 202 SER A O 1
ATOM 1497 N N . MET A 1 203 ? -0.946 -4.603 24.574 1.00 95.12 203 MET A N 1
ATOM 1498 C CA . MET A 1 203 ? -0.889 -6.053 24.742 1.00 95.12 203 MET A CA 1
ATOM 1499 C C . MET A 1 203 ? -2.263 -6.693 25.001 1.00 95.12 203 MET A C 1
ATOM 1501 O O . MET A 1 203 ? -2.334 -7.905 25.203 1.00 95.12 203 MET A O 1
ATOM 1505 N N . ALA A 1 204 ? -3.351 -5.910 25.007 1.00 93.06 204 ALA A N 1
ATOM 1506 C CA . ALA A 1 204 ? -4.699 -6.466 25.025 1.00 93.06 204 ALA A CA 1
ATOM 1507 C C . ALA A 1 204 ? -4.887 -7.371 23.804 1.00 93.06 204 ALA A C 1
ATOM 1509 O O . ALA A 1 204 ? -4.542 -6.991 22.685 1.00 93.06 204 ALA A O 1
ATOM 1510 N N . GLN A 1 205 ? -5.404 -8.575 24.036 1.00 92.44 205 GLN A N 1
ATOM 1511 C CA . GLN A 1 205 ? -5.656 -9.536 22.974 1.00 92.44 205 GLN A CA 1
ATOM 1512 C C . GLN A 1 205 ? -7.070 -9.366 22.441 1.00 92.44 205 GLN A C 1
ATOM 1514 O O . GLN A 1 205 ? -8.033 -9.299 23.207 1.00 92.44 205 GLN A O 1
ATOM 1519 N N . PHE A 1 206 ? -7.176 -9.348 21.122 1.00 88.56 206 PHE A N 1
ATOM 1520 C CA . PHE A 1 206 ? -8.423 -9.538 20.409 1.00 88.56 206 PHE A CA 1
ATOM 1521 C C . PHE A 1 206 ? -8.339 -10.893 19.718 1.00 88.56 206 PHE A C 1
ATOM 1523 O O . PHE A 1 206 ? -7.305 -11.232 19.151 1.00 88.56 206 PHE A O 1
ATOM 1530 N N . GLY A 1 207 ? -9.387 -11.698 19.822 1.00 81.50 207 GLY A N 1
ATOM 1531 C CA . GLY A 1 207 ? -9.391 -13.035 19.249 1.00 81.50 207 GLY A CA 1
ATOM 1532 C C . GLY A 1 207 ? -10.771 -13.424 18.769 1.00 81.50 207 GLY A C 1
ATOM 1533 O O . GLY A 1 207 ? -11.781 -12.847 19.184 1.00 81.50 207 GLY A O 1
ATOM 1534 N N . SER A 1 208 ? -10.798 -14.419 17.895 1.00 77.75 208 SER A N 1
ATOM 1535 C CA . SER A 1 208 ? -12.014 -14.946 17.302 1.00 77.75 208 SER A CA 1
ATOM 1536 C C . SER A 1 208 ? -12.106 -16.456 17.496 1.00 77.75 208 SER A C 1
ATOM 1538 O O . SER A 1 208 ? -11.111 -17.160 17.666 1.00 77.75 208 SER A O 1
ATOM 1540 N N . ALA A 1 209 ? -13.336 -16.971 17.511 1.00 74.44 209 ALA A N 1
ATOM 1541 C CA . ALA A 1 209 ? -13.573 -18.412 17.595 1.00 74.44 209 ALA A CA 1
ATOM 1542 C C . ALA A 1 209 ? -13.363 -19.111 16.240 1.00 74.44 209 ALA A C 1
ATOM 1544 O O . ALA A 1 209 ? -13.274 -20.337 16.176 1.00 74.44 209 ALA A O 1
ATOM 1545 N N . SER A 1 210 ? -13.325 -18.339 15.156 1.00 80.50 210 SER A N 1
ATOM 1546 C CA . SER A 1 210 ? -13.078 -18.796 13.795 1.00 80.50 210 SER A CA 1
ATOM 1547 C C . SER A 1 210 ? -12.067 -17.832 13.181 1.00 80.50 210 SER A C 1
ATOM 1549 O O . SER A 1 210 ? -12.466 -16.787 12.685 1.00 80.50 210 SER A O 1
ATOM 1551 N N . PRO A 1 211 ? -10.760 -18.102 13.311 1.00 77.25 211 PRO A N 1
ATOM 1552 C CA . PRO A 1 211 ? -9.743 -17.221 12.753 1.00 77.25 211 PRO A CA 1
ATOM 1553 C C . PRO A 1 211 ? -9.940 -17.078 11.247 1.00 77.25 211 PRO A C 1
ATOM 1555 O O . PRO A 1 211 ? -10.317 -18.047 10.584 1.00 77.25 211 PRO A O 1
ATOM 1558 N N . LEU A 1 212 ? -9.691 -15.881 10.718 1.00 77.06 212 LEU A N 1
ATOM 1559 C CA . LEU A 1 212 ? -9.600 -15.719 9.274 1.00 77.06 212 LEU A CA 1
ATOM 1560 C C . LEU A 1 212 ? -8.371 -16.495 8.803 1.00 77.06 212 LEU A C 1
ATOM 1562 O O . LEU A 1 212 ? -7.284 -16.353 9.375 1.00 77.06 212 LEU A O 1
ATOM 1566 N N . ASP A 1 213 ? -8.552 -17.325 7.777 1.00 68.88 213 ASP A N 1
ATOM 1567 C CA . ASP A 1 213 ? -7.415 -17.875 7.053 1.00 68.88 213 ASP A CA 1
ATOM 1568 C C . ASP A 1 213 ? -6.728 -16.697 6.369 1.00 68.88 213 ASP A C 1
ATOM 1570 O O . ASP A 1 213 ? -7.288 -16.062 5.472 1.00 68.88 213 ASP A O 1
ATOM 1574 N N . THR A 1 214 ? -5.506 -16.388 6.797 1.00 58.34 214 THR A N 1
ATOM 1575 C CA . THR A 1 214 ? -4.640 -15.531 5.999 1.00 58.34 214 THR A CA 1
ATOM 1576 C C . THR A 1 214 ? -4.479 -16.195 4.641 1.00 58.34 214 THR A C 1
ATOM 1578 O O . THR A 1 214 ? -4.203 -17.396 4.562 1.00 58.34 214 THR A O 1
ATOM 1581 N N . ALA A 1 215 ? -4.695 -15.427 3.569 1.00 52.88 215 ALA A N 1
ATOM 1582 C CA . ALA A 1 215 ? -4.468 -15.910 2.217 1.00 52.88 215 ALA A CA 1
ATOM 1583 C C . ALA A 1 215 ? -3.091 -16.581 2.182 1.00 52.88 215 ALA A C 1
ATOM 1585 O O . ALA A 1 215 ? -2.080 -15.959 2.516 1.00 52.88 215 ALA A O 1
ATOM 1586 N N . VAL A 1 216 ? -3.075 -17.879 1.870 1.00 43.34 216 VAL A N 1
ATOM 1587 C CA . VAL A 1 216 ? -1.838 -18.650 1.795 1.00 43.34 216 VAL A CA 1
ATOM 1588 C C . VAL A 1 216 ? -0.985 -17.964 0.741 1.00 43.34 216 VAL A C 1
ATOM 1590 O O . VAL A 1 216 ? -1.366 -17.946 -0.429 1.00 43.34 216 VAL A O 1
ATOM 1593 N N . ALA A 1 217 ? 0.129 -17.365 1.168 1.00 52.06 217 ALA A N 1
ATOM 1594 C CA . ALA A 1 217 ? 1.107 -16.809 0.250 1.00 52.06 217 ALA A CA 1
ATOM 1595 C C . ALA A 1 217 ? 1.418 -17.882 -0.789 1.00 52.06 217 ALA A C 1
ATOM 1597 O O . ALA A 1 217 ? 1.737 -19.020 -0.428 1.00 52.06 217 ALA A O 1
ATOM 1598 N N . GLN A 1 218 ? 1.231 -17.553 -2.064 1.00 49.91 218 GLN A N 1
ATOM 1599 C CA . GLN A 1 218 ? 1.499 -18.500 -3.128 1.00 49.91 218 GLN A CA 1
ATOM 1600 C C . GLN A 1 218 ? 3.006 -18.784 -3.084 1.00 49.91 218 GLN A C 1
ATOM 1602 O O . GLN A 1 218 ? 3.787 -17.855 -3.276 1.00 49.91 218 GLN A O 1
ATOM 1607 N N . PRO A 1 219 ? 3.438 -20.012 -2.751 1.00 50.91 219 PRO A N 1
ATOM 1608 C CA . PRO A 1 219 ? 4.858 -20.286 -2.612 1.00 50.91 219 PRO A CA 1
ATOM 1609 C C . PRO A 1 219 ? 5.514 -20.133 -3.981 1.00 50.91 219 PRO A C 1
ATOM 1611 O O . PRO A 1 219 ? 5.021 -20.709 -4.957 1.00 50.91 219 PRO A O 1
ATOM 1614 N N . ASP A 1 220 ? 6.623 -19.394 -4.063 1.00 58.78 220 ASP A N 1
ATOM 1615 C CA . ASP A 1 220 ? 7.344 -19.328 -5.333 1.00 58.78 220 ASP A CA 1
ATOM 1616 C C . ASP A 1 220 ? 7.852 -20.715 -5.686 1.00 58.78 220 ASP A C 1
ATOM 1618 O O . ASP A 1 220 ? 8.481 -21.419 -4.896 1.00 58.78 220 ASP A O 1
ATOM 1622 N N . THR A 1 221 ? 7.548 -21.136 -6.902 1.00 62.47 221 THR A N 1
ATOM 1623 C CA . THR A 1 221 ? 7.989 -22.433 -7.409 1.00 62.47 221 THR A CA 1
ATOM 1624 C C . THR A 1 221 ? 9.367 -22.354 -8.060 1.00 62.47 221 THR A C 1
ATOM 1626 O O . THR A 1 221 ? 9.885 -23.374 -8.515 1.00 62.47 221 THR A O 1
ATOM 1629 N N . ALA A 1 222 ? 9.950 -21.155 -8.150 1.00 77.56 222 ALA A N 1
ATOM 1630 C CA . ALA A 1 222 ? 11.247 -20.941 -8.766 1.00 77.56 222 ALA A CA 1
ATOM 1631 C C . ALA A 1 222 ? 12.371 -21.455 -7.861 1.00 77.56 222 ALA A C 1
ATOM 1633 O O . ALA A 1 222 ? 12.436 -21.153 -6.671 1.00 77.56 222 ALA A O 1
ATOM 1634 N N . ALA A 1 223 ? 13.271 -22.249 -8.439 1.00 82.75 223 ALA A N 1
ATOM 1635 C CA . ALA A 1 223 ? 14.455 -22.707 -7.730 1.00 82.75 223 ALA A CA 1
ATOM 1636 C C . ALA A 1 223 ? 15.430 -21.531 -7.533 1.00 82.75 223 ALA A C 1
ATOM 1638 O O . ALA A 1 223 ? 15.695 -20.824 -8.510 1.00 82.75 223 ALA A O 1
ATOM 1639 N N . PRO A 1 224 ? 16.005 -21.351 -6.328 1.00 86.75 224 PRO A N 1
ATOM 1640 C CA . PRO A 1 224 ? 17.026 -20.338 -6.100 1.00 86.75 224 PRO A CA 1
ATOM 1641 C C . PRO A 1 224 ? 18.235 -20.529 -7.024 1.00 86.75 224 PRO A C 1
ATOM 1643 O O . PRO A 1 224 ? 18.695 -21.657 -7.234 1.00 86.75 224 PRO A O 1
ATOM 1646 N N . GLN A 1 225 ? 18.753 -19.428 -7.561 1.00 89.25 225 GLN A N 1
ATOM 1647 C CA . GLN A 1 225 ? 19.979 -19.373 -8.355 1.00 89.25 225 GLN A CA 1
ATOM 1648 C C . GLN A 1 225 ? 21.049 -18.583 -7.605 1.00 89.25 225 GLN A C 1
ATOM 1650 O O . GLN A 1 225 ? 20.733 -17.642 -6.892 1.00 89.25 225 GLN A O 1
ATOM 1655 N N . GLU A 1 226 ? 22.317 -18.944 -7.768 1.00 89.31 226 GLU A N 1
ATOM 1656 C CA . GLU A 1 226 ? 23.431 -18.231 -7.135 1.00 89.31 226 GLU A CA 1
ATOM 1657 C C . GLU A 1 226 ? 24.136 -17.347 -8.169 1.00 89.31 226 GLU A C 1
ATOM 1659 O O . GLU A 1 226 ? 24.501 -17.824 -9.249 1.00 89.31 226 GLU A O 1
ATOM 1664 N N . MET A 1 227 ? 24.352 -16.078 -7.826 1.00 84.31 227 MET A N 1
ATOM 1665 C CA . MET A 1 227 ? 25.120 -15.106 -8.603 1.00 84.31 227 MET A CA 1
ATOM 1666 C C . MET A 1 227 ? 26.088 -14.388 -7.660 1.00 84.31 227 MET A C 1
ATOM 1668 O O . MET A 1 227 ? 25.686 -13.545 -6.863 1.00 84.31 227 MET A O 1
ATOM 1672 N N . ASP A 1 228 ? 27.371 -14.739 -7.742 1.00 81.25 228 ASP A N 1
ATOM 1673 C CA . ASP A 1 228 ? 28.415 -14.280 -6.818 1.00 81.25 228 ASP A CA 1
ATOM 1674 C C . ASP A 1 228 ? 28.060 -14.519 -5.336 1.00 81.25 228 ASP A C 1
ATOM 1676 O O . ASP A 1 228 ? 28.098 -15.663 -4.880 1.00 81.25 228 ASP A O 1
ATOM 1680 N N . SER A 1 229 ? 27.760 -13.457 -4.580 1.00 84.69 229 SER A N 1
ATOM 1681 C CA . SER A 1 229 ? 27.350 -13.492 -3.167 1.00 84.69 229 SER A CA 1
ATOM 1682 C C . SER A 1 229 ? 25.835 -13.406 -2.961 1.00 84.69 229 SER A C 1
ATOM 1684 O O . SER A 1 229 ? 25.386 -13.355 -1.814 1.00 84.69 229 SER A O 1
ATOM 1686 N N . LEU A 1 230 ? 25.060 -13.357 -4.046 1.00 92.00 230 LEU A N 1
ATOM 1687 C CA . LEU A 1 230 ? 23.612 -13.198 -4.025 1.00 92.00 230 LEU A CA 1
ATOM 1688 C C . LEU A 1 230 ? 22.910 -14.506 -4.377 1.00 92.00 230 LEU A C 1
ATOM 1690 O O . LEU A 1 230 ? 23.271 -15.190 -5.337 1.00 92.00 230 LEU A O 1
ATOM 1694 N N . THR A 1 231 ? 21.831 -14.787 -3.657 1.00 93.44 231 THR A N 1
ATOM 1695 C CA . THR A 1 231 ? 20.832 -15.766 -4.081 1.00 93.44 231 THR A CA 1
ATOM 1696 C C . THR A 1 231 ? 19.701 -15.021 -4.796 1.00 93.44 231 THR A C 1
ATOM 1698 O O . THR A 1 231 ? 19.165 -14.043 -4.281 1.00 93.44 231 THR A O 1
ATOM 1701 N N . ILE A 1 232 ? 19.319 -15.480 -5.981 1.00 93.50 232 ILE A N 1
ATOM 1702 C CA . ILE A 1 232 ? 18.271 -14.899 -6.820 1.00 93.50 232 ILE A CA 1
ATOM 1703 C C . ILE A 1 232 ? 17.077 -15.846 -6.861 1.00 93.50 232 ILE A C 1
ATOM 1705 O O . ILE A 1 232 ? 17.233 -17.048 -7.090 1.00 93.50 232 ILE A O 1
ATOM 1709 N N . ILE A 1 233 ? 15.878 -15.297 -6.678 1.00 92.56 233 ILE A N 1
ATOM 1710 C CA . ILE A 1 233 ? 14.616 -16.003 -6.913 1.00 92.56 233 ILE A CA 1
ATOM 1711 C C . ILE A 1 233 ? 13.818 -15.219 -7.950 1.00 92.56 233 ILE A C 1
ATOM 1713 O O . ILE A 1 233 ? 13.450 -14.069 -7.720 1.00 92.56 233 ILE A O 1
ATOM 1717 N N . THR A 1 234 ? 13.549 -15.840 -9.097 1.00 93.12 234 THR A N 1
ATOM 1718 C CA . THR A 1 234 ? 12.793 -15.212 -10.186 1.00 93.12 234 THR A CA 1
ATOM 1719 C C . THR A 1 234 ? 11.295 -15.448 -10.019 1.00 93.12 234 THR A C 1
ATOM 1721 O O . THR A 1 234 ? 10.830 -16.587 -9.992 1.00 93.12 234 THR A O 1
ATOM 1724 N N . HIS A 1 235 ? 10.524 -14.369 -9.990 1.00 92.00 235 HIS A N 1
ATOM 1725 C CA . HIS A 1 235 ? 9.069 -14.368 -10.027 1.00 92.00 235 HIS A CA 1
ATOM 1726 C C . HIS A 1 235 ? 8.604 -14.060 -11.443 1.00 92.00 235 HIS A C 1
ATOM 1728 O O . HIS A 1 235 ? 9.024 -13.074 -12.045 1.00 92.00 235 HIS A O 1
ATOM 1734 N N . THR A 1 236 ? 7.729 -14.907 -11.977 1.00 92.81 236 THR A N 1
ATOM 1735 C CA . THR A 1 236 ? 7.120 -14.708 -13.294 1.00 92.81 236 THR A CA 1
ATOM 1736 C C . THR A 1 236 ? 5.610 -14.666 -13.142 1.00 92.81 236 THR A C 1
ATOM 1738 O O . THR A 1 236 ? 5.004 -15.592 -12.604 1.00 92.81 236 THR A O 1
ATOM 1741 N N . LEU A 1 237 ? 5.027 -13.566 -13.599 1.00 92.38 237 LEU A N 1
ATOM 1742 C CA . LEU A 1 237 ? 3.600 -13.305 -13.651 1.00 92.38 237 LEU A CA 1
ATOM 1743 C C . LEU A 1 237 ? 3.219 -13.230 -15.124 1.00 92.38 237 LEU A C 1
ATOM 1745 O O . LEU A 1 237 ? 3.796 -12.441 -15.869 1.00 92.38 237 LEU A O 1
ATOM 1749 N N . GLU A 1 238 ? 2.270 -14.052 -15.546 1.00 93.31 238 GLU A N 1
ATOM 1750 C CA . GLU A 1 238 ? 1.832 -14.150 -16.937 1.00 93.31 238 GLU A CA 1
ATOM 1751 C C . GLU A 1 238 ? 0.310 -14.096 -17.005 1.00 93.31 238 GLU A C 1
ATOM 1753 O O . GLU A 1 238 ? -0.376 -14.443 -16.044 1.00 93.31 238 GLU A O 1
ATOM 1758 N N . GLU A 1 239 ? -0.201 -13.670 -18.161 1.00 92.19 239 GLU A N 1
ATOM 1759 C CA . GLU A 1 239 ? -1.633 -13.657 -18.475 1.00 92.19 239 GLU A CA 1
ATOM 1760 C C . GLU A 1 239 ? -2.480 -12.891 -17.441 1.00 92.19 239 GLU A C 1
ATOM 1762 O O . GLU A 1 239 ? -3.628 -13.249 -17.168 1.00 92.19 239 GLU A O 1
ATOM 1767 N N . LEU A 1 240 ? -1.929 -11.813 -16.871 1.00 94.81 240 LEU A N 1
ATOM 1768 C CA . LEU A 1 240 ? -2.669 -10.982 -15.925 1.00 94.81 240 LEU A CA 1
ATOM 1769 C C . LEU A 1 240 ? -3.839 -10.306 -16.649 1.00 94.81 240 LEU A C 1
ATOM 1771 O O . LEU A 1 240 ? -3.678 -9.693 -17.707 1.00 94.81 240 LEU A O 1
ATOM 1775 N N . SER A 1 241 ? -5.029 -10.426 -16.062 1.00 95.31 241 SER A N 1
ATOM 1776 C CA . SER A 1 241 ? -6.271 -9.873 -16.598 1.00 95.31 241 SER A CA 1
ATOM 1777 C C . SER A 1 241 ? -6.833 -8.796 -15.681 1.00 95.31 241 SER A C 1
ATOM 1779 O O . SER A 1 241 ? -6.880 -8.987 -14.464 1.00 95.31 241 SER A O 1
ATOM 1781 N N . PHE A 1 242 ? -7.333 -7.719 -16.277 1.00 97.50 242 PHE A N 1
ATOM 1782 C CA . PHE A 1 242 ? -7.830 -6.546 -15.564 1.00 97.50 242 PHE A CA 1
ATOM 1783 C C . PHE A 1 242 ? -9.336 -6.380 -15.735 1.00 97.50 242 PHE A C 1
ATOM 1785 O O . PHE A 1 242 ? -9.875 -6.646 -16.814 1.00 97.50 242 PHE A O 1
ATOM 1792 N N . ASN A 1 243 ? -10.005 -5.909 -14.685 1.00 97.56 243 ASN A N 1
ATOM 1793 C CA . ASN A 1 243 ? -11.418 -5.546 -14.745 1.00 97.56 243 ASN A CA 1
ATOM 1794 C C . ASN A 1 243 ? -11.538 -4.041 -14.982 1.00 97.56 243 ASN A C 1
ATOM 1796 O O . ASN A 1 243 ? -11.033 -3.258 -14.182 1.00 97.56 243 ASN A O 1
ATOM 1800 N N . GLU A 1 244 ? -12.194 -3.644 -16.073 1.00 97.75 244 GLU A N 1
ATOM 1801 C CA . GLU A 1 244 ? -12.488 -2.236 -16.359 1.00 97.75 244 GLU A CA 1
ATOM 1802 C C . GLU A 1 244 ? -13.720 -1.774 -15.579 1.00 97.75 244 GLU A C 1
ATOM 1804 O O . GLU A 1 244 ? -14.752 -2.452 -15.563 1.00 97.75 244 GLU A O 1
ATOM 1809 N N . HIS A 1 245 ? -13.629 -0.576 -15.010 1.00 96.44 245 HIS A N 1
ATOM 1810 C CA . HIS A 1 245 ? -14.721 0.106 -14.331 1.00 96.44 245 HIS A CA 1
ATOM 1811 C C . HIS A 1 245 ? -14.960 1.468 -14.965 1.00 96.44 245 HIS A C 1
ATOM 1813 O O . HIS A 1 245 ? -14.030 2.253 -15.143 1.00 96.44 245 HIS A O 1
ATOM 1819 N N . LEU A 1 246 ? -16.223 1.750 -15.282 1.00 95.69 246 LEU A N 1
ATOM 1820 C CA . LEU A 1 246 ? -16.670 3.030 -15.827 1.00 95.69 246 LEU A CA 1
ATOM 1821 C C . LEU A 1 246 ? -17.447 3.790 -14.752 1.00 95.69 246 LEU A C 1
ATOM 1823 O O . LEU A 1 246 ? -18.389 3.246 -14.169 1.00 95.69 246 LEU A O 1
ATOM 1827 N N . THR A 1 247 ? -17.090 5.049 -14.529 1.00 91.38 247 THR A N 1
ATOM 1828 C CA . THR A 1 247 ? -17.792 5.967 -13.627 1.00 91.38 247 THR A CA 1
ATOM 1829 C C . THR A 1 247 ? -18.246 7.213 -14.391 1.00 91.38 247 THR A C 1
ATOM 1831 O O . THR A 1 247 ? -18.014 7.347 -15.593 1.00 91.38 247 THR A O 1
ATOM 1834 N N . GLU A 1 248 ? -18.944 8.126 -13.713 1.00 90.06 248 GLU A N 1
ATOM 1835 C CA . GLU A 1 248 ? -19.315 9.419 -14.305 1.00 90.06 248 GLU A CA 1
ATOM 1836 C C . GLU A 1 248 ? -18.103 10.353 -14.488 1.00 90.06 248 GLU A C 1
ATOM 1838 O O . GLU A 1 248 ? -18.152 11.243 -15.335 1.00 90.06 248 GLU A O 1
ATOM 1843 N N . ASP A 1 249 ? -17.025 10.126 -13.729 1.00 86.50 249 ASP A N 1
ATOM 1844 C CA . ASP A 1 249 ? -15.840 10.991 -13.655 1.00 86.50 249 ASP A CA 1
ATOM 1845 C C . ASP A 1 249 ? -14.610 10.409 -14.381 1.00 86.50 249 ASP A C 1
ATOM 1847 O O . ASP A 1 249 ? -13.549 11.031 -14.398 1.00 86.50 249 ASP A O 1
ATOM 1851 N N . GLY A 1 250 ? -14.731 9.221 -14.979 1.00 92.81 250 GLY A N 1
ATOM 1852 C CA . GLY A 1 250 ? -13.667 8.581 -15.751 1.00 92.81 250 GLY A CA 1
ATOM 1853 C C . GLY A 1 250 ? -13.755 7.060 -15.718 1.00 92.81 250 GLY A C 1
ATOM 1854 O O . GLY A 1 250 ? -14.792 6.472 -15.405 1.00 92.81 250 GLY A O 1
ATOM 1855 N N . ARG A 1 251 ? -12.646 6.401 -16.041 1.00 95.81 251 ARG A N 1
ATOM 1856 C CA . ARG A 1 251 ? -12.520 4.944 -15.954 1.00 95.81 251 ARG A CA 1
ATOM 1857 C C . ARG A 1 251 ? -11.215 4.515 -15.305 1.00 95.81 251 ARG A C 1
ATOM 1859 O O . ARG A 1 251 ? -10.237 5.258 -15.310 1.00 95.81 251 ARG A O 1
ATOM 1866 N N . TYR A 1 252 ? -11.205 3.316 -14.739 1.00 96.06 252 TYR A N 1
ATOM 1867 C CA . TYR A 1 252 ? -10.018 2.716 -14.133 1.00 96.06 252 TYR A CA 1
ATOM 1868 C C . TYR A 1 252 ? -10.039 1.194 -14.267 1.00 96.06 252 TYR A C 1
ATOM 1870 O O . TYR A 1 252 ? -11.055 0.602 -14.642 1.00 96.06 252 TYR A O 1
ATOM 1878 N N . PHE A 1 253 ? -8.913 0.565 -13.943 1.00 97.06 253 PHE A N 1
ATOM 1879 C CA . PHE A 1 253 ? -8.784 -0.885 -13.899 1.00 97.06 253 PHE A CA 1
ATOM 1880 C C . PHE A 1 253 ? -8.455 -1.368 -12.487 1.00 97.06 253 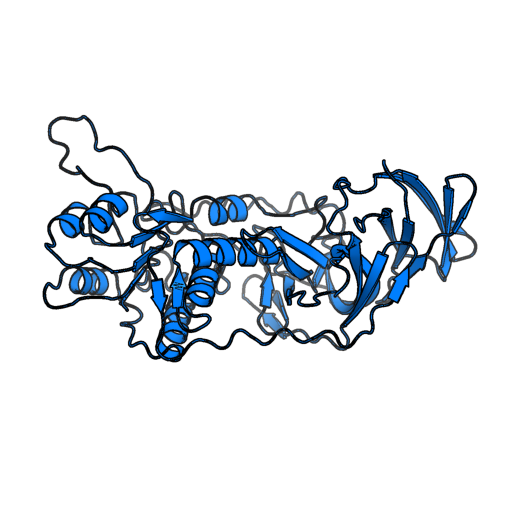PHE A C 1
ATOM 1882 O O . PHE A 1 253 ? -7.694 -0.723 -11.768 1.00 97.06 253 PHE A O 1
ATOM 1889 N N . ASP A 1 254 ? -8.983 -2.534 -12.116 1.00 95.25 254 ASP A N 1
ATOM 1890 C CA . ASP A 1 254 ? -8.489 -3.310 -10.977 1.00 95.25 254 ASP A CA 1
ATOM 1891 C C . ASP A 1 254 ? -7.829 -4.615 -11.430 1.00 95.25 254 ASP A C 1
ATOM 1893 O O . ASP A 1 254 ? -8.063 -5.110 -12.539 1.00 95.25 254 ASP A O 1
ATOM 1897 N N . TYR A 1 255 ? -7.016 -5.181 -10.541 1.00 93.44 255 TYR A N 1
ATOM 1898 C CA . TYR A 1 255 ? -6.553 -6.557 -10.633 1.00 93.44 255 TYR A CA 1
ATOM 1899 C C . TYR A 1 255 ? -7.072 -7.337 -9.425 1.00 93.44 255 TYR A C 1
ATOM 1901 O O . TYR A 1 255 ? -6.699 -7.057 -8.289 1.00 93.44 255 TYR A O 1
ATOM 1909 N N . ALA A 1 256 ? -7.955 -8.312 -9.658 1.00 90.56 256 ALA A N 1
ATOM 1910 C CA . ALA A 1 256 ? -8.589 -9.100 -8.595 1.00 90.56 256 ALA A CA 1
ATOM 1911 C C . ALA A 1 256 ? -9.262 -8.236 -7.500 1.00 90.56 256 ALA A C 1
ATOM 1913 O O . ALA A 1 256 ? -9.209 -8.566 -6.314 1.00 90.56 256 ALA A O 1
ATOM 1914 N N . GLY A 1 257 ? -9.880 -7.116 -7.893 1.00 88.88 257 GLY A N 1
ATOM 1915 C CA . GLY A 1 257 ? -10.497 -6.157 -6.972 1.00 88.88 257 GLY A CA 1
ATOM 1916 C C . GLY A 1 257 ? -9.502 -5.259 -6.229 1.00 88.88 257 GLY A C 1
ATOM 1917 O O . GLY A 1 257 ? -9.916 -4.488 -5.366 1.00 88.88 257 GLY A O 1
ATOM 1918 N N . GLN A 1 258 ? -8.203 -5.354 -6.532 1.00 88.31 258 GLN A N 1
ATOM 1919 C CA . GLN A 1 258 ? -7.149 -4.538 -5.936 1.00 88.31 258 GLN A CA 1
ATOM 1920 C C . GLN A 1 258 ? -6.722 -3.415 -6.884 1.00 88.31 258 GLN A C 1
ATOM 1922 O O . GLN A 1 258 ? -6.463 -3.616 -8.075 1.00 88.31 258 GLN A O 1
ATOM 1927 N N . PHE A 1 259 ? -6.622 -2.219 -6.322 1.00 90.56 259 PHE A N 1
ATOM 1928 C CA . PHE A 1 259 ? -6.161 -1.012 -6.988 1.00 90.56 259 PHE A CA 1
ATOM 1929 C C . PHE A 1 259 ? -5.446 -0.116 -5.974 1.00 90.56 259 PHE A C 1
ATOM 1931 O O . PHE A 1 259 ? -5.541 -0.314 -4.760 1.00 90.56 259 PHE A O 1
ATOM 1938 N N . ILE A 1 260 ? -4.713 0.860 -6.489 1.00 87.38 260 ILE A N 1
ATOM 1939 C CA . ILE A 1 260 ? -4.148 1.962 -5.729 1.00 87.38 260 ILE A CA 1
ATOM 1940 C C . ILE A 1 260 ? -4.748 3.260 -6.248 1.00 87.38 260 ILE A C 1
ATOM 1942 O O . ILE A 1 260 ? -4.830 3.501 -7.453 1.00 87.38 260 ILE A O 1
ATOM 1946 N N . GLU A 1 261 ? -5.140 4.108 -5.315 1.00 84.62 261 GLU A N 1
ATOM 1947 C CA . GLU A 1 261 ? -5.582 5.464 -5.583 1.00 84.62 261 GLU A CA 1
ATOM 1948 C C . GLU A 1 261 ? -4.705 6.448 -4.820 1.00 84.62 261 GLU A C 1
ATOM 1950 O O . GLU A 1 261 ? -4.161 6.131 -3.761 1.00 84.62 261 GLU A O 1
ATOM 1955 N N . ARG A 1 262 ? -4.534 7.636 -5.395 1.00 80.56 262 ARG A N 1
ATOM 1956 C CA . ARG A 1 262 ? -3.726 8.707 -4.822 1.00 80.56 262 ARG A CA 1
ATOM 1957 C C . ARG A 1 262 ? -4.321 10.049 -5.187 1.00 80.56 262 ARG A C 1
ATOM 1959 O O . ARG A 1 262 ? -4.922 10.195 -6.252 1.00 80.56 262 ARG A O 1
ATOM 1966 N N . ALA A 1 263 ? -4.097 11.037 -4.326 1.00 76.25 263 ALA A N 1
ATOM 1967 C CA . ALA A 1 263 ? -4.664 12.366 -4.497 1.00 76.25 263 ALA A CA 1
ATOM 1968 C C . ALA A 1 263 ? -4.331 12.934 -5.882 1.00 76.25 263 ALA A C 1
ATOM 1970 O O . ALA A 1 263 ? -3.171 13.240 -6.156 1.00 76.25 263 ALA A O 1
ATOM 1971 N N . ASN A 1 264 ? -5.347 13.150 -6.722 1.00 75.25 264 ASN A N 1
ATOM 1972 C CA . ASN A 1 264 ? -5.189 13.747 -8.054 1.00 75.25 264 ASN A CA 1
ATOM 1973 C C . ASN A 1 264 ? -4.289 12.946 -9.022 1.00 75.25 264 ASN A C 1
ATOM 1975 O O . ASN A 1 264 ? -3.765 13.522 -9.976 1.00 75.25 264 ASN A O 1
ATOM 1979 N N . LEU A 1 265 ? -4.112 11.640 -8.803 1.00 81.62 265 LEU A N 1
ATOM 1980 C CA . LEU A 1 265 ? -3.452 10.740 -9.752 1.00 81.62 265 LEU A CA 1
ATOM 1981 C C . LEU A 1 265 ? -4.450 9.703 -10.290 1.00 81.62 265 LEU A C 1
ATOM 1983 O O . LEU A 1 265 ? -5.426 9.390 -9.604 1.00 81.62 265 LEU A O 1
ATOM 1987 N N . PRO A 1 266 ? -4.211 9.159 -11.496 1.00 89.12 266 PRO A N 1
ATOM 1988 C CA . PRO A 1 266 ? -4.986 8.044 -12.025 1.00 89.12 266 PRO A CA 1
ATOM 1989 C C . PRO A 1 266 ? -5.030 6.861 -11.057 1.00 89.12 266 PRO A C 1
ATOM 1991 O O . PRO A 1 266 ? -4.003 6.451 -10.503 1.00 89.12 266 PRO A O 1
ATOM 1994 N N . VAL A 1 267 ? -6.225 6.303 -10.872 1.00 90.81 267 VAL A N 1
ATOM 1995 C CA . VAL A 1 267 ? -6.403 5.025 -10.175 1.00 90.81 267 VAL A CA 1
ATOM 1996 C C . VAL A 1 267 ? -5.779 3.918 -11.013 1.00 90.81 267 VAL A C 1
ATOM 1998 O O . VAL A 1 267 ? -6.109 3.783 -12.190 1.00 90.81 267 VAL A O 1
ATOM 2001 N N . GLN A 1 268 ? -4.908 3.115 -10.399 1.00 92.38 268 GLN A N 1
ATOM 2002 C CA . GLN A 1 268 ? -4.185 2.054 -11.098 1.00 92.38 268 GLN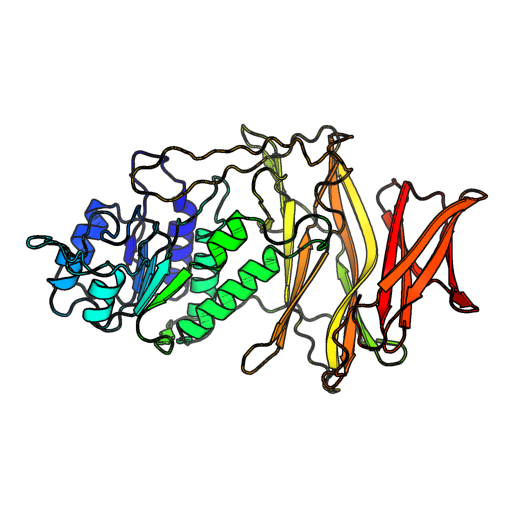 A CA 1
ATOM 2003 C C . GLN A 1 268 ? -4.409 0.678 -10.467 1.00 92.38 268 GLN A C 1
ATOM 2005 O O . GLN A 1 268 ? -4.487 0.583 -9.241 1.00 92.38 268 GLN A O 1
ATOM 2010 N N . PRO A 1 269 ? -4.459 -0.410 -11.258 1.00 93.88 269 PRO A N 1
ATOM 2011 C CA . PRO A 1 269 ? -4.509 -1.758 -10.718 1.00 93.88 269 PRO A CA 1
ATOM 2012 C C . PRO A 1 269 ? -3.228 -2.040 -9.932 1.00 93.88 269 PRO A C 1
ATOM 2014 O O . PRO A 1 269 ? -2.121 -1.707 -10.360 1.00 93.88 269 PRO A O 1
ATOM 2017 N N . ALA A 1 270 ? -3.375 -2.666 -8.771 1.00 90.12 270 ALA A N 1
ATOM 2018 C CA . ALA A 1 270 ? -2.265 -2.935 -7.869 1.00 90.12 270 ALA A CA 1
ATOM 2019 C C . ALA A 1 270 ? -2.336 -4.364 -7.348 1.00 90.12 270 ALA A C 1
ATOM 2021 O O . ALA A 1 270 ? -3.403 -4.972 -7.316 1.00 90.12 270 ALA A O 1
ATOM 2022 N N . HIS A 1 271 ? -1.196 -4.898 -6.931 1.00 89.00 271 HIS A N 1
ATOM 2023 C CA . HIS A 1 271 ? -1.132 -6.206 -6.301 1.00 89.00 271 HIS A CA 1
ATOM 2024 C C . HIS A 1 271 ? 0.015 -6.275 -5.298 1.00 89.00 271 HIS A C 1
ATOM 2026 O O . HIS A 1 271 ? 1.048 -5.634 -5.479 1.00 89.00 271 HIS A O 1
ATOM 2032 N N . GLN A 1 272 ? -0.145 -7.066 -4.243 1.00 86.50 272 GLN A N 1
ATOM 2033 C CA . GLN A 1 272 ? 0.907 -7.302 -3.260 1.00 86.50 272 GLN A CA 1
ATOM 2034 C C . GLN A 1 272 ? 1.130 -8.802 -3.101 1.00 86.50 272 GLN A C 1
ATOM 2036 O O . GLN A 1 272 ? 0.190 -9.554 -2.852 1.00 86.50 272 GLN A O 1
ATOM 2041 N N . ILE A 1 273 ? 2.387 -9.220 -3.227 1.00 86.50 273 ILE A N 1
ATOM 2042 C CA . ILE A 1 273 ? 2.818 -10.608 -3.083 1.00 86.50 273 ILE A CA 1
ATOM 2043 C C . ILE A 1 273 ? 3.715 -10.691 -1.850 1.00 86.50 273 ILE A C 1
ATOM 2045 O O . ILE A 1 273 ? 4.756 -10.033 -1.779 1.00 86.50 273 ILE A O 1
ATOM 2049 N N . ALA A 1 274 ? 3.311 -11.502 -0.874 1.00 84.81 274 ALA A N 1
ATOM 2050 C CA . ALA A 1 274 ? 4.123 -11.765 0.305 1.00 84.81 274 ALA A CA 1
ATOM 2051 C C . ALA A 1 274 ? 5.381 -12.552 -0.081 1.00 84.81 274 ALA A C 1
ATOM 2053 O O . ALA A 1 274 ? 5.298 -13.598 -0.722 1.00 84.81 274 ALA A O 1
ATOM 2054 N N . VAL A 1 275 ? 6.548 -12.071 0.344 1.00 85.81 275 VAL A N 1
ATOM 2055 C CA . VAL A 1 275 ? 7.828 -12.743 0.110 1.00 85.81 275 VAL A CA 1
ATOM 2056 C C . VAL A 1 275 ? 8.077 -13.704 1.268 1.00 85.81 275 VAL A C 1
ATOM 2058 O O . VAL A 1 275 ? 8.581 -13.317 2.320 1.00 85.81 275 VAL A O 1
ATOM 2061 N N . THR A 1 276 ? 7.691 -14.968 1.092 1.00 74.25 276 THR A N 1
ATOM 2062 C CA . THR A 1 276 ? 7.739 -15.983 2.163 1.00 74.25 276 THR A CA 1
ATOM 2063 C C . THR A 1 276 ? 8.946 -16.910 2.101 1.00 74.25 276 THR A C 1
ATOM 2065 O O . THR A 1 276 ? 9.085 -17.809 2.933 1.00 74.25 276 THR A O 1
ATOM 2068 N N . HIS A 1 277 ? 9.826 -16.727 1.118 1.00 72.56 277 HIS A N 1
ATOM 2069 C CA . HIS A 1 277 ? 11.018 -17.548 0.971 1.00 72.56 277 HIS A CA 1
ATOM 2070 C C . HIS A 1 277 ? 11.981 -17.346 2.143 1.00 72.56 277 HIS A C 1
ATOM 2072 O O . HIS A 1 277 ? 12.644 -16.317 2.268 1.00 72.56 277 HIS A O 1
ATOM 2078 N N . THR A 1 278 ? 12.083 -18.369 2.991 1.00 66.69 278 THR A N 1
ATOM 2079 C CA . THR A 1 278 ? 13.105 -18.474 4.032 1.00 66.69 278 THR A CA 1
ATOM 2080 C C . THR A 1 278 ? 14.277 -19.272 3.481 1.00 66.69 278 THR A C 1
ATOM 2082 O O . THR A 1 278 ? 14.191 -20.484 3.271 1.00 66.69 278 THR A O 1
ATOM 2085 N N . LEU A 1 279 ? 15.395 -18.596 3.230 1.00 68.94 279 LEU A N 1
ATOM 2086 C CA . LEU A 1 279 ? 16.620 -19.265 2.816 1.00 68.94 279 LEU A CA 1
ATOM 2087 C C . LEU A 1 279 ? 17.350 -19.811 4.050 1.00 68.94 279 LEU A C 1
ATOM 2089 O O . LEU A 1 279 ? 17.635 -19.087 5.003 1.00 68.94 279 LEU A O 1
ATOM 2093 N N . ASN A 1 280 ? 17.710 -21.098 4.016 1.00 63.47 280 ASN A N 1
ATOM 2094 C CA . ASN A 1 280 ? 18.453 -21.769 5.097 1.00 63.47 280 ASN A CA 1
ATOM 2095 C C . ASN A 1 280 ? 19.851 -21.162 5.356 1.00 63.47 280 ASN A C 1
ATOM 2097 O O . ASN A 1 280 ? 20.521 -21.547 6.312 1.00 63.47 280 ASN A O 1
ATOM 2101 N N . SER A 1 281 ? 20.303 -20.246 4.497 1.00 69.44 281 SER A N 1
ATOM 2102 C CA . SER A 1 281 ? 21.587 -19.549 4.566 1.00 69.44 281 SER A CA 1
ATOM 2103 C C . SER A 1 281 ? 21.586 -18.324 5.488 1.00 69.44 281 SER A C 1
ATOM 2105 O O . SER A 1 281 ? 22.649 -17.754 5.711 1.00 69.44 281 SER A O 1
ATOM 2107 N N . GLY A 1 282 ? 20.432 -17.901 6.025 1.00 80.00 282 GLY A N 1
ATOM 2108 C CA . GLY A 1 282 ? 20.321 -16.618 6.736 1.00 80.00 282 GLY A CA 1
ATOM 2109 C C . GLY A 1 282 ? 20.356 -15.403 5.801 1.00 80.00 282 GLY A C 1
ATOM 2110 O O . GLY A 1 282 ? 20.487 -14.271 6.268 1.00 80.00 282 GLY A O 1
ATOM 2111 N N . ALA A 1 283 ? 20.246 -15.636 4.491 1.00 87.56 283 ALA A N 1
ATOM 2112 C CA . ALA A 1 283 ? 20.088 -14.586 3.503 1.00 87.56 283 ALA A CA 1
ATOM 2113 C C . ALA A 1 283 ? 18.706 -13.932 3.622 1.00 87.56 283 ALA A C 1
ATOM 2115 O O . ALA A 1 283 ? 17.711 -14.584 3.950 1.00 87.56 283 ALA A O 1
ATOM 2116 N N . VAL A 1 284 ? 18.657 -12.634 3.348 1.00 88.88 284 VAL A N 1
ATOM 2117 C CA . VAL A 1 284 ? 17.451 -11.810 3.441 1.00 88.88 284 VAL A CA 1
ATOM 2118 C C . VAL A 1 284 ? 17.235 -11.084 2.126 1.00 88.88 284 VAL A C 1
ATOM 2120 O O . VAL A 1 284 ? 18.201 -10.666 1.488 1.00 88.88 284 VAL A O 1
ATOM 2123 N N . VAL A 1 285 ? 15.974 -10.926 1.725 1.00 91.31 285 VAL A N 1
ATOM 2124 C CA . VAL A 1 285 ? 15.638 -10.159 0.523 1.00 91.31 285 VAL A CA 1
ATOM 2125 C C . VAL A 1 285 ? 16.027 -8.692 0.725 1.00 91.31 285 VAL A C 1
ATOM 2127 O O . VAL A 1 285 ? 15.825 -8.139 1.812 1.00 91.31 285 VAL A O 1
ATOM 2130 N N . ARG A 1 286 ? 16.623 -8.086 -0.302 1.00 91.50 286 ARG A N 1
ATOM 2131 C CA . ARG A 1 286 ? 17.222 -6.739 -0.262 1.00 91.50 286 ARG A CA 1
ATOM 2132 C C . ARG A 1 286 ? 16.770 -5.864 -1.425 1.00 91.50 286 ARG A C 1
ATOM 2134 O O . ARG A 1 286 ? 16.569 -4.670 -1.228 1.00 91.50 286 ARG A O 1
ATOM 2141 N N . GLY A 1 287 ? 16.543 -6.462 -2.590 1.00 92.25 287 GLY A N 1
ATOM 2142 C CA . GLY A 1 287 ? 16.237 -5.725 -3.806 1.00 92.25 287 GLY A CA 1
ATOM 2143 C C . GLY A 1 287 ? 15.428 -6.529 -4.810 1.00 92.25 287 GLY A C 1
ATOM 2144 O O . GLY A 1 287 ? 15.178 -7.724 -4.631 1.00 92.25 287 GLY A O 1
ATOM 2145 N N . VAL A 1 288 ? 14.991 -5.840 -5.859 1.00 93.38 288 VAL A N 1
ATOM 2146 C CA . VAL A 1 288 ? 14.199 -6.404 -6.951 1.00 93.38 288 VAL A CA 1
ATOM 2147 C C . VAL A 1 288 ? 14.659 -5.813 -8.279 1.00 93.38 288 VAL A C 1
ATOM 2149 O O . VAL A 1 288 ? 14.841 -4.602 -8.387 1.00 93.38 288 VAL A O 1
ATOM 2152 N N . VAL A 1 289 ? 14.829 -6.666 -9.287 1.00 94.75 289 VAL A N 1
ATOM 2153 C CA . VAL A 1 289 ? 15.278 -6.284 -10.632 1.00 94.75 289 VAL A CA 1
ATOM 2154 C C . VAL A 1 289 ? 14.239 -6.698 -11.670 1.00 94.75 289 VAL A C 1
ATOM 2156 O O . VAL A 1 289 ? 13.845 -7.862 -11.717 1.00 94.75 289 VAL A O 1
ATOM 2159 N N . LEU A 1 290 ? 13.824 -5.782 -12.551 1.00 95.06 290 LEU A N 1
ATOM 2160 C CA . LEU A 1 290 ? 13.010 -6.140 -13.718 1.00 95.06 290 LEU A CA 1
ATOM 2161 C C . LEU A 1 290 ? 13.862 -6.828 -14.780 1.00 95.06 290 LEU A C 1
ATOM 2163 O O . LEU A 1 290 ? 14.872 -6.278 -15.223 1.00 95.06 290 LEU A O 1
ATOM 2167 N N . ARG A 1 291 ? 13.406 -8.001 -15.222 1.00 96.00 291 ARG A N 1
ATOM 2168 C CA . ARG A 1 291 ? 14.003 -8.773 -16.319 1.00 96.00 291 ARG A CA 1
ATOM 2169 C C . ARG A 1 291 ? 13.200 -8.689 -17.607 1.00 96.00 291 ARG A C 1
ATOM 2171 O O . ARG A 1 291 ? 13.778 -8.617 -18.690 1.00 96.00 291 ARG A O 1
ATOM 2178 N N . ALA A 1 292 ? 11.879 -8.682 -17.497 1.00 95.81 292 ALA A N 1
ATOM 2179 C CA . ALA A 1 292 ? 10.992 -8.506 -18.633 1.00 95.81 292 ALA A CA 1
ATOM 2180 C C . ALA A 1 292 ? 9.634 -7.982 -18.174 1.00 95.81 292 ALA A C 1
ATOM 2182 O O . ALA A 1 292 ? 9.216 -8.227 -17.042 1.00 95.81 292 ALA A O 1
ATOM 2183 N N . ALA A 1 293 ? 8.929 -7.306 -19.073 1.00 95.50 293 ALA A N 1
ATOM 2184 C CA . ALA A 1 293 ? 7.517 -7.005 -18.901 1.00 95.50 293 ALA A CA 1
ATOM 2185 C C . ALA A 1 293 ? 6.790 -7.100 -20.240 1.00 95.50 293 ALA A C 1
ATOM 2187 O O . ALA A 1 293 ? 7.355 -6.764 -21.278 1.00 95.50 293 ALA A O 1
ATOM 2188 N N . ALA A 1 294 ? 5.532 -7.514 -20.205 1.00 96.56 294 ALA A N 1
ATOM 2189 C CA . ALA A 1 294 ? 4.603 -7.408 -21.316 1.00 96.56 294 ALA A CA 1
ATOM 2190 C C . ALA A 1 294 ? 3.475 -6.454 -20.917 1.00 96.56 294 ALA A C 1
ATOM 2192 O O . ALA A 1 294 ? 3.066 -6.422 -19.751 1.00 96.56 294 ALA A O 1
ATOM 2193 N N . TYR A 1 295 ? 2.993 -5.655 -21.864 1.00 96.44 295 TYR A N 1
ATOM 2194 C CA . TYR A 1 295 ? 1.908 -4.719 -21.615 1.00 96.44 295 TYR A CA 1
ATOM 2195 C C . TYR A 1 295 ? 0.966 -4.549 -22.803 1.00 96.44 295 TYR A C 1
ATOM 2197 O O . TYR A 1 295 ? 1.309 -4.785 -23.961 1.00 96.44 295 TYR A O 1
ATOM 2205 N N . THR A 1 296 ? -0.238 -4.078 -22.497 1.00 97.00 296 THR A N 1
ATOM 2206 C CA . THR A 1 296 ? -1.207 -3.576 -23.474 1.00 97.00 296 THR A CA 1
ATOM 2207 C C . THR A 1 296 ? -1.439 -2.093 -23.262 1.00 97.00 296 THR A C 1
ATOM 2209 O O . THR A 1 296 ? -1.571 -1.650 -22.126 1.00 97.00 296 THR A O 1
ATOM 2212 N N . ALA A 1 297 ? -1.525 -1.344 -24.357 1.00 95.69 297 ALA A N 1
ATOM 2213 C CA . ALA A 1 297 ? -1.845 0.075 -24.345 1.00 95.69 297 ALA A CA 1
ATOM 2214 C C . ALA A 1 297 ? -3.325 0.299 -24.684 1.00 95.69 297 ALA A C 1
ATOM 2216 O O . ALA A 1 297 ? -3.832 -0.238 -25.672 1.00 95.69 297 ALA A O 1
ATOM 2217 N N . VAL A 1 298 ? -4.002 1.121 -23.889 1.00 97.31 298 VAL A N 1
ATOM 2218 C CA . VAL A 1 298 ? -5.375 1.570 -24.111 1.00 97.31 298 VAL A CA 1
ATOM 2219 C C . VAL A 1 298 ? -5.329 3.062 -24.417 1.00 97.31 298 VAL A C 1
ATOM 2221 O O . VAL A 1 298 ? -5.117 3.875 -23.525 1.00 97.31 298 VAL A O 1
ATOM 2224 N N . ALA A 1 299 ? -5.495 3.413 -25.691 1.00 96.38 299 ALA A N 1
ATOM 2225 C CA . ALA A 1 299 ? -5.538 4.803 -26.142 1.00 96.38 299 ALA A CA 1
ATOM 2226 C C . ALA A 1 299 ? -6.864 5.489 -25.769 1.00 96.38 299 ALA A C 1
ATOM 2228 O O . ALA A 1 299 ? -7.847 4.817 -25.432 1.00 96.38 299 ALA A O 1
ATOM 2229 N N . ASP A 1 300 ? -6.883 6.822 -25.881 1.00 95.06 300 ASP A N 1
ATOM 2230 C CA . ASP A 1 300 ? -8.034 7.676 -25.564 1.00 95.06 300 ASP A CA 1
ATOM 2231 C C . ASP A 1 300 ? -8.595 7.348 -24.164 1.00 95.06 300 ASP A C 1
ATOM 2233 O O . ASP A 1 300 ? -9.791 7.118 -23.956 1.00 95.06 300 ASP A O 1
ATOM 2237 N N . PHE A 1 301 ? -7.692 7.194 -23.195 1.00 95.62 301 PHE A N 1
ATOM 2238 C CA . PHE A 1 301 ? -8.030 6.840 -21.827 1.00 95.62 301 PHE A CA 1
ATOM 2239 C C . PHE A 1 301 ? -8.333 8.093 -21.009 1.00 95.62 301 PHE A C 1
ATOM 2241 O O . PHE A 1 301 ? -7.473 8.948 -20.830 1.00 95.62 301 PHE A O 1
ATOM 2248 N N . GLU A 1 302 ? -9.564 8.188 -20.504 1.00 94.69 302 GLU A N 1
ATOM 2249 C CA . GLU A 1 302 ? -9.986 9.207 -19.541 1.00 94.69 302 GLU A CA 1
ATOM 2250 C C . GLU A 1 302 ? -9.877 8.616 -18.123 1.00 94.69 302 GLU A C 1
ATOM 2252 O O . GLU A 1 302 ? -10.792 7.903 -17.693 1.00 94.69 302 GLU A O 1
ATOM 2257 N N . PRO A 1 303 ? -8.755 8.826 -17.406 1.00 93.94 303 PRO A N 1
ATOM 2258 C CA . PRO A 1 303 ? -8.544 8.191 -16.116 1.00 93.94 303 PRO A CA 1
ATOM 2259 C C . PRO A 1 303 ? -9.479 8.766 -15.057 1.00 93.94 303 PRO A C 1
ATOM 2261 O O . PRO A 1 303 ? -9.661 9.981 -14.964 1.00 93.94 303 PRO A O 1
ATOM 2264 N N . LEU A 1 304 ? -10.005 7.893 -14.200 1.00 91.88 304 LEU A N 1
ATOM 2265 C CA . LEU A 1 304 ? -10.613 8.323 -12.950 1.00 91.88 304 LEU A CA 1
ATOM 2266 C C . LEU A 1 304 ? -9.528 8.915 -12.040 1.00 91.88 304 LEU A C 1
ATOM 2268 O O . LEU A 1 304 ? -8.538 8.251 -11.727 1.00 91.88 304 LEU A O 1
ATOM 2272 N N . LEU A 1 305 ? -9.746 10.151 -11.595 1.00 86.06 305 LEU A N 1
ATOM 2273 C CA . LEU A 1 305 ? -8.941 10.819 -10.574 1.00 86.06 305 LEU A CA 1
ATOM 2274 C C . LEU A 1 305 ? -9.756 10.883 -9.284 1.00 86.06 305 LEU A C 1
ATOM 2276 O O . LEU A 1 305 ? -10.850 11.450 -9.278 1.00 86.06 305 LEU A O 1
ATOM 2280 N N . THR A 1 306 ? -9.241 10.320 -8.195 1.00 78.38 306 THR A N 1
ATOM 2281 C CA . THR A 1 306 ? -10.010 10.233 -6.947 1.00 78.38 306 THR A CA 1
ATOM 2282 C C . THR A 1 306 ? -9.967 11.529 -6.154 1.00 78.38 306 THR A C 1
ATOM 2284 O O . THR A 1 306 ? -8.977 12.274 -6.146 1.00 78.38 306 THR A O 1
ATOM 2287 N N . GLN A 1 307 ? -11.078 11.805 -5.470 1.00 75.75 307 GLN A N 1
ATOM 2288 C CA . GLN A 1 307 ? -11.198 12.931 -4.554 1.00 75.75 307 GLN A CA 1
ATOM 2289 C C . GLN A 1 307 ? -11.121 12.450 -3.113 1.00 75.75 307 GLN A C 1
ATOM 2291 O O . GLN A 1 307 ? -11.775 11.494 -2.710 1.00 75.75 307 GLN A O 1
ATOM 2296 N N . ILE A 1 308 ? -10.367 13.188 -2.305 1.00 75.94 308 ILE A N 1
ATOM 2297 C CA . ILE A 1 308 ? -10.116 12.829 -0.913 1.00 75.94 308 ILE A CA 1
ATOM 2298 C C . ILE A 1 308 ? -10.972 13.681 0.009 1.00 75.94 308 ILE A C 1
ATOM 2300 O O . ILE A 1 308 ? -11.032 14.909 -0.112 1.00 75.94 308 ILE A O 1
ATOM 2304 N N . TRP A 1 309 ? -11.577 13.025 0.993 1.00 75.75 309 TRP A N 1
ATOM 2305 C CA . TRP A 1 309 ? -12.514 13.634 1.923 1.00 75.75 309 TRP A CA 1
ATOM 2306 C C . TRP A 1 309 ? -12.052 13.455 3.365 1.00 75.75 309 TRP A C 1
ATOM 2308 O O . TRP A 1 309 ? -11.727 12.353 3.798 1.00 75.75 309 TRP A O 1
ATOM 2318 N N . ALA A 1 310 ? -12.057 14.542 4.139 1.00 72.94 310 ALA A N 1
ATOM 2319 C CA . ALA A 1 310 ? -11.822 14.483 5.578 1.00 72.94 310 ALA A CA 1
ATOM 2320 C C . ALA A 1 310 ? -13.125 14.149 6.331 1.00 72.94 310 ALA A C 1
ATOM 2322 O O . ALA A 1 310 ? -14.144 14.819 6.150 1.00 72.94 310 ALA A O 1
ATOM 2323 N N . ILE A 1 311 ? -13.087 13.177 7.245 1.00 65.12 311 ILE A N 1
ATOM 2324 C CA . ILE A 1 311 ? -14.247 12.638 7.983 1.00 65.12 311 ILE A CA 1
ATOM 2325 C C . ILE A 1 311 ? -14.625 13.557 9.175 1.00 65.12 311 ILE A C 1
ATOM 2327 O O . ILE A 1 311 ? -14.659 13.137 10.334 1.00 65.12 311 ILE A O 1
ATOM 2331 N N . SER A 1 312 ? -14.839 14.861 8.950 1.00 57.28 312 SER A N 1
ATOM 2332 C CA . SER A 1 312 ? -14.964 15.873 10.026 1.00 57.28 312 SER A CA 1
ATOM 2333 C C . SER A 1 312 ? -16.399 16.343 10.314 1.00 57.28 312 SER A C 1
ATOM 2335 O O . SER A 1 312 ? -17.213 16.465 9.407 1.00 57.28 312 SER A O 1
ATOM 2337 N N . ALA A 1 313 ? -16.696 16.693 11.575 1.00 47.50 313 ALA A N 1
ATOM 2338 C CA . ALA A 1 313 ? -18.025 17.122 12.041 1.00 47.50 313 ALA A CA 1
ATOM 2339 C C . ALA A 1 313 ? -18.455 18.557 11.631 1.00 47.50 313 ALA A C 1
ATOM 2341 O O . ALA A 1 313 ? -19.350 19.128 12.254 1.00 47.50 313 ALA A O 1
ATOM 2342 N N . GLY A 1 314 ? -17.842 19.175 10.613 1.00 46.75 314 GLY A N 1
ATOM 2343 C CA . GLY A 1 314 ? -18.212 20.545 10.223 1.00 46.75 314 GLY A CA 1
ATOM 2344 C C . GLY A 1 314 ? -17.339 21.271 9.194 1.00 46.75 314 GLY A C 1
ATOM 2345 O O . GLY A 1 314 ? -17.439 22.493 9.102 1.00 46.75 314 GLY A O 1
ATOM 2346 N N . GLY A 1 315 ? -16.483 20.585 8.435 1.00 40.09 315 GLY A N 1
ATOM 2347 C CA . GLY A 1 315 ? -15.604 21.218 7.446 1.00 40.09 315 GLY A CA 1
ATOM 2348 C C . GLY A 1 315 ? -16.027 20.921 6.012 1.00 40.09 315 GLY A C 1
ATOM 2349 O O . GLY A 1 315 ? -16.169 19.761 5.642 1.00 40.09 315 GLY A O 1
ATOM 2350 N N . ALA A 1 316 ? -16.205 21.973 5.207 1.00 41.06 316 ALA A N 1
ATOM 2351 C CA . ALA A 1 316 ? -16.331 21.885 3.755 1.00 41.06 316 ALA A CA 1
ATOM 2352 C C . ALA A 1 316 ? -15.195 21.051 3.144 1.00 41.06 316 ALA A C 1
ATOM 2354 O O . ALA A 1 316 ? -14.089 21.030 3.685 1.00 41.06 316 ALA A O 1
ATOM 2355 N N . ALA A 1 317 ? -15.473 20.425 1.997 1.00 44.31 317 ALA A N 1
ATOM 2356 C CA . ALA A 1 317 ? -14.467 19.812 1.144 1.00 44.31 317 ALA A CA 1
ATOM 2357 C C . ALA A 1 317 ? -13.270 20.761 1.012 1.00 44.31 317 ALA A C 1
ATOM 2359 O O . ALA A 1 317 ? -13.352 21.772 0.316 1.00 44.31 317 ALA A O 1
ATOM 2360 N N . THR A 1 318 ? -12.141 20.453 1.645 1.00 43.69 318 THR A N 1
ATOM 2361 C CA . THR A 1 318 ? -10.865 20.998 1.184 1.00 43.69 318 THR A CA 1
ATOM 2362 C C . THR A 1 318 ? -10.439 20.151 -0.001 1.00 43.69 318 THR A C 1
ATOM 2364 O O . THR A 1 318 ? -9.406 19.490 0.035 1.00 43.69 318 THR A O 1
ATOM 2367 N N . GLY A 1 319 ? -11.268 20.160 -1.047 1.00 41.75 319 GLY A N 1
ATOM 2368 C CA . GLY A 1 319 ? -10.832 19.847 -2.390 1.00 41.75 319 GLY A CA 1
ATOM 2369 C C . GLY A 1 319 ? -9.916 20.980 -2.818 1.00 41.75 319 GLY A C 1
ATOM 2370 O O . GLY A 1 319 ? -10.280 21.802 -3.651 1.00 41.75 319 GLY A O 1
ATOM 2371 N N . ASN A 1 320 ? -8.721 21.047 -2.234 1.00 37.81 320 ASN A N 1
ATOM 2372 C CA . ASN A 1 320 ? -7.601 21.526 -3.013 1.00 37.81 320 ASN A CA 1
ATOM 2373 C C . ASN A 1 320 ? -7.352 20.393 -4.001 1.00 37.81 320 ASN A C 1
ATOM 2375 O O . ASN A 1 320 ? -6.510 19.533 -3.759 1.00 37.81 320 ASN A O 1
ATOM 2379 N N . GLY A 1 321 ? -8.161 20.360 -5.066 1.00 37.88 321 GLY A N 1
ATOM 2380 C CA . GLY A 1 321 ? -7.730 19.753 -6.306 1.00 37.88 321 GLY A CA 1
ATOM 2381 C C . GLY A 1 321 ? -6.447 20.485 -6.635 1.00 37.88 321 GLY A C 1
ATOM 2382 O O . GLY A 1 321 ? -6.473 21.635 -7.076 1.00 37.88 321 GLY A O 1
ATOM 2383 N N . VAL A 1 322 ? -5.320 19.882 -6.268 1.00 36.94 322 VAL A N 1
ATOM 2384 C CA . VAL A 1 322 ? -4.068 20.246 -6.893 1.00 36.94 322 VAL A CA 1
ATOM 2385 C C . VAL A 1 322 ? -4.339 19.849 -8.327 1.00 36.94 322 VAL A C 1
ATOM 2387 O O . VAL A 1 322 ? -4.558 18.673 -8.615 1.00 36.94 322 VAL A O 1
ATOM 2390 N N . ALA A 1 323 ? -4.508 20.855 -9.184 1.00 35.19 323 ALA A N 1
ATOM 2391 C CA . ALA A 1 323 ? -4.645 20.613 -10.601 1.00 35.19 323 ALA A CA 1
ATOM 2392 C C . ALA A 1 323 ? -3.507 19.670 -11.003 1.00 35.19 323 ALA A C 1
ATOM 2394 O O . ALA A 1 323 ? -2.402 19.779 -10.467 1.00 35.19 323 ALA A O 1
ATOM 2395 N N . VAL A 1 324 ? -3.791 18.742 -11.913 1.00 42.12 324 VAL A N 1
ATOM 2396 C CA . VAL A 1 324 ? -2.812 17.859 -12.561 1.00 42.12 324 VAL A CA 1
ATOM 2397 C C . VAL A 1 324 ? -1.873 18.716 -13.433 1.00 42.12 324 VAL A C 1
ATOM 2399 O O . VAL A 1 324 ? -1.785 18.548 -14.641 1.00 42.12 324 VAL A O 1
ATOM 2402 N N . GLU A 1 325 ? -1.249 19.740 -12.853 1.00 38.53 325 GLU A N 1
ATOM 2403 C CA . GLU A 1 325 ? -0.384 20.701 -13.530 1.00 38.53 325 GLU A CA 1
ATOM 2404 C C . GLU A 1 325 ? 1.083 20.258 -13.486 1.00 38.53 325 GLU A C 1
ATOM 2406 O O . GLU A 1 325 ? 1.854 20.727 -14.317 1.00 38.53 325 GLU A O 1
ATOM 2411 N N . ASP A 1 326 ? 1.442 19.281 -12.640 1.00 41.31 326 ASP A N 1
ATOM 2412 C CA . ASP A 1 326 ? 2.827 18.802 -12.506 1.00 41.31 326 ASP A CA 1
ATOM 2413 C C . ASP A 1 326 ? 3.086 17.377 -13.042 1.00 41.31 326 ASP A C 1
ATOM 2415 O O . ASP A 1 326 ? 4.237 16.951 -13.076 1.00 41.31 326 ASP A O 1
ATOM 2419 N N . VAL A 1 327 ? 2.088 16.648 -13.570 1.00 45.66 327 VAL A N 1
ATOM 2420 C CA . VAL A 1 327 ? 2.329 15.363 -14.285 1.00 45.66 327 VAL A CA 1
ATOM 2421 C C . VAL A 1 327 ? 2.724 15.627 -15.751 1.00 45.66 327 VAL A C 1
ATOM 2423 O O . VAL A 1 327 ? 2.224 15.000 -16.682 1.00 45.66 327 VAL A O 1
ATOM 2426 N N . GLN A 1 328 ? 3.587 16.623 -15.988 1.00 41.50 328 GLN A N 1
ATOM 2427 C CA . GLN A 1 328 ? 4.073 16.956 -17.335 1.00 41.50 328 GLN A CA 1
ATOM 2428 C C . GLN A 1 328 ? 5.165 16.001 -17.840 1.00 41.50 328 GLN A C 1
ATOM 2430 O O . GLN A 1 328 ? 5.480 16.022 -19.030 1.00 41.50 328 GLN A O 1
ATOM 2435 N N . GLU A 1 329 ? 5.719 15.137 -16.987 1.00 48.91 329 GLU A N 1
ATOM 2436 C CA . GLU A 1 329 ? 6.784 14.210 -17.376 1.00 48.91 329 GLU A CA 1
ATOM 2437 C C . GLU A 1 329 ? 6.258 12.782 -17.575 1.00 48.91 329 GLU A C 1
ATOM 2439 O O . GLU A 1 329 ? 6.344 11.939 -16.696 1.00 48.91 329 GLU A O 1
ATOM 2444 N N . ALA A 1 330 ? 5.732 12.536 -18.780 1.00 60.09 330 ALA A N 1
ATOM 2445 C CA . ALA A 1 330 ? 5.547 11.250 -19.473 1.00 60.09 330 ALA A CA 1
ATOM 2446 C C . ALA A 1 330 ? 4.749 10.107 -18.799 1.00 60.09 330 ALA A C 1
ATOM 2448 O O . ALA A 1 330 ? 3.929 9.518 -19.484 1.00 60.09 330 ALA A O 1
ATOM 2449 N N . PHE A 1 331 ? 4.905 9.779 -17.520 1.00 65.56 331 PHE A N 1
ATOM 2450 C CA . PHE A 1 331 ? 4.106 8.752 -16.839 1.00 65.56 331 PHE A CA 1
ATOM 2451 C C . PHE A 1 331 ? 3.733 9.198 -15.431 1.00 65.56 331 PHE A C 1
ATOM 2453 O O . PHE A 1 331 ? 4.532 9.824 -14.739 1.00 65.56 331 PHE A O 1
ATOM 2460 N N . ASP A 1 332 ? 2.543 8.811 -14.974 1.00 66.94 332 ASP A N 1
ATOM 2461 C CA . ASP A 1 332 ? 2.149 8.984 -13.572 1.00 66.94 332 ASP A CA 1
ATOM 2462 C C . ASP A 1 332 ? 3.065 8.205 -12.605 1.00 66.94 332 ASP A C 1
ATOM 2464 O O . ASP A 1 332 ? 3.169 8.568 -11.432 1.00 66.94 332 ASP A O 1
ATOM 2468 N N . ARG A 1 333 ? 3.757 7.165 -13.099 1.00 72.81 333 ARG A N 1
ATOM 2469 C CA . ARG A 1 333 ? 4.797 6.422 -12.377 1.00 72.81 333 ARG A CA 1
ATOM 2470 C C . ARG A 1 333 ? 5.843 5.779 -13.306 1.00 72.81 333 ARG A C 1
ATOM 2472 O O . ARG A 1 333 ? 5.489 5.230 -14.347 1.00 72.81 333 ARG A O 1
ATOM 2479 N N . PRO A 1 334 ? 7.131 5.769 -12.921 1.00 66.25 334 PRO A N 1
ATOM 2480 C CA . PRO A 1 334 ? 8.216 5.284 -13.776 1.00 66.25 334 PRO A CA 1
ATOM 2481 C C . PRO A 1 334 ? 8.457 3.765 -13.710 1.00 66.25 334 PRO A C 1
ATOM 2483 O O . PRO A 1 334 ? 9.027 3.221 -14.649 1.00 66.25 334 PRO A O 1
ATOM 2486 N N . LEU A 1 335 ? 8.058 3.071 -12.631 1.00 78.88 335 LEU A N 1
ATOM 2487 C CA . LEU A 1 335 ? 8.281 1.625 -12.451 1.00 78.88 335 LEU A CA 1
ATOM 2488 C C . LEU A 1 335 ? 7.015 0.916 -11.933 1.00 78.88 335 LEU A C 1
ATOM 2490 O O . LEU A 1 335 ? 6.375 1.447 -11.022 1.00 78.88 335 LEU A O 1
ATOM 2494 N N . PRO A 1 336 ? 6.687 -0.296 -12.432 1.00 86.12 336 PRO A N 1
ATOM 2495 C CA . PRO A 1 336 ? 5.500 -1.047 -12.014 1.00 86.12 336 PRO A CA 1
ATOM 2496 C C . PRO A 1 336 ? 5.704 -1.923 -10.767 1.00 86.12 336 PRO A C 1
ATOM 2498 O O . PRO A 1 336 ? 4.859 -2.759 -10.453 1.00 86.12 336 PRO A O 1
ATOM 2501 N N . TYR A 1 337 ? 6.825 -1.788 -10.054 1.00 88.81 337 TYR A N 1
ATOM 2502 C CA . TYR A 1 337 ? 7.152 -2.630 -8.903 1.00 88.81 337 TYR A CA 1
ATOM 2503 C C . TYR A 1 337 ? 7.926 -1.872 -7.823 1.00 88.81 337 TYR A C 1
ATOM 2505 O O . TYR A 1 337 ? 8.542 -0.834 -8.066 1.00 88.81 337 TYR A O 1
ATOM 2513 N N . GLY A 1 338 ? 7.911 -2.432 -6.619 1.00 87.38 338 GLY A N 1
ATOM 2514 C CA . GLY A 1 338 ? 8.733 -2.028 -5.489 1.00 87.38 338 GLY A CA 1
ATOM 2515 C C . GLY A 1 338 ? 8.816 -3.148 -4.459 1.00 87.38 338 GLY A C 1
ATOM 2516 O O . GLY A 1 338 ? 7.999 -4.067 -4.450 1.00 87.38 338 GLY A O 1
ATOM 2517 N N . LEU A 1 339 ? 9.802 -3.069 -3.572 1.00 88.00 339 LEU A N 1
ATOM 2518 C CA . LEU A 1 339 ? 9.970 -4.015 -2.475 1.00 88.00 339 LEU A CA 1
ATOM 2519 C C . LEU A 1 339 ? 9.813 -3.266 -1.155 1.00 88.00 339 LEU A C 1
ATOM 2521 O O . LEU A 1 339 ? 10.493 -2.274 -0.903 1.00 88.00 339 LEU A O 1
ATOM 2525 N N . SER A 1 340 ? 8.911 -3.732 -0.299 1.00 87.75 340 SER A N 1
ATOM 2526 C CA . SER A 1 340 ? 8.794 -3.228 1.068 1.00 87.75 340 SER A CA 1
ATOM 2527 C C . SER A 1 340 ? 9.343 -4.246 2.037 1.00 87.75 340 SER A C 1
ATOM 2529 O O . SER A 1 340 ? 8.883 -5.382 2.064 1.00 87.75 340 SER A O 1
ATOM 2531 N N . ILE A 1 341 ? 10.319 -3.820 2.831 1.00 86.44 341 ILE A N 1
ATOM 2532 C CA . ILE A 1 341 ? 10.979 -4.640 3.836 1.00 86.44 341 ILE A CA 1
ATOM 2533 C C . ILE A 1 341 ? 10.755 -3.987 5.192 1.00 86.44 341 ILE A C 1
ATOM 2535 O O . ILE A 1 341 ? 11.160 -2.847 5.417 1.00 86.44 341 ILE A O 1
ATOM 2539 N N . PHE A 1 342 ? 10.169 -4.732 6.120 1.00 85.44 342 PHE A N 1
ATOM 2540 C CA . PHE A 1 342 ? 10.001 -4.294 7.495 1.00 85.44 342 PHE A CA 1
ATOM 2541 C C . PHE A 1 342 ? 10.754 -5.225 8.425 1.00 85.44 342 PHE A C 1
ATOM 2543 O O . PHE A 1 342 ? 10.551 -6.438 8.431 1.00 85.44 342 PHE A O 1
ATOM 2550 N N . LYS A 1 343 ? 11.619 -4.640 9.249 1.00 78.12 343 LYS A N 1
ATOM 2551 C CA . LYS A 1 343 ? 12.274 -5.355 10.337 1.00 78.12 343 LYS A CA 1
ATOM 2552 C C . LYS A 1 343 ? 11.369 -5.291 11.563 1.00 78.12 343 LYS A C 1
ATOM 2554 O O . LYS A 1 343 ? 11.332 -4.276 12.258 1.00 78.12 343 LYS A O 1
ATOM 2559 N N . GLY A 1 344 ? 10.603 -6.352 11.790 1.00 66.94 344 GLY A N 1
ATOM 2560 C CA . GLY A 1 344 ? 9.821 -6.529 13.006 1.00 66.94 344 GLY A CA 1
ATOM 2561 C C . GLY A 1 344 ? 10.704 -6.835 14.218 1.00 66.94 344 GLY A C 1
ATOM 2562 O O . GLY A 1 344 ? 11.924 -6.969 14.121 1.00 66.94 344 GLY A O 1
ATOM 2563 N N . VAL A 1 345 ? 10.069 -6.959 15.387 1.00 53.47 345 VAL A N 1
ATOM 2564 C CA . VAL A 1 345 ? 10.763 -7.284 16.649 1.00 53.47 345 VAL A CA 1
ATOM 2565 C C . VAL A 1 345 ? 11.340 -8.705 16.620 1.00 53.47 345 VAL A C 1
ATOM 2567 O O . VAL A 1 345 ? 12.410 -8.933 17.179 1.00 53.47 345 VAL A O 1
ATOM 2570 N N . ASN A 1 346 ? 10.658 -9.638 15.945 1.00 51.53 346 ASN A N 1
ATOM 2571 C CA . ASN A 1 346 ? 11.025 -11.058 15.912 1.00 51.53 346 ASN A CA 1
ATOM 2572 C C . ASN A 1 346 ? 11.344 -11.589 14.504 1.00 51.53 346 ASN A C 1
ATOM 2574 O O . ASN A 1 346 ? 12.006 -12.617 14.396 1.00 51.53 346 ASN A O 1
ATOM 2578 N N . GLU A 1 347 ? 10.903 -10.909 13.443 1.00 70.69 347 GLU A N 1
ATOM 2579 C CA . GLU A 1 347 ? 11.035 -11.390 12.065 1.00 70.69 347 GLU A CA 1
ATOM 2580 C C . GLU A 1 347 ? 11.074 -10.223 11.069 1.00 70.69 347 GLU A C 1
ATOM 2582 O O . GLU A 1 347 ? 10.546 -9.140 11.337 1.00 70.69 347 GLU A O 1
ATOM 2587 N N . GLN A 1 348 ? 11.728 -10.437 9.928 1.00 77.12 348 GLN A N 1
ATOM 2588 C CA . GLN A 1 348 ? 11.657 -9.543 8.778 1.00 77.12 348 GLN A CA 1
ATOM 2589 C C . GLN A 1 348 ? 10.484 -9.970 7.897 1.00 77.12 348 GLN A C 1
ATOM 2591 O O . GLN A 1 348 ? 10.462 -11.094 7.408 1.00 77.12 348 GLN A O 1
ATOM 2596 N N . THR A 1 349 ? 9.548 -9.063 7.647 1.00 80.62 349 THR A N 1
ATOM 2597 C CA . THR A 1 349 ? 8.484 -9.266 6.659 1.00 80.62 349 THR A CA 1
ATOM 2598 C C . THR A 1 349 ? 8.835 -8.500 5.397 1.00 80.62 349 THR A C 1
ATOM 2600 O O . THR A 1 349 ? 9.245 -7.338 5.482 1.00 80.62 349 THR A O 1
ATOM 2603 N N . ALA A 1 350 ? 8.648 -9.113 4.234 1.00 86.38 350 ALA A N 1
ATOM 2604 C CA . ALA A 1 350 ? 8.845 -8.444 2.961 1.00 86.38 350 ALA A CA 1
ATOM 2605 C C . ALA A 1 350 ? 7.678 -8.696 2.008 1.00 86.38 350 ALA A C 1
ATOM 2607 O O . ALA A 1 350 ? 7.085 -9.773 2.008 1.00 86.38 350 ALA A O 1
ATOM 2608 N N . ASN A 1 351 ? 7.362 -7.689 1.202 1.00 86.94 351 ASN A N 1
ATOM 2609 C CA . ASN A 1 351 ? 6.319 -7.753 0.191 1.00 86.94 351 ASN A CA 1
ATOM 2610 C C . ASN A 1 351 ? 6.843 -7.181 -1.122 1.00 86.94 351 ASN A C 1
ATOM 2612 O O . ASN A 1 351 ? 7.397 -6.078 -1.142 1.00 86.94 351 ASN A O 1
ATOM 2616 N N . LEU A 1 352 ? 6.627 -7.924 -2.203 1.00 89.44 352 LEU A N 1
ATOM 2617 C CA . LEU A 1 352 ? 6.742 -7.419 -3.559 1.00 89.44 352 LEU A CA 1
ATOM 2618 C C . LEU A 1 352 ? 5.437 -6.692 -3.887 1.00 89.44 352 LEU A C 1
ATOM 2620 O O . LEU A 1 352 ? 4.369 -7.302 -3.932 1.00 89.44 352 LEU A O 1
ATOM 2624 N N . ASN A 1 353 ? 5.522 -5.384 -4.085 1.00 89.31 353 ASN A N 1
ATOM 2625 C CA . ASN A 1 353 ? 4.374 -4.542 -4.382 1.00 89.31 353 ASN A CA 1
ATOM 2626 C C . ASN A 1 353 ? 4.396 -4.181 -5.862 1.00 89.31 353 ASN A C 1
ATOM 2628 O O . ASN A 1 353 ? 5.419 -3.732 -6.375 1.00 89.31 353 ASN A O 1
ATOM 2632 N N . LEU A 1 354 ? 3.268 -4.356 -6.531 1.00 90.19 354 LEU A N 1
ATOM 2633 C CA . LEU A 1 354 ? 3.116 -4.170 -7.962 1.00 90.19 354 LEU A CA 1
ATOM 2634 C C . LEU A 1 354 ? 2.072 -3.094 -8.220 1.00 90.19 354 LEU A C 1
ATOM 2636 O O . LEU A 1 354 ? 0.983 -3.134 -7.646 1.00 90.19 354 LEU A O 1
ATOM 2640 N N . VAL A 1 355 ? 2.386 -2.183 -9.133 1.00 91.06 355 VAL A N 1
ATOM 2641 C CA . VAL A 1 355 ? 1.382 -1.376 -9.818 1.00 91.06 355 VAL A CA 1
ATOM 2642 C C . VAL A 1 355 ? 1.363 -1.832 -11.262 1.00 91.06 355 VAL A C 1
ATOM 2644 O O . VAL A 1 355 ? 2.308 -1.621 -12.013 1.00 91.06 355 VAL A O 1
ATOM 2647 N N . LEU A 1 356 ? 0.271 -2.474 -11.638 1.00 93.38 356 LEU A N 1
ATOM 2648 C CA . LEU A 1 356 ? 0.117 -3.143 -12.920 1.00 93.38 356 LEU A CA 1
ATOM 2649 C C . LEU A 1 356 ? -0.458 -2.217 -14.001 1.00 93.38 356 LEU A C 1
ATOM 2651 O O . LEU A 1 356 ? -0.841 -2.693 -15.066 1.00 93.38 356 LEU A O 1
ATOM 2655 N N . GLY A 1 357 ? -0.510 -0.913 -13.728 1.00 92.38 357 GLY A N 1
ATOM 2656 C CA . GLY A 1 357 ? -0.971 0.129 -14.637 1.00 92.38 357 GLY A CA 1
ATOM 2657 C C . GLY A 1 357 ? -0.073 1.364 -14.586 1.00 92.38 357 GLY A C 1
ATOM 2658 O O . GLY A 1 357 ? 0.631 1.579 -13.593 1.00 92.38 357 GLY A O 1
ATOM 2659 N N . ALA A 1 358 ? -0.067 2.149 -15.657 1.00 90.69 358 ALA A N 1
ATOM 2660 C CA . ALA A 1 358 ? 0.648 3.414 -15.751 1.00 90.69 358 ALA A CA 1
ATOM 2661 C C . ALA A 1 358 ? 0.015 4.295 -16.833 1.00 90.69 358 ALA A C 1
ATOM 2663 O O . ALA A 1 358 ? -0.139 3.879 -17.983 1.00 90.69 358 ALA A O 1
ATOM 2664 N N . TYR A 1 359 ? -0.275 5.543 -16.487 1.00 90.75 359 TYR A N 1
ATOM 2665 C CA . TYR A 1 359 ? -0.946 6.483 -17.377 1.00 90.75 359 TYR A CA 1
ATOM 2666 C C . TYR A 1 359 ? 0.044 7.482 -17.981 1.00 90.75 359 TYR A C 1
ATOM 2668 O O . TYR A 1 359 ? 0.751 8.189 -17.257 1.00 90.75 359 TYR A O 1
ATOM 2676 N N . GLU A 1 360 ? 0.053 7.592 -19.309 1.00 88.75 360 GLU A N 1
ATOM 2677 C CA . GLU A 1 360 ? 0.801 8.598 -20.063 1.00 88.75 360 GLU A CA 1
ATOM 2678 C C . GLU A 1 360 ? -0.113 9.759 -20.464 1.00 88.75 360 GLU A C 1
ATOM 2680 O O . GLU A 1 360 ? -0.896 9.676 -21.413 1.00 88.75 360 GLU A O 1
ATOM 2685 N N . ALA A 1 361 ? 0.021 10.890 -19.768 1.00 85.69 361 ALA A N 1
ATOM 2686 C CA . ALA A 1 361 ? -0.821 12.063 -19.999 1.00 85.69 361 ALA A CA 1
ATOM 2687 C C . ALA A 1 361 ? -0.603 12.719 -21.376 1.00 85.69 361 ALA A C 1
ATOM 2689 O O . ALA A 1 361 ? -1.531 13.307 -21.932 1.00 85.69 361 ALA A O 1
ATOM 2690 N N . SER A 1 362 ? 0.608 12.622 -21.936 1.00 85.38 362 SER A N 1
ATOM 2691 C CA . SER A 1 362 ? 0.963 13.238 -23.224 1.00 85.38 362 SER A CA 1
ATOM 2692 C C . SER A 1 362 ? 0.239 12.583 -24.406 1.00 85.38 362 SER A C 1
ATOM 2694 O O . SER A 1 362 ? -0.114 13.267 -25.370 1.00 85.38 362 SER A O 1
ATOM 2696 N N . SER A 1 363 ? 0.005 11.272 -24.316 1.00 88.94 363 SER A N 1
ATOM 2697 C CA . SER A 1 363 ? -0.649 10.451 -25.335 1.00 88.94 363 SER A CA 1
ATOM 2698 C C . SER A 1 363 ? -2.065 10.020 -24.940 1.00 88.94 363 SER A C 1
ATOM 2700 O O . SER A 1 363 ? -2.755 9.434 -25.769 1.00 88.94 363 SER A O 1
ATOM 2702 N N . GLN A 1 364 ? -2.499 10.321 -23.709 1.00 91.62 364 GLN A N 1
ATOM 2703 C CA . GLN A 1 364 ? -3.754 9.845 -23.111 1.00 91.62 364 GLN A CA 1
ATOM 2704 C C . GLN A 1 364 ? -3.882 8.319 -23.191 1.00 91.62 364 GLN A C 1
ATOM 2706 O O . GLN A 1 364 ? -4.910 7.782 -23.608 1.00 91.62 364 GLN A O 1
ATOM 2711 N N . THR A 1 365 ? -2.805 7.622 -22.830 1.00 93.50 365 THR A N 1
ATOM 2712 C CA . THR A 1 365 ? -2.713 6.164 -22.939 1.00 93.50 365 THR A CA 1
ATOM 2713 C C . THR A 1 365 ? -2.557 5.531 -21.567 1.00 93.50 365 THR A C 1
ATOM 2715 O O . THR A 1 365 ? -1.673 5.912 -20.806 1.00 93.50 365 THR A O 1
ATOM 2718 N N . GLU A 1 366 ? -3.372 4.521 -21.281 1.00 95.25 366 GLU A N 1
ATOM 2719 C CA . GLU A 1 366 ? -3.196 3.644 -20.123 1.00 95.25 366 GLU A CA 1
ATOM 2720 C C . GLU A 1 366 ? -2.398 2.399 -20.522 1.00 95.25 366 GLU A C 1
ATOM 2722 O O . GLU A 1 366 ? -2.730 1.723 -21.499 1.00 95.25 366 GLU A O 1
ATOM 2727 N N . ILE A 1 367 ? -1.330 2.103 -19.789 1.00 94.38 367 ILE A N 1
ATOM 2728 C CA . ILE A 1 367 ? -0.450 0.956 -20.004 1.00 94.38 367 ILE A CA 1
ATOM 2729 C C . ILE A 1 367 ? -0.729 -0.082 -18.928 1.00 94.38 367 ILE A C 1
ATOM 2731 O O . ILE A 1 367 ? -0.398 0.132 -17.773 1.00 94.38 367 ILE A O 1
ATOM 2735 N N . LEU A 1 368 ? -1.247 -1.244 -19.317 1.00 96.69 368 LEU A N 1
ATOM 2736 C CA . LEU A 1 368 ? -1.532 -2.348 -18.403 1.00 96.69 368 LEU A CA 1
ATOM 2737 C C . LEU A 1 368 ? -0.484 -3.450 -18.546 1.00 96.69 368 LEU A C 1
ATOM 2739 O O . LEU A 1 368 ? -0.390 -4.073 -19.606 1.00 96.69 368 LEU A O 1
ATOM 2743 N N . TYR A 1 369 ? 0.278 -3.713 -17.487 1.00 95.69 369 TYR A N 1
ATOM 2744 C CA . TYR A 1 369 ? 1.310 -4.748 -17.452 1.00 95.69 369 TYR A CA 1
ATOM 2745 C C . TYR A 1 369 ? 0.676 -6.128 -17.283 1.00 95.69 369 TYR A C 1
ATOM 2747 O O . TYR A 1 369 ? 0.369 -6.556 -16.174 1.00 95.69 369 TYR A O 1
ATOM 2755 N N . ASN A 1 370 ? 0.482 -6.837 -18.393 1.00 95.88 370 ASN A N 1
ATOM 2756 C CA . ASN A 1 370 ? -0.148 -8.156 -18.408 1.00 95.88 370 ASN A CA 1
ATOM 2757 C C . ASN A 1 370 ? 0.841 -9.320 -18.199 1.00 95.88 370 ASN A C 1
ATOM 2759 O O . ASN A 1 370 ? 0.423 -10.476 -18.101 1.00 95.88 370 ASN A O 1
ATOM 2763 N N . GLY A 1 371 ? 2.138 -9.020 -18.097 1.00 95.62 371 GLY A N 1
ATOM 2764 C CA . GLY A 1 371 ? 3.162 -9.965 -17.670 1.00 95.62 371 GLY A CA 1
ATOM 2765 C C . GLY A 1 371 ? 4.395 -9.266 -17.100 1.00 95.62 371 GLY A C 1
ATOM 2766 O O . GLY A 1 371 ? 4.771 -8.188 -17.557 1.00 95.62 371 GLY A O 1
ATOM 2767 N N . LEU A 1 372 ? 5.027 -9.875 -16.098 1.00 95.44 372 LEU A N 1
ATOM 2768 C CA . LEU A 1 372 ? 6.222 -9.364 -15.421 1.00 95.44 372 LEU A CA 1
ATOM 2769 C C . LEU A 1 372 ? 7.165 -10.514 -15.062 1.00 95.44 372 LEU A C 1
ATOM 2771 O O . LEU A 1 372 ? 6.738 -11.528 -14.514 1.00 95.44 372 LEU A O 1
ATOM 2775 N N . THR A 1 373 ? 8.459 -10.319 -15.294 1.00 95.81 373 THR A N 1
ATOM 2776 C CA . THR A 1 373 ? 9.524 -11.184 -14.782 1.00 95.81 373 THR A CA 1
ATOM 2777 C C 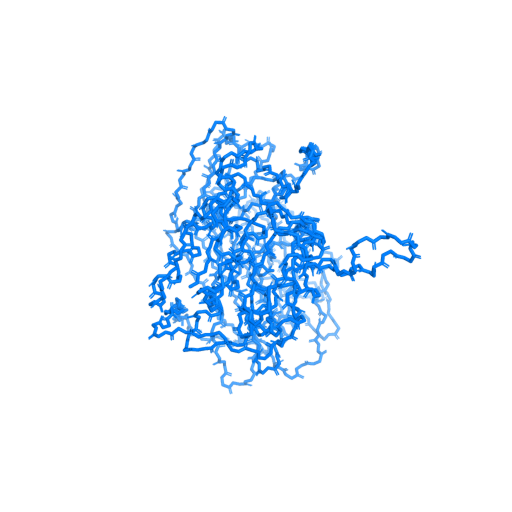. THR A 1 373 ? 10.449 -10.350 -13.911 1.00 95.81 373 THR A C 1
ATOM 2779 O O . THR A 1 373 ? 11.080 -9.405 -14.391 1.00 95.81 373 THR A O 1
ATOM 2782 N N . LEU A 1 374 ? 10.515 -10.698 -12.630 1.00 95.19 374 LEU A N 1
ATOM 2783 C CA . LEU A 1 374 ? 11.215 -9.956 -11.589 1.00 95.19 374 LEU A CA 1
ATOM 2784 C C . LEU A 1 374 ? 12.179 -10.888 -10.860 1.00 95.19 374 LEU A C 1
ATOM 2786 O O . LEU A 1 374 ? 11.784 -11.969 -10.438 1.00 95.19 374 LEU A O 1
ATOM 2790 N N . ASP A 1 375 ? 13.414 -10.456 -10.658 1.00 95.31 375 ASP A N 1
ATOM 2791 C CA . ASP A 1 375 ? 14.375 -11.156 -9.812 1.00 95.31 375 ASP A CA 1
ATOM 2792 C C . ASP A 1 375 ? 14.376 -10.528 -8.423 1.00 95.31 375 ASP A C 1
ATOM 2794 O O . ASP A 1 375 ? 14.709 -9.352 -8.279 1.00 95.31 375 ASP A O 1
ATOM 2798 N N . LEU A 1 376 ? 14.032 -11.307 -7.399 1.00 94.50 376 LEU A N 1
ATOM 2799 C CA . LEU A 1 376 ? 14.260 -10.930 -6.011 1.00 94.50 376 LEU A CA 1
ATOM 2800 C C . LEU A 1 376 ? 15.682 -11.302 -5.609 1.00 94.50 376 LEU A C 1
ATOM 2802 O O . LEU A 1 376 ? 16.112 -12.447 -5.772 1.00 94.50 376 LEU A O 1
ATOM 2806 N N . LEU A 1 377 ? 16.392 -10.325 -5.057 1.00 94.25 377 LEU A N 1
ATOM 2807 C CA . LEU A 1 377 ? 17.786 -10.452 -4.666 1.00 94.25 377 LEU A CA 1
ATOM 2808 C C . LEU A 1 377 ? 17.887 -10.676 -3.163 1.00 94.25 377 LEU A C 1
ATOM 2810 O O . LEU A 1 377 ? 17.412 -9.859 -2.368 1.00 94.25 377 LEU A O 1
ATOM 2814 N N . TYR A 1 378 ? 18.534 -11.770 -2.779 1.00 93.31 378 TYR A N 1
ATOM 2815 C CA . TYR A 1 378 ? 18.817 -12.120 -1.398 1.00 93.31 378 TYR A CA 1
ATOM 2816 C C . TYR A 1 378 ? 20.312 -11.993 -1.135 1.00 93.31 378 TYR A C 1
ATOM 2818 O O . TYR A 1 378 ? 21.123 -12.679 -1.755 1.00 93.31 378 TYR A O 1
ATOM 2826 N N . GLY A 1 379 ? 20.661 -11.130 -0.185 1.00 91.50 379 GLY A N 1
ATOM 2827 C CA . GLY A 1 379 ? 22.031 -10.949 0.287 1.00 91.50 379 GLY A CA 1
ATOM 2828 C C . GLY A 1 379 ? 22.224 -11.481 1.703 1.00 91.50 379 GLY A C 1
ATOM 2829 O O . GLY A 1 379 ? 21.263 -11.829 2.395 1.00 91.50 379 GLY A O 1
ATOM 2830 N N . ASP A 1 380 ? 23.472 -11.509 2.167 1.00 89.38 380 ASP A N 1
ATOM 2831 C CA . ASP A 1 380 ? 23.817 -11.921 3.530 1.00 89.38 380 ASP A CA 1
ATOM 2832 C C . ASP A 1 380 ? 23.076 -11.056 4.574 1.00 89.38 380 ASP A C 1
ATOM 2834 O O . ASP A 1 380 ? 23.213 -9.828 4.624 1.00 89.38 380 ASP A O 1
ATOM 2838 N N . GLY A 1 381 ? 22.278 -11.688 5.442 1.00 85.62 381 GLY A N 1
ATOM 2839 C CA . GLY A 1 381 ? 21.563 -11.013 6.531 1.00 85.62 381 GLY A CA 1
ATOM 2840 C C . GLY A 1 381 ? 22.483 -10.363 7.569 1.00 85.62 381 GLY A C 1
ATOM 2841 O O . GLY A 1 381 ? 22.035 -9.515 8.343 1.00 85.62 381 GLY A O 1
ATOM 2842 N N . THR A 1 382 ? 23.766 -10.726 7.577 1.00 86.81 382 THR A N 1
ATOM 2843 C CA . THR A 1 382 ? 24.786 -10.182 8.478 1.00 86.81 382 THR A CA 1
ATOM 2844 C C . THR A 1 382 ? 25.592 -9.030 7.881 1.00 86.81 382 THR A C 1
ATOM 2846 O O . THR A 1 382 ? 26.374 -8.417 8.613 1.00 86.81 382 THR A O 1
ATOM 2849 N N . THR A 1 383 ? 25.389 -8.692 6.598 1.00 88.00 383 THR A N 1
ATOM 2850 C CA . THR A 1 383 ? 26.080 -7.546 5.992 1.00 88.00 383 THR A CA 1
ATOM 2851 C C . THR A 1 383 ? 25.744 -6.246 6.728 1.00 88.00 383 THR A C 1
ATOM 2853 O O . THR A 1 383 ? 24.609 -6.018 7.161 1.00 88.00 383 THR A O 1
ATOM 2856 N N . THR A 1 384 ? 26.756 -5.397 6.893 1.00 89.12 384 THR A N 1
ATOM 2857 C CA . THR A 1 384 ? 26.602 -4.036 7.421 1.00 89.12 384 THR A CA 1
ATOM 2858 C C . THR A 1 384 ? 26.379 -3.012 6.322 1.00 89.12 384 THR A C 1
ATOM 2860 O O . THR A 1 384 ? 26.125 -1.852 6.637 1.00 89.12 384 THR A O 1
ATOM 2863 N N . ASP A 1 385 ? 26.514 -3.430 5.064 1.00 90.62 385 ASP A N 1
ATOM 2864 C CA . ASP A 1 385 ? 26.168 -2.591 3.934 1.00 90.62 385 ASP A CA 1
ATOM 2865 C C . ASP A 1 385 ? 24.647 -2.456 3.844 1.00 90.62 385 ASP A C 1
ATOM 2867 O O . ASP A 1 385 ? 23.905 -3.441 3.903 1.00 90.62 385 ASP A O 1
ATOM 2871 N N . VAL A 1 386 ? 24.199 -1.211 3.815 1.00 88.00 386 VAL A N 1
ATOM 2872 C CA . VAL A 1 386 ? 22.790 -0.808 3.798 1.00 88.00 386 VAL A CA 1
ATOM 2873 C C . VAL A 1 386 ? 22.566 0.376 2.860 1.00 88.00 386 VAL A C 1
ATOM 2875 O O . VAL A 1 386 ? 21.477 0.952 2.866 1.00 88.00 386 VAL A O 1
ATOM 2878 N N . THR A 1 387 ? 23.600 0.780 2.120 1.00 90.75 387 THR A N 1
ATOM 2879 C CA . THR A 1 387 ? 23.562 1.933 1.228 1.00 90.75 387 THR A CA 1
ATOM 2880 C C . THR A 1 387 ? 23.339 1.410 -0.184 1.00 90.75 387 THR A C 1
ATOM 2882 O O . THR A 1 387 ? 24.164 0.641 -0.650 1.00 90.75 387 THR A O 1
ATOM 2885 N N . PRO A 1 388 ? 22.254 1.797 -0.875 1.00 91.44 388 PRO A N 1
ATOM 2886 C CA . PRO A 1 388 ? 22.076 1.414 -2.269 1.00 91.44 388 PRO A CA 1
ATOM 2887 C C . PRO A 1 388 ? 23.209 1.954 -3.156 1.00 91.44 388 PRO A C 1
ATOM 2889 O O . PRO A 1 388 ? 23.723 3.046 -2.874 1.00 91.44 388 PRO A O 1
ATOM 2892 N N . PRO A 1 389 ? 23.549 1.258 -4.254 1.00 94.88 389 PRO A N 1
ATOM 2893 C CA . PRO A 1 389 ? 24.583 1.710 -5.172 1.00 94.88 389 PRO A CA 1
ATOM 2894 C C . PRO A 1 389 ? 24.191 3.017 -5.882 1.00 94.88 389 PRO A C 1
ATOM 2896 O O . PRO A 1 389 ? 23.018 3.334 -6.082 1.00 94.88 389 PRO A O 1
ATOM 2899 N N . GLU A 1 390 ? 25.190 3.784 -6.317 1.00 94.75 390 GLU A N 1
ATOM 2900 C CA . GLU A 1 390 ? 25.011 5.060 -7.011 1.00 94.75 390 GLU A CA 1
ATOM 2901 C C . GLU A 1 390 ? 25.185 4.907 -8.531 1.00 94.75 390 GLU A C 1
ATOM 2903 O O . GLU A 1 390 ? 26.220 4.446 -9.030 1.00 94.75 390 GLU A O 1
ATOM 2908 N N . LEU A 1 391 ? 24.194 5.381 -9.294 1.00 94.19 391 LEU A N 1
ATOM 2909 C CA . LEU A 1 391 ? 24.307 5.594 -10.737 1.00 94.19 391 LEU A CA 1
ATOM 2910 C C . LEU A 1 391 ? 25.002 6.940 -11.008 1.00 94.19 391 LEU A C 1
ATOM 2912 O O . LEU A 1 391 ? 24.398 8.001 -10.877 1.00 94.19 391 LEU A O 1
ATOM 2916 N N . ILE A 1 392 ? 26.278 6.903 -11.403 1.00 96.12 392 ILE A N 1
ATOM 2917 C CA . ILE A 1 392 ? 27.101 8.106 -11.633 1.00 96.12 392 ILE A CA 1
ATOM 2918 C C . ILE A 1 392 ? 26.811 8.735 -12.998 1.00 96.12 392 ILE A C 1
ATOM 2920 O O . ILE A 1 392 ? 26.787 9.957 -13.140 1.00 96.12 392 ILE A O 1
ATOM 2924 N N . GLU A 1 393 ? 26.702 7.906 -14.033 1.00 96.19 393 GLU A N 1
ATOM 2925 C CA . GLU A 1 393 ? 26.539 8.363 -15.412 1.00 96.19 393 GLU A CA 1
ATOM 2926 C C . GLU A 1 393 ? 25.790 7.305 -16.217 1.00 96.19 393 GLU A C 1
ATOM 2928 O O . GLU A 1 393 ? 26.185 6.138 -16.225 1.00 96.19 393 GLU A O 1
ATOM 2933 N N . GLU A 1 394 ? 24.750 7.729 -16.929 1.00 95.44 394 GLU A N 1
ATOM 2934 C CA . GLU A 1 394 ? 24.013 6.919 -17.894 1.00 95.44 394 GLU A CA 1
ATOM 2935 C C . GLU A 1 394 ? 23.989 7.649 -19.237 1.00 95.44 394 GLU A C 1
ATOM 2937 O O . GLU A 1 394 ? 23.547 8.794 -19.336 1.00 95.44 394 GLU A O 1
ATOM 2942 N N . ILE A 1 395 ? 24.459 6.975 -20.285 1.00 96.06 395 ILE A N 1
ATOM 2943 C CA . ILE A 1 395 ? 24.304 7.426 -21.665 1.00 96.06 395 ILE A CA 1
ATOM 2944 C C . ILE A 1 395 ? 23.708 6.275 -22.470 1.00 96.06 395 ILE A C 1
ATOM 2946 O O . ILE A 1 395 ? 24.346 5.230 -22.634 1.00 96.06 395 ILE A O 1
ATOM 2950 N N . SER A 1 396 ? 22.519 6.499 -23.026 1.00 95.31 396 SER A N 1
ATOM 2951 C CA . SER A 1 396 ? 21.908 5.628 -24.027 1.00 95.31 396 SER A CA 1
ATOM 2952 C C . SER A 1 396 ? 21.840 6.329 -25.387 1.00 95.31 396 SER A C 1
ATOM 2954 O O . SER A 1 396 ? 21.646 7.542 -25.486 1.00 95.31 396 SER A O 1
ATOM 2956 N N . TYR A 1 397 ? 22.090 5.585 -26.465 1.00 96.12 397 TYR A N 1
ATOM 2957 C CA . TYR A 1 397 ? 22.035 6.113 -27.832 1.00 96.12 397 TYR A CA 1
ATOM 2958 C C . TYR A 1 397 ? 21.765 5.004 -28.849 1.00 96.12 397 TYR A C 1
ATOM 2960 O O . TYR A 1 397 ? 22.114 3.846 -28.631 1.00 96.12 397 TYR A O 1
ATOM 2968 N N . ILE A 1 398 ? 21.153 5.362 -29.980 1.00 97.12 398 ILE A N 1
ATOM 2969 C CA . ILE A 1 398 ? 20.773 4.407 -31.027 1.00 97.12 398 ILE A CA 1
ATOM 2970 C C . ILE A 1 398 ? 21.836 4.384 -32.131 1.00 97.12 398 ILE A C 1
ATOM 2972 O O . ILE A 1 398 ? 22.168 5.423 -32.705 1.00 97.12 398 ILE A O 1
ATOM 2976 N N . VAL A 1 399 ? 22.337 3.192 -32.464 1.00 96.88 399 VAL A N 1
ATOM 2977 C CA . VAL A 1 399 ? 23.237 2.940 -33.604 1.00 96.88 399 VAL A CA 1
ATOM 2978 C C . VAL A 1 399 ? 22.744 1.712 -34.347 1.00 96.88 399 VAL A C 1
ATOM 2980 O O . VAL A 1 399 ? 22.492 0.694 -33.719 1.00 96.88 399 VAL A O 1
ATOM 2983 N N . ASP A 1 400 ? 22.603 1.798 -35.671 1.00 95.06 400 ASP A N 1
ATOM 2984 C CA . ASP A 1 400 ? 22.200 0.667 -36.520 1.00 95.06 400 ASP A CA 1
ATOM 2985 C C . ASP A 1 400 ? 20.923 -0.057 -36.041 1.00 95.06 400 ASP A C 1
ATOM 2987 O O . ASP A 1 400 ? 20.787 -1.267 -36.190 1.00 95.06 400 ASP A O 1
ATOM 2991 N N . ASN A 1 401 ? 19.962 0.704 -35.496 1.00 95.31 401 ASN A N 1
ATOM 2992 C CA . ASN A 1 401 ? 18.720 0.189 -34.906 1.00 95.31 401 ASN A CA 1
ATOM 2993 C C . ASN A 1 401 ? 18.935 -0.698 -33.661 1.00 95.31 401 ASN A C 1
ATOM 2995 O O . ASN A 1 401 ? 18.142 -1.593 -33.395 1.00 95.31 401 ASN A O 1
ATOM 2999 N N . GLU A 1 402 ? 19.991 -0.441 -32.894 1.00 96.94 402 GLU A N 1
ATOM 3000 C CA . GLU A 1 402 ? 20.236 -1.000 -31.563 1.00 96.94 402 GLU A CA 1
ATOM 3001 C C . GLU A 1 402 ? 20.398 0.143 -30.561 1.00 96.94 402 GLU A C 1
ATOM 3003 O O . GLU A 1 402 ? 21.157 1.087 -30.810 1.00 96.94 402 GLU A O 1
ATOM 3008 N N . THR A 1 403 ? 19.737 0.051 -29.411 1.00 97.94 403 THR A N 1
ATOM 3009 C CA . THR A 1 403 ? 20.003 0.957 -28.291 1.00 97.94 403 THR A CA 1
ATOM 3010 C C . THR A 1 403 ? 21.210 0.466 -27.505 1.00 97.94 403 THR A C 1
ATOM 3012 O O . THR A 1 403 ? 21.216 -0.646 -26.982 1.00 97.94 403 THR A O 1
ATOM 3015 N N . ARG A 1 404 ? 22.245 1.301 -27.422 1.00 98.25 404 ARG A N 1
ATOM 3016 C CA . ARG A 1 404 ? 23.515 1.014 -26.749 1.00 98.25 404 ARG A CA 1
ATOM 3017 C C . ARG A 1 404 ? 23.633 1.801 -25.461 1.00 98.25 404 ARG A C 1
ATOM 3019 O O . ARG A 1 404 ? 23.191 2.944 -25.401 1.00 98.25 404 ARG A O 1
ATOM 3026 N N . PHE A 1 405 ? 24.305 1.203 -24.485 1.00 98.38 405 PHE A N 1
ATOM 3027 C CA . PHE A 1 405 ? 24.484 1.765 -23.154 1.00 98.38 405 PHE A CA 1
ATOM 3028 C C . PHE A 1 405 ? 25.955 1.956 -22.816 1.00 98.38 405 PHE A C 1
ATOM 3030 O O . PHE A 1 405 ? 26.801 1.098 -23.091 1.00 98.38 405 PHE A O 1
ATOM 3037 N N . TYR A 1 406 ? 26.228 3.083 -22.174 1.00 97.94 406 TYR A N 1
ATOM 3038 C CA . TYR A 1 406 ? 27.448 3.373 -21.445 1.00 97.94 406 TYR A CA 1
ATOM 3039 C C . TYR A 1 406 ? 27.037 3.822 -20.048 1.00 97.94 406 TYR A C 1
ATOM 3041 O O . TYR A 1 406 ? 26.366 4.843 -19.897 1.00 97.94 406 TYR A O 1
ATOM 3049 N N . VAL A 1 407 ? 27.416 3.043 -19.040 1.00 98.25 407 VAL A N 1
ATOM 3050 C CA . VAL A 1 407 ? 27.017 3.281 -17.656 1.00 98.25 407 VAL A CA 1
ATOM 3051 C C . VAL A 1 407 ? 28.240 3.293 -16.753 1.00 98.25 407 VAL A C 1
ATOM 3053 O O . VAL A 1 407 ? 29.118 2.430 -16.846 1.00 98.25 407 VAL A O 1
ATOM 3056 N N . ARG A 1 408 ? 28.289 4.257 -15.837 1.00 97.94 408 ARG A N 1
ATOM 3057 C CA . ARG A 1 408 ? 29.194 4.238 -14.689 1.00 97.94 408 ARG A CA 1
ATOM 3058 C C . ARG A 1 408 ? 28.365 4.192 -13.422 1.00 97.94 408 ARG A C 1
ATOM 3060 O O . ARG A 1 408 ? 27.472 5.008 -13.227 1.00 97.94 408 ARG A O 1
ATOM 3067 N N . ALA A 1 409 ? 28.716 3.250 -12.568 1.00 97.31 409 ALA A N 1
ATOM 3068 C CA . ALA A 1 409 ? 28.090 3.037 -11.281 1.00 97.31 409 ALA A CA 1
ATOM 3069 C C . ALA A 1 409 ? 29.176 2.848 -10.223 1.00 97.31 409 ALA A C 1
ATOM 3071 O O . ALA A 1 409 ? 30.284 2.402 -10.549 1.00 97.31 409 ALA A O 1
ATOM 3072 N N . ALA A 1 410 ? 28.863 3.196 -8.983 1.00 96.38 410 ALA A N 1
ATOM 3073 C CA . ALA A 1 410 ? 29.737 2.987 -7.843 1.00 96.38 410 ALA A CA 1
ATOM 3074 C C . ALA A 1 410 ? 28.949 2.486 -6.643 1.00 96.38 410 ALA A C 1
ATOM 3076 O O . ALA A 1 410 ? 27.751 2.708 -6.532 1.00 96.38 410 ALA A O 1
ATOM 3077 N N . ASP A 1 411 ? 29.667 1.821 -5.756 1.00 95.94 411 ASP A N 1
ATOM 3078 C CA . ASP A 1 411 ? 29.179 1.385 -4.464 1.00 95.94 411 ASP A CA 1
ATOM 3079 C C . ASP A 1 411 ? 30.364 1.355 -3.487 1.00 95.94 411 ASP A C 1
ATOM 3081 O O . ASP A 1 411 ? 31.516 1.215 -3.923 1.00 95.94 411 ASP A O 1
ATOM 3085 N N . ASP A 1 412 ? 30.099 1.505 -2.189 1.00 91.88 412 ASP A N 1
ATOM 3086 C CA . ASP A 1 412 ? 31.137 1.485 -1.152 1.00 91.88 412 ASP A CA 1
ATOM 3087 C C . ASP A 1 412 ? 31.771 0.092 -0.993 1.00 91.88 412 ASP A C 1
ATOM 3089 O O . ASP A 1 412 ? 32.944 -0.015 -0.609 1.00 91.88 412 ASP A O 1
ATOM 3093 N N . THR A 1 413 ? 31.029 -0.977 -1.307 1.00 90.31 413 THR A N 1
ATOM 3094 C CA . THR A 1 413 ? 31.543 -2.348 -1.346 1.00 90.31 413 THR A CA 1
ATOM 3095 C C . THR A 1 413 ? 31.943 -2.743 -2.763 1.00 90.31 413 THR A C 1
ATOM 3097 O O . THR A 1 413 ? 33.139 -2.860 -3.055 1.00 90.31 413 THR A O 1
ATOM 3100 N N . ALA A 1 414 ? 30.966 -2.959 -3.639 1.00 93.38 414 ALA A N 1
ATOM 3101 C CA . ALA A 1 414 ? 31.141 -3.290 -5.046 1.00 93.38 414 ALA A CA 1
ATOM 3102 C C . ALA A 1 414 ? 29.789 -3.354 -5.766 1.00 93.38 414 ALA A C 1
ATOM 3104 O O . ALA A 1 414 ? 28.800 -3.852 -5.236 1.00 93.38 414 ALA A O 1
ATOM 3105 N N . VAL A 1 415 ? 29.795 -2.963 -7.042 1.00 95.88 415 VAL A N 1
ATOM 3106 C CA . VAL A 1 415 ? 28.679 -3.208 -7.964 1.00 95.88 415 VAL A CA 1
ATOM 3107 C C . VAL A 1 415 ? 28.768 -4.649 -8.471 1.00 95.88 415 VAL A C 1
ATOM 3109 O O . VAL A 1 415 ? 29.756 -5.009 -9.115 1.00 95.88 415 VAL A O 1
ATOM 3112 N N . ALA A 1 416 ? 27.745 -5.453 -8.191 1.00 95.50 416 ALA A N 1
ATOM 3113 C CA . ALA A 1 416 ? 27.618 -6.838 -8.638 1.00 95.50 416 ALA A CA 1
ATOM 3114 C C . ALA A 1 416 ? 27.100 -6.937 -10.080 1.00 95.50 416 ALA A C 1
ATOM 3116 O O . ALA A 1 416 ? 27.616 -7.716 -10.878 1.00 95.50 416 ALA A O 1
ATOM 3117 N N . GLN A 1 417 ? 26.095 -6.135 -10.439 1.00 96.38 417 GLN A N 1
ATOM 3118 C CA . GLN A 1 417 ? 25.436 -6.213 -11.744 1.00 96.38 417 GLN A CA 1
ATOM 3119 C C . GLN A 1 417 ? 24.934 -4.836 -12.182 1.00 96.38 417 GLN A C 1
ATOM 3121 O O . GLN A 1 417 ? 24.544 -4.013 -11.362 1.00 96.38 417 GLN A O 1
ATOM 3126 N N . VAL A 1 418 ? 24.914 -4.584 -13.490 1.00 97.75 418 VAL A N 1
ATOM 3127 C CA . VAL A 1 418 ? 24.192 -3.446 -14.072 1.00 97.75 418 VAL A CA 1
ATOM 3128 C C . VAL A 1 418 ? 23.297 -3.968 -15.181 1.00 97.75 418 VAL A C 1
ATOM 3130 O O . VAL A 1 418 ? 23.770 -4.639 -16.099 1.00 97.75 418 VAL A O 1
ATOM 3133 N N . VAL A 1 419 ? 22.010 -3.654 -15.094 1.00 97.62 419 VAL A N 1
ATOM 3134 C CA . VAL A 1 419 ? 20.969 -4.146 -15.996 1.00 97.62 419 VAL A CA 1
ATOM 3135 C C . VAL A 1 419 ? 20.347 -2.964 -16.720 1.00 97.62 419 VAL A C 1
ATOM 3137 O O . VAL A 1 419 ? 19.816 -2.059 -16.083 1.00 97.62 419 VAL A O 1
ATOM 3140 N N . ALA A 1 420 ? 20.385 -2.970 -18.049 1.00 97.19 420 ALA A N 1
ATOM 3141 C CA . ALA A 1 420 ? 19.641 -2.007 -18.853 1.00 97.19 420 ALA A CA 1
ATOM 3142 C C . ALA A 1 420 ? 18.306 -2.614 -19.282 1.00 97.19 420 ALA A C 1
ATOM 3144 O O . ALA A 1 420 ? 18.266 -3.766 -19.707 1.00 97.19 420 ALA A O 1
ATOM 3145 N N . VAL A 1 421 ? 17.227 -1.841 -19.194 1.00 95.62 421 VAL A N 1
ATOM 3146 C CA . VAL A 1 421 ? 15.883 -2.255 -19.609 1.00 95.62 421 VAL A CA 1
ATOM 3147 C C . VAL A 1 421 ? 15.425 -1.373 -20.762 1.00 95.62 421 VAL A C 1
ATOM 3149 O O . VAL A 1 421 ? 15.571 -0.151 -20.716 1.00 95.62 421 VAL A O 1
ATOM 3152 N N . CYS A 1 422 ? 14.879 -1.998 -21.800 1.00 95.75 422 CYS A N 1
ATOM 3153 C CA . CYS A 1 422 ? 14.473 -1.350 -23.039 1.00 95.75 422 CYS A CA 1
ATOM 3154 C C . CYS A 1 422 ? 13.025 -1.673 -23.379 1.00 95.75 422 CYS A C 1
ATOM 3156 O O . CYS A 1 422 ? 12.669 -2.848 -23.461 1.00 95.75 422 CYS A O 1
ATOM 3158 N N . ASP A 1 423 ? 12.232 -0.638 -23.633 1.00 94.44 423 ASP A N 1
ATOM 3159 C CA . ASP A 1 423 ? 10.890 -0.751 -24.202 1.00 94.44 423 ASP A CA 1
ATOM 3160 C C . ASP A 1 423 ? 10.949 -0.713 -25.728 1.00 94.44 423 ASP A C 1
ATOM 3162 O O . ASP A 1 423 ? 11.503 0.224 -26.315 1.00 94.44 423 ASP A O 1
ATOM 3166 N N . ASP A 1 424 ? 10.343 -1.704 -26.373 1.00 94.19 424 ASP A N 1
ATOM 3167 C CA . ASP A 1 424 ? 10.231 -1.769 -27.830 1.00 94.19 424 ASP A CA 1
ATOM 3168 C C . ASP A 1 424 ? 9.118 -0.873 -28.404 1.00 94.19 424 ASP A C 1
ATOM 3170 O O . ASP A 1 424 ? 9.042 -0.675 -29.620 1.00 94.19 424 ASP A O 1
ATOM 3174 N N . GLY A 1 425 ? 8.259 -0.314 -27.544 1.00 91.19 425 GLY A N 1
ATOM 3175 C CA . GLY A 1 425 ? 7.112 0.509 -27.933 1.00 91.19 425 GLY A CA 1
ATOM 3176 C C . GLY A 1 425 ? 5.990 -0.283 -28.600 1.00 91.19 425 GLY A C 1
ATOM 3177 O O . GLY A 1 425 ? 5.095 0.306 -29.204 1.00 91.19 425 GLY A O 1
ATOM 3178 N N . GLN A 1 426 ? 6.064 -1.611 -28.545 1.00 92.81 426 GLN A N 1
ATOM 3179 C CA . GLN A 1 426 ? 5.126 -2.571 -29.124 1.00 92.81 426 GLN A CA 1
ATOM 3180 C C . GLN A 1 426 ? 4.539 -3.511 -28.064 1.00 92.81 426 GLN A C 1
ATOM 3182 O O . GLN A 1 426 ? 3.908 -4.510 -28.414 1.00 92.81 426 GLN A O 1
ATOM 3187 N N . GLY A 1 427 ? 4.699 -3.184 -26.780 1.00 93.81 427 GLY A N 1
ATOM 3188 C CA . GLY A 1 427 ? 4.132 -3.966 -25.686 1.00 93.81 427 GLY A CA 1
ATOM 3189 C C . GLY A 1 427 ? 5.136 -4.818 -24.921 1.00 93.81 427 GLY A C 1
ATOM 3190 O O . GLY A 1 427 ? 4.691 -5.660 -24.144 1.00 93.81 427 GLY A O 1
ATOM 3191 N N . ALA A 1 428 ? 6.450 -4.649 -25.110 1.00 95.31 428 ALA A N 1
ATOM 3192 C CA . ALA A 1 428 ? 7.438 -5.436 -24.380 1.00 95.31 428 ALA A CA 1
ATOM 3193 C C . ALA A 1 428 ? 8.620 -4.615 -23.847 1.00 95.31 428 ALA A C 1
ATOM 3195 O O . ALA A 1 428 ? 9.261 -3.839 -24.554 1.00 95.31 428 ALA A O 1
ATOM 3196 N N . TRP A 1 429 ? 8.965 -4.887 -22.589 1.00 95.12 429 TRP A N 1
ATOM 3197 C CA . TRP A 1 429 ? 10.228 -4.500 -21.975 1.00 95.12 429 TRP A CA 1
ATOM 3198 C C . TRP A 1 429 ? 11.152 -5.708 -21.911 1.00 95.12 429 TRP A C 1
ATOM 3200 O O . TRP A 1 429 ? 10.759 -6.775 -21.437 1.00 95.12 429 TRP A O 1
ATOM 3210 N N . THR A 1 430 ? 12.397 -5.531 -22.344 1.00 96.00 430 THR A N 1
ATOM 3211 C CA . THR A 1 430 ? 13.444 -6.556 -22.253 1.00 96.00 430 THR A CA 1
ATOM 3212 C C . THR A 1 430 ? 14.649 -6.004 -21.510 1.00 96.00 430 THR A C 1
ATOM 3214 O O . THR A 1 430 ? 15.092 -4.889 -21.794 1.00 96.00 430 THR A O 1
ATOM 3217 N N . ALA A 1 431 ? 15.193 -6.787 -20.581 1.00 96.81 431 ALA A N 1
ATOM 3218 C CA . ALA A 1 431 ? 16.422 -6.454 -19.878 1.00 96.81 431 ALA A CA 1
ATOM 3219 C C . ALA A 1 431 ? 17.658 -7.114 -20.507 1.00 96.81 431 ALA A C 1
ATOM 3221 O O . ALA A 1 431 ? 17.595 -8.226 -21.036 1.00 96.81 431 ALA A O 1
ATOM 3222 N N . VAL A 1 432 ? 18.805 -6.445 -20.396 1.00 97.56 432 VAL A N 1
ATOM 3223 C CA . VAL A 1 432 ? 20.120 -6.965 -20.774 1.00 97.56 432 VAL A CA 1
ATOM 3224 C C . VAL A 1 432 ? 21.147 -6.668 -19.685 1.00 97.56 432 VAL A C 1
ATOM 3226 O O . VAL A 1 432 ? 21.250 -5.543 -19.193 1.00 97.56 432 VAL A O 1
ATOM 3229 N N . ASP A 1 433 ? 21.938 -7.680 -19.334 1.00 97.56 433 ASP A N 1
ATOM 3230 C CA . ASP A 1 433 ? 23.070 -7.521 -18.425 1.00 97.56 433 ASP A CA 1
ATOM 3231 C C . ASP A 1 433 ? 24.234 -6.833 -19.136 1.00 97.56 433 ASP A C 1
ATOM 3233 O O . ASP A 1 433 ? 24.768 -7.325 -20.140 1.00 97.56 433 ASP A O 1
ATOM 3237 N N . LEU A 1 434 ? 24.647 -5.685 -18.605 1.00 98.25 434 LEU A N 1
ATOM 3238 C CA . LEU A 1 434 ? 25.791 -4.954 -19.121 1.00 98.25 434 LEU A CA 1
ATOM 3239 C C . LEU A 1 434 ? 27.092 -5.644 -18.703 1.00 98.25 434 LEU A C 1
ATOM 3241 O O . LEU A 1 434 ? 27.216 -6.226 -17.630 1.00 98.25 434 LEU A O 1
ATOM 3245 N N . GLN A 1 435 ? 28.097 -5.550 -19.565 1.00 98.00 435 GLN A N 1
ATOM 3246 C CA . GLN A 1 435 ? 29.417 -6.121 -19.338 1.00 98.00 435 GLN A CA 1
ATOM 3247 C C . GLN A 1 435 ? 30.362 -5.051 -18.802 1.00 98.00 435 GLN A C 1
ATOM 3249 O O . GLN A 1 435 ? 30.482 -3.966 -19.384 1.00 98.00 435 GLN A O 1
ATOM 3254 N N . GLN A 1 436 ? 31.060 -5.368 -17.714 1.00 96.62 436 GLN A N 1
ATOM 3255 C CA . GLN A 1 436 ? 32.014 -4.461 -17.092 1.00 96.62 436 GLN A CA 1
ATOM 3256 C C . GLN A 1 436 ? 33.387 -4.536 -17.771 1.00 96.62 436 GLN A C 1
ATOM 3258 O O . GLN A 1 436 ? 33.971 -5.606 -17.940 1.00 96.62 436 GLN A O 1
ATOM 3263 N N . SER A 1 437 ? 33.957 -3.380 -18.106 1.00 96.19 437 SER A N 1
ATOM 3264 C CA . SER A 1 437 ? 35.343 -3.256 -18.553 1.00 96.19 437 SER A CA 1
ATOM 3265 C C . SER A 1 437 ? 35.915 -1.903 -18.139 1.00 96.19 437 SER A C 1
ATOM 3267 O O . SER A 1 437 ? 35.449 -0.856 -18.579 1.00 96.19 437 SER A O 1
ATOM 3269 N N . GLY A 1 438 ? 36.960 -1.910 -17.306 1.00 91.88 438 GLY A N 1
ATOM 3270 C CA . GLY A 1 438 ? 37.665 -0.684 -16.913 1.00 91.88 438 GLY A CA 1
ATOM 3271 C C . GLY A 1 438 ? 36.819 0.303 -16.098 1.00 91.88 438 GLY A C 1
ATOM 3272 O O . GLY A 1 438 ? 36.989 1.508 -16.255 1.00 91.88 438 GLY A O 1
ATOM 3273 N N . GLY A 1 439 ? 35.905 -0.195 -15.254 1.00 91.25 439 GLY A N 1
ATOM 3274 C CA . GLY A 1 439 ? 35.014 0.640 -14.432 1.00 91.25 439 GLY A CA 1
ATOM 3275 C C . GLY A 1 439 ? 33.823 1.239 -15.189 1.00 91.25 439 GLY A C 1
ATOM 3276 O O . GLY A 1 439 ? 33.144 2.118 -14.667 1.00 91.25 439 GLY A O 1
ATOM 3277 N N . VAL A 1 440 ? 33.581 0.773 -16.415 1.00 97.00 440 VAL A N 1
ATOM 3278 C CA . VAL A 1 440 ? 32.435 1.141 -17.248 1.00 97.00 440 VAL A CA 1
ATOM 3279 C C . VAL A 1 440 ? 31.645 -0.120 -17.572 1.00 97.00 440 VAL A C 1
ATOM 3281 O O . VAL A 1 440 ? 32.234 -1.158 -17.877 1.00 97.00 440 VAL A O 1
ATOM 3284 N N . TRP A 1 441 ? 30.325 -0.014 -17.538 1.00 98.38 441 TRP A N 1
ATOM 3285 C CA . TRP A 1 441 ? 29.384 -1.049 -17.936 1.00 98.38 441 TRP A CA 1
ATOM 3286 C C . TRP A 1 441 ? 28.823 -0.719 -19.319 1.00 98.38 441 TRP A C 1
ATOM 3288 O O . TRP A 1 441 ? 28.365 0.397 -19.565 1.00 98.38 441 TRP A O 1
ATOM 3298 N N . THR A 1 442 ? 28.900 -1.671 -20.249 1.00 98.25 442 THR A N 1
ATOM 3299 C CA . THR A 1 442 ? 28.442 -1.477 -21.633 1.00 98.25 442 THR A CA 1
ATOM 3300 C C . THR A 1 442 ? 27.641 -2.666 -22.136 1.00 98.25 442 THR A C 1
ATOM 3302 O O . THR A 1 442 ? 27.888 -3.806 -21.752 1.00 98.25 442 THR A O 1
ATOM 3305 N N . GLY A 1 443 ? 26.691 -2.409 -23.025 1.00 97.69 443 GLY A N 1
ATOM 3306 C CA . GLY A 1 443 ? 25.823 -3.429 -23.604 1.00 97.69 443 GLY A CA 1
ATOM 3307 C C . GLY A 1 443 ? 24.829 -2.805 -24.572 1.00 97.69 443 GLY A C 1
ATOM 3308 O O . GLY A 1 443 ? 24.909 -1.608 -24.865 1.00 97.69 443 GLY A O 1
ATOM 3309 N N . HIS A 1 444 ? 23.929 -3.618 -25.113 1.00 97.56 444 HIS A N 1
ATOM 3310 C CA . HIS A 1 444 ? 22.921 -3.147 -26.054 1.00 97.56 444 HIS A CA 1
ATOM 3311 C C . HIS A 1 444 ? 21.659 -3.998 -25.993 1.00 97.56 444 HIS A C 1
ATOM 3313 O O . HIS A 1 444 ? 21.723 -5.199 -25.739 1.00 97.56 444 HIS A O 1
ATOM 3319 N N . CYS A 1 445 ? 20.533 -3.357 -26.278 1.00 96.44 445 CYS A N 1
ATOM 3320 C CA . CYS A 1 445 ? 19.284 -4.024 -26.599 1.00 96.44 445 CYS A CA 1
ATOM 3321 C C . CYS A 1 445 ? 19.162 -4.170 -28.115 1.00 96.44 445 CYS A C 1
ATOM 3323 O O . CYS A 1 445 ? 19.617 -3.317 -28.883 1.00 96.44 445 CYS A O 1
ATOM 3325 N N . THR A 1 446 ? 18.508 -5.240 -28.552 1.00 93.94 446 THR A N 1
ATOM 3326 C CA . THR A 1 446 ? 18.102 -5.375 -29.950 1.00 93.94 446 THR A CA 1
ATOM 3327 C C . THR A 1 446 ? 16.954 -4.413 -30.237 1.00 93.94 446 THR A C 1
ATOM 3329 O O . THR A 1 446 ? 15.953 -4.443 -29.527 1.00 93.94 446 THR A O 1
ATOM 3332 N N . GLY A 1 447 ? 17.059 -3.609 -31.296 1.00 93.62 447 GLY A N 1
ATOM 3333 C CA . GLY A 1 447 ? 16.033 -2.624 -31.639 1.00 93.62 447 GLY A CA 1
ATOM 3334 C C . GLY A 1 447 ? 16.322 -1.230 -31.078 1.00 93.62 447 GLY A C 1
ATOM 3335 O O . GLY A 1 447 ? 17.057 -1.060 -30.104 1.00 93.62 447 GLY A O 1
ATOM 3336 N N . ALA A 1 448 ? 15.740 -0.221 -31.727 1.00 95.75 448 ALA A N 1
ATOM 3337 C CA . ALA A 1 448 ? 15.697 1.141 -31.221 1.00 95.75 448 ALA A CA 1
ATOM 3338 C C . ALA A 1 448 ? 14.605 1.239 -30.149 1.00 95.75 448 ALA A C 1
ATOM 3340 O O . ALA A 1 448 ? 13.421 1.314 -30.471 1.00 95.75 448 ALA A O 1
ATOM 3341 N N . ALA A 1 449 ? 15.018 1.213 -28.886 1.00 94.88 449 ALA A N 1
ATOM 3342 C CA . ALA A 1 449 ? 14.120 1.383 -27.755 1.00 94.88 449 ALA A CA 1
ATOM 3343 C C . ALA A 1 449 ? 13.493 2.785 -27.761 1.00 94.88 449 ALA A C 1
ATOM 3345 O O . ALA A 1 449 ? 14.184 3.778 -28.003 1.00 94.88 449 ALA A O 1
ATOM 3346 N N . VAL A 1 450 ? 12.198 2.866 -27.463 1.00 92.19 450 VAL A N 1
ATOM 3347 C CA . VAL A 1 450 ? 11.493 4.147 -27.270 1.00 92.19 450 VAL A CA 1
ATOM 3348 C C . VAL A 1 450 ? 11.700 4.703 -25.867 1.00 92.19 450 VAL A C 1
ATOM 3350 O O . VAL A 1 450 ? 11.698 5.919 -25.687 1.00 92.19 450 VAL A O 1
ATOM 3353 N N . ARG A 1 451 ? 11.901 3.826 -24.879 1.00 90.25 451 ARG A N 1
ATOM 3354 C CA . ARG A 1 451 ? 12.183 4.178 -23.484 1.00 90.25 451 ARG A CA 1
ATOM 3355 C C . ARG A 1 451 ? 13.247 3.244 -22.925 1.00 90.25 451 ARG A C 1
ATOM 3357 O O . ARG A 1 451 ? 13.321 2.076 -23.311 1.00 90.25 451 ARG A O 1
ATOM 3364 N N . THR A 1 452 ? 14.064 3.765 -22.017 1.00 92.62 452 THR A N 1
ATOM 3365 C CA . THR A 1 452 ? 15.117 3.001 -21.346 1.00 92.62 452 THR A CA 1
ATOM 3366 C C . THR A 1 452 ? 15.263 3.421 -19.898 1.00 92.62 452 THR A C 1
ATOM 3368 O O . THR A 1 452 ? 15.020 4.580 -19.573 1.00 92.62 452 THR A O 1
ATOM 3371 N N . TYR A 1 453 ? 15.732 2.504 -19.061 1.00 92.06 453 TYR A N 1
ATOM 3372 C CA . TYR A 1 453 ? 16.293 2.834 -17.755 1.00 92.06 453 TYR A CA 1
ATOM 3373 C C . TYR A 1 453 ? 17.331 1.788 -17.339 1.00 92.06 453 TYR A C 1
ATOM 3375 O O . TYR A 1 453 ? 17.419 0.707 -17.932 1.00 92.06 453 TYR A O 1
ATOM 3383 N N . VAL A 1 454 ? 18.123 2.113 -16.320 1.00 95.00 454 VAL A N 1
ATOM 3384 C CA . VAL A 1 454 ? 19.194 1.260 -15.800 1.00 95.00 454 VAL A CA 1
ATOM 3385 C C . VAL A 1 454 ? 18.948 0.934 -14.330 1.00 95.00 454 VAL A C 1
ATOM 3387 O O . VAL A 1 454 ? 18.508 1.782 -13.561 1.00 95.00 454 VAL A O 1
ATOM 3390 N N . GLN A 1 455 ? 19.244 -0.306 -13.949 1.00 95.38 455 GLN A N 1
ATOM 3391 C CA . GLN A 1 455 ? 19.220 -0.811 -12.577 1.00 95.38 455 GLN A CA 1
ATOM 3392 C C . GLN A 1 455 ? 20.645 -1.210 -12.196 1.00 95.38 455 GLN A C 1
ATOM 3394 O O . GLN A 1 455 ? 21.317 -1.907 -12.963 1.00 95.38 455 GLN A O 1
ATOM 3399 N N . VAL A 1 456 ? 21.123 -0.764 -11.040 1.00 96.62 456 VAL A N 1
ATOM 3400 C CA . VAL A 1 456 ? 22.479 -1.042 -10.559 1.00 96.62 456 VAL A CA 1
ATOM 3401 C C . VAL A 1 456 ? 22.351 -1.887 -9.310 1.00 96.62 456 VAL A C 1
ATOM 3403 O O . VAL A 1 456 ? 21.645 -1.500 -8.406 1.00 96.62 456 VAL A O 1
ATOM 3406 N N . VAL A 1 457 ? 23.032 -3.021 -9.246 1.00 96.38 457 VAL A N 1
ATOM 3407 C CA . VAL A 1 457 ? 22.940 -3.957 -8.126 1.00 96.38 457 VAL A CA 1
ATOM 3408 C C . VAL A 1 457 ? 24.281 -4.017 -7.413 1.00 96.38 457 VAL A C 1
ATOM 3410 O O . VAL A 1 457 ? 25.305 -4.216 -8.072 1.00 96.38 457 VAL A O 1
ATOM 3413 N N . ASP A 1 458 ? 24.295 -3.887 -6.091 1.00 95.69 458 ASP A N 1
ATOM 3414 C CA . ASP A 1 458 ? 25.498 -4.084 -5.274 1.00 95.69 458 ASP A CA 1
ATOM 3415 C C . ASP A 1 458 ? 25.690 -5.553 -4.839 1.00 95.69 458 ASP A C 1
ATOM 3417 O O . ASP A 1 458 ? 24.864 -6.432 -5.093 1.00 95.69 458 ASP A O 1
ATOM 3421 N N . THR A 1 459 ? 26.802 -5.852 -4.167 1.00 94.56 459 THR A N 1
ATOM 3422 C CA . THR A 1 459 ? 27.072 -7.212 -3.651 1.00 94.56 459 THR A CA 1
ATOM 3423 C C . THR A 1 459 ? 26.270 -7.603 -2.403 1.00 94.56 459 THR A C 1
ATOM 3425 O O . THR A 1 459 ? 26.275 -8.779 -2.020 1.00 94.56 459 THR A O 1
ATOM 3428 N N . ALA A 1 460 ? 25.569 -6.652 -1.778 1.00 93.81 460 ALA A N 1
ATOM 3429 C CA . ALA A 1 460 ? 24.667 -6.862 -0.648 1.00 93.81 460 ALA A CA 1
ATOM 3430 C C . ALA A 1 460 ? 23.206 -7.111 -1.079 1.00 93.81 460 ALA A C 1
ATOM 3432 O O . ALA A 1 460 ? 22.393 -7.536 -0.253 1.00 93.81 460 ALA A O 1
ATOM 3433 N N . GLY A 1 461 ? 22.888 -6.909 -2.359 1.00 93.19 461 GLY A N 1
ATOM 3434 C CA . GLY A 1 461 ? 21.595 -7.142 -2.990 1.00 93.19 461 GLY A CA 1
ATOM 3435 C C . GLY A 1 461 ? 20.687 -5.911 -3.062 1.00 93.19 461 GLY A C 1
ATOM 3436 O O . GLY A 1 461 ? 19.502 -6.088 -3.346 1.00 93.19 461 GLY A O 1
ATOM 3437 N N . TYR A 1 462 ? 21.185 -4.699 -2.790 1.00 93.44 462 TYR A N 1
ATOM 3438 C CA . TYR A 1 462 ? 20.424 -3.466 -3.029 1.00 93.44 462 TYR A CA 1
ATOM 3439 C C . TYR A 1 462 ? 20.476 -3.064 -4.505 1.00 93.44 462 TYR A C 1
ATOM 3441 O O . TYR A 1 462 ? 21.421 -3.414 -5.215 1.00 93.44 462 TYR A O 1
ATOM 3449 N N . VAL A 1 463 ? 19.427 -2.363 -4.953 1.00 91.31 463 VAL A N 1
ATOM 3450 C CA . VAL A 1 463 ? 19.195 -1.954 -6.350 1.00 91.31 463 VAL A CA 1
ATOM 3451 C C . VAL A 1 463 ? 18.961 -0.455 -6.446 1.00 91.31 463 VAL A C 1
ATOM 3453 O O . VAL A 1 463 ? 18.254 0.055 -5.543 1.00 91.31 463 VAL A O 1
#

pLDDT: mean 84.19, std 15.08, range [35.19, 98.38]

Foldseek 3Di:
DEEEECQPDPPDHPQCVLLQVLLCVLCVLLVHDYPGHQYLVRVVVQLQDLVDAALEYEAAAADAQQDRRPDGLVSLQVSAQRAANYEYEYLHAQLVQFDQQPPDPPRPRRGTNLRSRVVSNHKYFYFNGWRKTWPPHQDQLSQLVSQLSLLQLAPFKDFSLVSNVRSLLVLQLQQQWFDPVFDGQDPSNCSRSPGRDMDHDSRRMRGGPNGDPDDPQPDQPFDWDDFPQKTKGKDKFAQFDWDWDDDPQFIEIEGVPAWDADAQFFIFHKDKGWDPDDDPQQWDWAEKDFAKWFKDKDFPGRGRHIAMDTNHPDDDRPPPSVDPPPLPPFKSGDDQWDKRWDDDPVDIIIMIMGGQWIAGPVRRMIIGTNITMMMTIIHRNPDPDDDAKDWPDWDWDDDPFKIKIKTAIDDPAAWSWKKKWFAQVPGMIHIDTFDDDPRITIDIDHGDGPDMDMDIAGNRGHD

Radius of gyration: 24.92 Å; chains: 1; bounding box: 66×51×72 Å